Protein AF-0000000073270956 (afdb_homodimer)

InterPro domains:
  IPR022764 Peptidase S54, rhomboid domain [PF01694] (37-185)
  IPR035952 Rhomboid-like superfamily [G3DSA:1.20.1540.10] (4-188)
  IPR035952 Rhomboid-like superfamily [SSF144091] (5-186)

Solvent-accessible surface area (backbone atoms only — not comparable to full-atom values): 19188 Å² total; per-residue (Å²): 128,54,72,35,50,48,51,53,49,48,48,33,52,46,48,40,48,45,44,72,73,61,65,44,72,72,57,69,61,26,41,29,35,28,60,70,64,53,80,64,15,46,58,42,6,36,39,33,54,92,37,69,65,50,39,47,55,39,47,39,49,35,53,59,31,29,40,50,30,26,73,74,52,34,45,65,37,34,49,50,45,36,52,52,5,20,34,38,8,42,51,44,46,34,70,74,46,61,63,31,102,45,75,46,64,31,38,50,16,11,40,34,4,32,47,39,38,34,35,62,70,28,74,48,100,44,71,71,35,41,52,49,25,51,38,50,35,53,55,45,49,51,54,49,51,50,32,50,49,32,58,74,67,67,56,83,50,68,55,81,89,34,74,57,58,42,62,13,31,52,34,0,22,49,44,18,47,51,50,51,56,54,55,72,67,45,76,66,75,70,79,115,128,55,71,35,50,48,52,52,50,48,49,34,54,47,48,41,49,45,45,72,74,62,64,44,72,72,57,70,59,28,40,27,35,28,58,70,64,53,80,64,14,47,57,42,7,35,40,33,55,92,38,69,66,51,41,45,55,41,47,37,50,36,53,59,31,30,41,50,28,26,74,75,51,32,45,66,40,33,49,51,45,36,51,52,4,19,32,37,8,43,52,44,46,33,71,75,46,64,63,31,101,46,77,45,63,34,39,50,16,11,40,34,5,31,46,38,38,34,35,63,71,29,73,47,100,42,71,71,34,40,53,50,26,51,38,51,36,53,55,46,49,52,55,51,51,51,33,52,48,33,58,74,67,66,55,83,48,68,54,81,90,35,74,59,58,43,62,13,29,52,33,0,23,50,44,18,48,50,51,50,57,55,55,72,67,46,77,67,76,70,79,116

Secondary structure (DSSP, 8-state):
--HHHHHHHHHHHHHHHHHHHT--HHHHTSSEETTS--TTHHHHGGG--SSHHHHHHHHHHHHHHHHHHHHHHHHHHHHHHHHHHHHHHHHHHHHHSTTSS-EE--SHHHHHHHHHHHHHTT--SSHHHHHHHHHHHHHHHHHHHHHHHHHHHTPPPEETTEE--HHHHHHHHHHHHHHHHHHHHS--GGG-/--HHHHHHHHHHHHHHHHHHHT--HHHHTSSEETTS--TTHHHHGGG--SSHHHHHHHHHHHHHHHHHHHHHHHHHHHHHHHHHHHHHHHHHHHHHSTTSS-EE--SHHHHHHHHHHHHHTT--SSHHHHHHHHHHHHHHHHHHHHHHHHHHHTPPPEETTEE--HHHHHHHHHHHHHHHHHHHHS--GGG-

Foldseek 3Di:
DDPQLVVLLCQLVVLACCCVPVVDVVSVLQWAFQQDGDPNNLQSQLSDDDDPVQSVVLNVLSVVLLVLQCVQPNNVRSVCLQRQQSSQLSVQVNVVPHNDRDTGHHSLSSSLLSLLLSLVSLPDPDPVSVVVSVVSVVVSVVVLVVLVVCVVVVHWDDDPNRTDSSRSNNRSNVSSNVVNVVVVPPPPVPPD/DDPQLVVLLCQLVVLACCCVPVVDVVSVLQWAFQQDGDPNNLQSQLSDDDDPVQSVVLNVLSVVLLVLQCVQPNNVRSVCLQRQQSSQLSVQVNVVPHNDRDTGHHSLSSSLLSLLLSLVSLPDPDPVSVVVSVVSVVVSVVVLVVLVVCVVVVDWDDDPNRTDSSRSNNRSNVSSNVVVVVVVPDPPVPPD

Organism: Auxenochlorella protothecoides (NCBI:txid3075)

Nearest PDB structures (foldseek):
  6pj8-assembly1_A  TM=7.673E-01  e=5.891E-06  Escherichia coli
  6pju-assembly1_A  TM=7.865E-01  e=1.417E-05  Escherichia coli
  6pjq-assembly1_A  TM=7.871E-01  e=1.722E-05  Escherichia coli
  5f5k-assembly1_A  TM=7.565E-01  e=1.058E-05  Escherichia coli
  3zmi-assembly1_A  TM=7.537E-01  e=2.544E-05  Escherichia coli

Sequence (384 aa):
MGNGVFSLLLLNFGVFAAARLLNAPILAALPLHHWAPQWWQFITATFCHASWDHLSGNAFSLLIFGRIVEDEEGGVGVWATYLLCGLGGCLASYFSAPHTHTVSLGASAAVFGLFAVAVLTKFKPTLRHLLEAVVLGTFVMKQLLNEVHMVSSGRALTLAGVQVGHLAHLAGALVGVVLVLILSRLPSGEEKMGNGVFSLLLLNFGVFAAARLLNAPILAALPLHHWAPQWWQFITATFCHASWDHLSGNAFSLLIFGRIVEDEEGGVGVWATYLLCGLGGCLASYFSAPHTHTVSLGASAAVFGLFAVAVLTKFKPTLRHLLEAVVLGTFVMKQLLNEVHMVSSGRALTLAGVQVGHLAHLAGALVGVVLVLILSRLPSGEEK

pLDDT: mean 93.73, std 10.44, range [27.09, 98.94]

Structure (mmCIF, N/CA/C/O backbone):
data_AF-0000000073270956-model_v1
#
loop_
_entity.id
_entity.type
_entity.pdbx_description
1 polymer 'Rhomboid protease AarA'
#
loop_
_atom_site.group_PDB
_atom_site.id
_atom_site.type_symbol
_atom_site.label_atom_id
_atom_site.label_alt_id
_atom_site.label_comp_id
_atom_site.label_asym_id
_atom_site.label_entity_id
_atom_site.label_seq_id
_atom_site.pdbx_PDB_ins_code
_atom_site.Cartn_x
_atom_site.Cartn_y
_atom_site.Cartn_z
_atom_site.occupancy
_atom_site.B_iso_or_equiv
_atom_site.auth_seq_id
_atom_site.auth_comp_id
_atom_site.auth_asym_id
_atom_site.auth_atom_id
_atom_site.pdbx_PDB_model_num
ATOM 1 N N . MET A 1 1 ? -14.508 3.523 2.416 1 88.38 1 MET A N 1
ATOM 2 C CA . MET A 1 1 ? -13.781 4.168 3.508 1 88.38 1 MET A CA 1
ATOM 3 C C . MET A 1 1 ? -14.742 4.863 4.465 1 88.38 1 MET A C 1
ATOM 5 O O . MET A 1 1 ? -15.773 5.387 4.043 1 88.38 1 MET A O 1
ATOM 9 N N . GLY A 1 2 ? -14.461 4.812 5.738 1 93.56 2 GLY A N 1
ATOM 10 C CA . GLY A 1 2 ? -15.281 5.465 6.742 1 93.56 2 GLY A CA 1
ATOM 11 C C . GLY A 1 2 ? -15.18 6.98 6.703 1 93.56 2 GLY A C 1
ATOM 12 O O . GLY A 1 2 ? -14.414 7.535 5.918 1 93.56 2 GLY A O 1
ATOM 13 N N . ASN A 1 3 ? -16 7.633 7.477 1 97.31 3 ASN A N 1
ATOM 14 C CA . ASN A 1 3 ? -16.078 9.086 7.484 1 97.31 3 ASN A CA 1
ATOM 15 C C . ASN A 1 3 ? -14.781 9.727 7.969 1 97.31 3 ASN A C 1
ATOM 17 O O . ASN A 1 3 ? -14.438 10.828 7.551 1 97.31 3 ASN A O 1
ATOM 21 N N . GLY A 1 4 ? -14.047 9.031 8.836 1 98.56 4 GLY A N 1
ATOM 22 C CA . GLY A 1 4 ? -12.805 9.586 9.359 1 98.56 4 GLY A CA 1
ATOM 23 C C . GLY A 1 4 ? -11.727 9.727 8.297 1 98.56 4 GLY A C 1
ATOM 24 O O . GLY A 1 4 ? -11.219 10.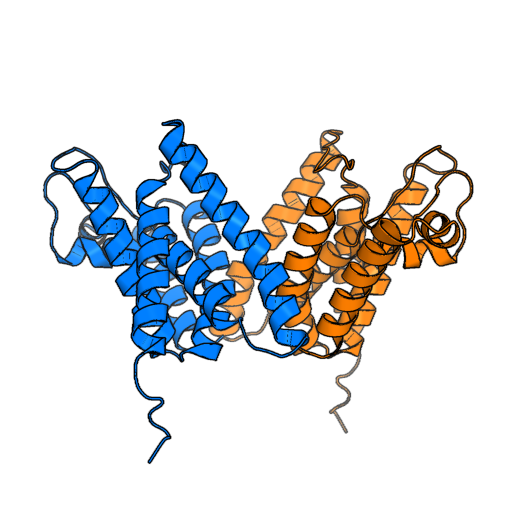828 8.062 1 98.56 4 GLY A O 1
ATOM 25 N N . VAL A 1 5 ? -11.484 8.633 7.656 1 98.69 5 VAL A N 1
ATOM 26 C CA . VAL A 1 5 ? -10.469 8.641 6.605 1 98.69 5 VAL A CA 1
ATOM 27 C C . VAL A 1 5 ? -10.914 9.562 5.473 1 98.69 5 VAL A C 1
ATOM 29 O O . VAL A 1 5 ? -10.102 10.312 4.926 1 98.69 5 VAL A O 1
ATOM 32 N N . PHE A 1 6 ? -12.203 9.547 5.164 1 98.44 6 PHE A N 1
ATOM 33 C CA . PHE A 1 6 ? -12.734 10.391 4.102 1 98.44 6 PHE A CA 1
ATOM 34 C C . PHE A 1 6 ? -12.484 11.867 4.402 1 98.44 6 PHE A C 1
ATOM 36 O O . PHE A 1 6 ? -12.008 12.609 3.541 1 98.44 6 PHE A O 1
ATOM 43 N N . SER A 1 7 ? -12.797 12.281 5.562 1 98.69 7 SER A N 1
ATOM 44 C CA . SER A 1 7 ? -12.656 13.688 5.922 1 98.69 7 SER A CA 1
ATOM 45 C C . SER A 1 7 ? -11.188 14.094 5.984 1 98.69 7 SER A C 1
ATOM 47 O O . SER A 1 7 ? -10.828 15.211 5.625 1 98.69 7 SER A O 1
ATOM 49 N N . LEU A 1 8 ? -10.32 13.211 6.469 1 98.88 8 LEU A N 1
ATOM 50 C CA . LEU A 1 8 ? -8.891 13.508 6.5 1 98.88 8 LEU A CA 1
ATOM 51 C C . LEU A 1 8 ? -8.344 13.695 5.09 1 98.88 8 LEU A C 1
ATOM 53 O O . LEU A 1 8 ? -7.586 14.625 4.832 1 98.88 8 LEU A O 1
ATOM 57 N N . LEU A 1 9 ? -8.75 12.766 4.211 1 98.81 9 LEU A N 1
ATOM 58 C CA . LEU A 1 9 ? -8.312 12.875 2.824 1 98.81 9 LEU A CA 1
ATOM 59 C C . LEU A 1 9 ? -8.828 14.164 2.193 1 98.81 9 LEU A C 1
ATOM 61 O O . LEU A 1 9 ? -8.078 14.875 1.512 1 98.81 9 LEU A O 1
ATOM 65 N N . LEU A 1 10 ? -10.055 14.445 2.438 1 98.38 10 LEU A N 1
ATOM 66 C CA . LEU A 1 10 ? -10.648 15.656 1.883 1 98.38 10 LEU A CA 1
ATOM 67 C C . LEU A 1 10 ? -9.906 16.891 2.352 1 98.38 10 LEU A C 1
ATOM 69 O O . LEU A 1 10 ? -9.664 17.812 1.565 1 98.38 10 LEU A O 1
ATOM 73 N N . LEU A 1 11 ? -9.578 16.922 3.586 1 98.44 11 LEU A N 1
ATOM 74 C CA . LEU A 1 11 ? -8.867 18.078 4.148 1 98.44 11 LEU A CA 1
ATOM 75 C C . LEU A 1 11 ? -7.484 18.219 3.529 1 98.44 11 LEU A C 1
ATOM 77 O O . LEU A 1 11 ? -7.062 19.312 3.182 1 98.44 11 LEU A O 1
ATOM 81 N N . ASN A 1 12 ? -6.715 17.156 3.408 1 98.69 12 ASN A N 1
ATOM 82 C CA . ASN A 1 12 ? -5.387 17.188 2.797 1 98.69 12 ASN A CA 1
ATOM 83 C C . ASN A 1 12 ? -5.453 17.656 1.347 1 98.69 12 ASN A C 1
ATOM 85 O O . ASN A 1 12 ? -4.688 18.531 0.939 1 98.69 12 ASN A O 1
ATOM 89 N N . PHE A 1 13 ? -6.383 17.078 0.593 1 98.56 13 PHE A N 1
ATOM 90 C CA . PHE A 1 13 ? -6.543 17.469 -0.805 1 98.56 13 PHE A CA 1
ATOM 91 C C . PHE A 1 13 ? -7.055 18.891 -0.92 1 98.56 13 PHE A C 1
ATOM 93 O O . PHE A 1 13 ? -6.641 19.641 -1.812 1 98.56 13 PHE A O 1
ATOM 100 N N . GLY A 1 14 ? -7.988 19.281 -0.067 1 97.75 14 GLY A N 1
ATOM 101 C CA . GLY A 1 14 ? -8.523 20.625 -0.073 1 97.75 14 GLY A CA 1
ATOM 102 C C . GLY A 1 14 ? -7.473 21.688 0.195 1 97.75 14 GLY A C 1
ATOM 103 O O . GLY A 1 14 ? -7.402 22.703 -0.511 1 97.75 14 GLY A O 1
ATOM 104 N N . VAL A 1 15 ? -6.684 21.484 1.23 1 98.12 15 VAL A N 1
ATOM 105 C CA . VAL A 1 15 ? -5.629 22.422 1.572 1 98.12 15 VAL A CA 1
ATOM 106 C C . VAL A 1 15 ? -4.641 22.547 0.415 1 98.12 15 VAL A C 1
ATOM 108 O O . VAL A 1 15 ? -4.219 23.641 0.054 1 98.12 15 VAL A O 1
ATOM 111 N N . PHE A 1 16 ? -4.301 21.438 -0.196 1 97.94 16 PHE A N 1
ATOM 112 C CA . PHE A 1 16 ? -3.369 21.438 -1.319 1 97.94 16 PHE A CA 1
ATOM 113 C C . PHE A 1 16 ? -3.945 22.219 -2.498 1 97.94 16 PHE A C 1
ATOM 115 O O . PHE A 1 16 ? -3.258 23.047 -3.094 1 97.94 16 PHE A O 1
ATOM 122 N N . ALA A 1 17 ? -5.207 21.922 -2.826 1 97.19 17 ALA A N 1
ATOM 123 C CA . ALA A 1 17 ? -5.871 22.594 -3.938 1 97.19 17 ALA A CA 1
ATOM 124 C C . ALA A 1 17 ? -5.98 24.094 -3.678 1 97.19 17 ALA A C 1
ATOM 126 O O . ALA A 1 17 ? -5.723 24.906 -4.57 1 97.19 17 ALA A O 1
ATOM 127 N N . ALA A 1 18 ? -6.371 24.453 -2.506 1 96.88 18 ALA A N 1
ATOM 128 C CA . ALA A 1 18 ? -6.504 25.875 -2.15 1 96.88 18 ALA A CA 1
ATOM 129 C C . ALA A 1 18 ? -5.16 26.594 -2.26 1 96.88 18 ALA A C 1
ATOM 131 O O . ALA A 1 18 ? -5.09 27.719 -2.762 1 96.88 18 ALA A O 1
ATOM 132 N N . ALA A 1 19 ? -4.094 25.906 -1.818 1 94.5 19 ALA A N 1
ATOM 133 C CA . ALA A 1 19 ? -2.758 26.5 -1.878 1 94.5 19 ALA A CA 1
ATOM 134 C C . ALA A 1 19 ? -2.318 26.703 -3.324 1 94.5 19 ALA A C 1
ATOM 136 O O . ALA A 1 19 ? -1.666 27.703 -3.639 1 94.5 19 ALA A O 1
ATOM 137 N N . ARG A 1 20 ? -2.709 25.828 -4.18 1 93.12 20 ARG A N 1
ATOM 138 C CA . ARG A 1 20 ? -2.285 25.891 -5.574 1 93.12 20 ARG A CA 1
ATOM 139 C C . ARG A 1 20 ? -3.152 26.875 -6.359 1 93.12 20 ARG A C 1
ATOM 141 O O . ARG A 1 20 ? -2.662 27.562 -7.254 1 93.12 20 ARG A O 1
ATOM 148 N N . LEU A 1 21 ? -4.406 26.969 -6.039 1 93.25 21 LEU A N 1
ATOM 149 C CA . LEU A 1 21 ? -5.355 27.734 -6.836 1 93.25 21 LEU A CA 1
ATOM 150 C C . LEU A 1 21 ? -5.473 29.156 -6.32 1 93.25 21 LEU A C 1
ATOM 152 O O . LEU A 1 21 ? -5.684 30.094 -7.102 1 93.25 21 LEU A O 1
ATOM 156 N N . LEU A 1 22 ? -5.453 29.312 -5.023 1 91.81 22 LEU A N 1
ATOM 157 C CA . LEU A 1 22 ? -5.742 30.625 -4.449 1 91.81 22 LEU A CA 1
ATOM 158 C C . LEU A 1 22 ? -4.453 31.328 -4.031 1 91.81 22 LEU A C 1
ATOM 160 O O . LEU A 1 22 ? -4.414 32.562 -3.965 1 91.81 22 LEU A O 1
ATOM 164 N N . ASN A 1 23 ? -3.385 30.609 -3.832 1 87.38 23 ASN A N 1
ATOM 165 C CA . ASN A 1 23 ? -2.121 31.156 -3.355 1 87.38 23 ASN A CA 1
ATOM 166 C C . ASN A 1 23 ? -2.344 32.25 -2.311 1 87.38 23 ASN A C 1
ATOM 168 O O . ASN A 1 23 ? -1.777 33.344 -2.414 1 87.38 23 ASN A O 1
ATOM 172 N N . ALA A 1 24 ? -3.18 32.094 -1.321 1 88.44 24 ALA A N 1
ATOM 173 C CA . ALA A 1 24 ? -3.551 33.031 -0.277 1 88.44 24 ALA A CA 1
ATOM 174 C C . ALA A 1 24 ? -2.52 33.062 0.846 1 88.44 24 ALA A C 1
ATOM 176 O O . ALA A 1 24 ? -1.988 32 1.221 1 88.44 24 ALA A O 1
ATOM 177 N N . PRO A 1 25 ? -2.207 34.312 1.335 1 89.31 25 PRO A N 1
ATOM 178 C CA . PRO A 1 25 ? -1.23 34.438 2.422 1 89.31 25 PRO A CA 1
ATOM 179 C C . PRO A 1 25 ? -1.572 33.531 3.617 1 89.31 25 PRO A C 1
ATOM 181 O O . PRO A 1 25 ? -0.672 33.031 4.293 1 89.31 25 PRO A O 1
ATOM 184 N N . ILE A 1 26 ? -2.814 33.312 3.797 1 89.69 26 ILE A N 1
ATOM 185 C CA . ILE A 1 26 ? -3.242 32.5 4.934 1 89.69 26 ILE A CA 1
ATOM 186 C C . ILE A 1 26 ? -2.717 31.094 4.781 1 89.69 26 ILE A C 1
ATOM 188 O O . ILE A 1 26 ? -2.387 30.438 5.77 1 89.69 26 ILE A O 1
ATOM 192 N N . LEU A 1 27 ? -2.578 30.672 3.559 1 92.81 27 LEU A N 1
ATOM 193 C CA . LEU A 1 27 ? -2.111 29.312 3.32 1 92.81 27 LEU A CA 1
ATOM 194 C C . LEU A 1 27 ? -0.611 29.188 3.57 1 92.81 27 LEU A C 1
ATOM 196 O O . LEU A 1 27 ? -0.114 28.125 3.912 1 92.81 27 LEU A O 1
ATOM 200 N N . ALA A 1 28 ? 0.076 30.312 3.467 1 93.69 28 ALA A N 1
ATOM 201 C CA . ALA A 1 28 ? 1.514 30.344 3.723 1 93.69 28 ALA A CA 1
ATOM 202 C C . ALA A 1 28 ? 1.809 30.25 5.215 1 93.69 28 ALA A C 1
ATOM 204 O O . ALA A 1 28 ? 2.939 29.953 5.613 1 93.69 28 ALA A O 1
ATOM 205 N N . ALA A 1 29 ? 0.812 30.453 6.027 1 95.88 29 ALA A N 1
ATOM 206 C CA . ALA A 1 29 ? 0.991 30.453 7.477 1 95.88 29 ALA A CA 1
ATOM 207 C C . ALA A 1 29 ? 0.748 29.062 8.055 1 95.88 29 ALA A C 1
ATOM 209 O O . ALA A 1 29 ? 0.944 28.828 9.25 1 95.88 29 ALA A O 1
ATOM 210 N N . LEU A 1 30 ? 0.481 28.094 7.223 1 98 30 LEU A N 1
ATOM 211 C CA . LEU A 1 30 ? 0.033 26.781 7.711 1 98 30 LEU A CA 1
ATOM 212 C C . LEU A 1 30 ? 1.222 25.875 7.996 1 98 30 LEU A C 1
ATOM 214 O O . LEU A 1 30 ? 1.232 25.156 9 1 98 30 LEU A O 1
ATOM 218 N N . PRO A 1 31 ? 2.268 25.906 7.18 1 97.88 31 PRO A N 1
ATOM 219 C CA . PRO A 1 31 ? 3.42 25.047 7.488 1 97.88 31 PRO A CA 1
ATOM 220 C C . PRO A 1 31 ? 4.133 25.469 8.773 1 97.88 31 PRO A C 1
ATOM 222 O O . PRO A 1 31 ? 3.932 26.578 9.258 1 97.88 31 PRO A O 1
ATOM 225 N N . LEU A 1 32 ? 4.934 24.562 9.312 1 98.44 32 LEU A N 1
ATOM 226 C CA . LEU A 1 32 ? 5.684 24.828 10.539 1 98.44 32 LEU A CA 1
ATOM 227 C C . LEU A 1 32 ? 6.973 25.578 10.234 1 98.44 32 LEU A C 1
ATOM 229 O O . LEU A 1 32 ? 7.906 25.016 9.664 1 98.44 32 LEU A O 1
ATOM 233 N N . HIS A 1 33 ? 6.926 26.844 10.586 1 98.12 33 HIS A N 1
ATOM 234 C CA . HIS A 1 33 ? 8.117 27.672 10.453 1 98.12 33 HIS A CA 1
ATOM 235 C C . HIS A 1 33 ? 9.008 27.562 11.688 1 98.12 33 HIS A C 1
ATOM 237 O O . HIS A 1 33 ? 8.633 28.031 12.766 1 98.12 33 HIS A O 1
ATOM 243 N N . HIS A 1 34 ? 10.141 27.047 11.484 1 98 34 HIS A N 1
ATOM 244 C CA . HIS A 1 34 ? 11.016 26.781 12.617 1 98 34 HIS A CA 1
ATOM 245 C C . HIS A 1 34 ? 11.531 28.078 13.227 1 98 34 HIS A C 1
ATOM 247 O O . HIS A 1 34 ? 11.852 28.125 14.422 1 98 34 HIS A O 1
ATOM 253 N N . TRP A 1 35 ? 11.727 29.156 12.445 1 97.62 35 TRP A N 1
ATOM 254 C CA . TRP A 1 35 ? 12.312 30.422 12.914 1 97.62 35 TRP A CA 1
ATOM 255 C C . TRP A 1 35 ? 11.359 31.141 13.859 1 97.62 35 TRP A C 1
ATOM 257 O O . TRP A 1 35 ? 11.797 31.859 14.758 1 97.62 35 TRP A O 1
ATOM 267 N N . ALA A 1 36 ? 10.039 31.016 13.672 1 97.44 36 ALA A N 1
ATOM 268 C CA . ALA A 1 36 ? 9.023 31.641 14.5 1 97.44 36 ALA A CA 1
ATOM 269 C C . ALA A 1 36 ? 7.742 30.812 14.523 1 97.44 36 ALA A C 1
ATOM 271 O O . ALA A 1 36 ? 6.715 31.219 13.984 1 97.44 36 ALA A O 1
ATOM 272 N N . PRO A 1 37 ? 7.828 29.672 15.219 1 97.62 37 PRO A N 1
ATOM 273 C CA . PRO A 1 37 ? 6.691 28.75 15.18 1 97.62 37 PRO A CA 1
ATOM 274 C C . PRO A 1 37 ? 5.449 29.312 15.867 1 97.62 37 PRO A C 1
ATOM 276 O O . PRO A 1 37 ? 5.562 29.969 16.906 1 97.62 37 PRO A O 1
ATOM 279 N N . GLN A 1 38 ? 4.301 29.203 15.211 1 98.06 38 GLN A N 1
ATOM 280 C CA . GLN A 1 38 ? 3 29.438 15.828 1 98.06 38 GLN A CA 1
ATOM 281 C C . GLN A 1 38 ? 2.361 28.125 16.281 1 98.06 38 GLN A C 1
ATOM 283 O O . GLN A 1 38 ? 2.555 27.078 15.648 1 98.06 38 GLN A O 1
ATOM 288 N N . TRP A 1 39 ? 1.556 28.219 17.328 1 97.81 39 TRP A N 1
ATOM 289 C CA . TRP A 1 39 ? 1.055 27 17.953 1 97.81 39 TRP A CA 1
ATOM 290 C C . TRP A 1 39 ? 0.185 26.203 16.969 1 97.81 39 TRP A C 1
ATOM 292 O O . TRP A 1 39 ? 0.202 24.969 16.969 1 97.81 39 TRP A O 1
ATOM 302 N N . TRP A 1 40 ? -0.585 26.844 16.141 1 98.12 40 TRP A N 1
ATOM 303 C CA . TRP A 1 40 ? -1.499 26.156 15.242 1 98.12 40 TRP A CA 1
ATOM 304 C C . TRP A 1 40 ? -0.734 25.453 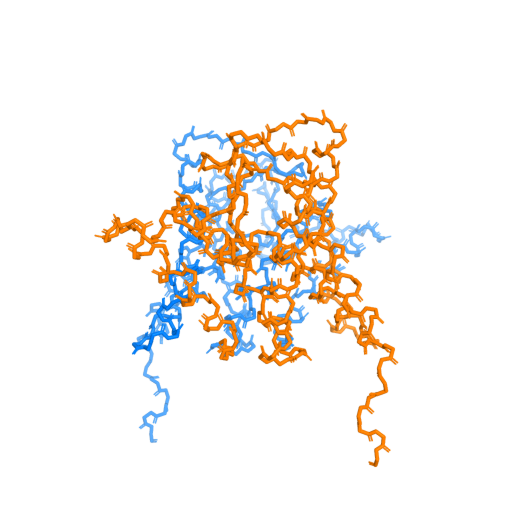14.125 1 98.12 40 TRP A C 1
ATOM 306 O O . TRP A 1 40 ? -1.248 24.5 13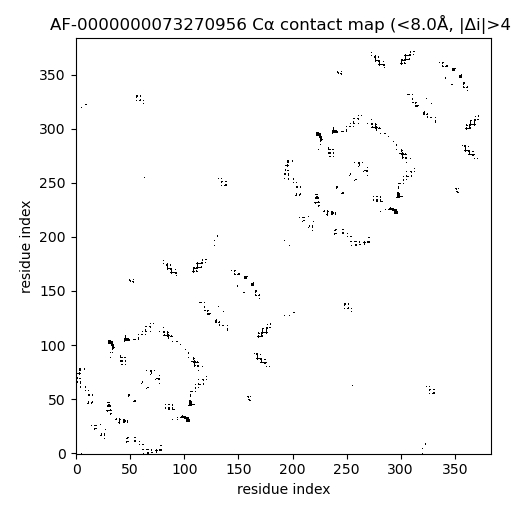.516 1 98.12 40 TRP A O 1
ATOM 316 N N . GLN A 1 41 ? 0.526 25.859 13.883 1 98.69 41 GLN A N 1
ATOM 317 C CA . GLN A 1 41 ? 1.323 25.281 12.805 1 98.69 41 GLN A CA 1
ATOM 318 C C . GLN A 1 41 ? 1.697 23.828 13.109 1 98.69 41 GLN A C 1
ATOM 320 O O . GLN A 1 41 ? 1.963 23.047 12.203 1 98.69 41 GLN A O 1
ATOM 325 N N . PHE A 1 42 ? 1.708 23.484 14.43 1 98.69 42 PHE A N 1
ATOM 326 C CA . PHE A 1 42 ? 2.033 22.125 14.828 1 98.69 42 PHE A CA 1
ATOM 327 C C . PHE A 1 42 ? 0.916 21.172 14.438 1 98.69 42 PHE A C 1
ATOM 329 O O . PHE A 1 42 ? 1.118 19.953 14.398 1 98.69 42 PHE A O 1
ATOM 336 N N . ILE A 1 43 ? -0.203 21.672 14.094 1 98.44 43 ILE A N 1
ATOM 337 C CA . ILE A 1 43 ? -1.336 20.875 13.641 1 98.44 43 ILE A CA 1
ATOM 338 C C . ILE A 1 43 ? -1.555 21.094 12.148 1 98.44 43 ILE A C 1
ATOM 340 O O . ILE A 1 43 ? -1.647 20.141 11.383 1 98.44 43 ILE A O 1
ATOM 344 N N . THR A 1 44 ? -1.521 22.391 11.742 1 98.62 44 THR A N 1
ATOM 345 C CA . THR A 1 44 ? -1.878 22.719 10.367 1 98.62 44 THR A CA 1
ATOM 346 C C . THR A 1 44 ? -0.813 22.203 9.398 1 98.62 44 THR A C 1
ATOM 348 O O . THR A 1 44 ? -1.119 21.875 8.25 1 98.62 44 THR A O 1
ATOM 351 N N . ALA A 1 45 ? 0.472 22.094 9.859 1 98.56 45 ALA A N 1
ATOM 352 C CA . ALA A 1 45 ? 1.564 21.641 9 1 98.56 45 ALA A CA 1
ATOM 353 C C . ALA A 1 45 ? 1.312 20.219 8.5 1 98.56 45 ALA A C 1
ATOM 355 O O . ALA A 1 45 ? 1.741 19.859 7.402 1 98.56 45 ALA A O 1
ATOM 356 N N . THR A 1 46 ? 0.539 19.406 9.258 1 98.62 46 THR A N 1
ATOM 357 C CA . THR A 1 46 ? 0.321 18 8.938 1 98.62 46 THR A CA 1
ATOM 358 C C . THR A 1 46 ? -0.616 17.859 7.742 1 98.62 46 THR A C 1
ATOM 360 O O . THR A 1 46 ? -0.736 16.766 7.172 1 98.62 46 THR A O 1
ATOM 363 N N . PHE A 1 47 ? -1.23 19 7.309 1 98.75 47 PHE A N 1
ATOM 364 C CA . PHE A 1 47 ? -2.178 18.953 6.199 1 98.75 47 PHE A CA 1
ATOM 365 C C . PHE A 1 47 ? -1.606 19.656 4.973 1 98.75 47 PHE A C 1
ATOM 367 O O . PHE A 1 47 ? -2.277 19.75 3.941 1 98.75 47 PHE A O 1
ATOM 374 N N . CYS A 1 48 ? -0.399 20.141 5.082 1 97.75 48 CYS A N 1
ATOM 375 C CA . CYS A 1 48 ? 0.257 20.859 3.998 1 97.75 48 CYS A CA 1
ATOM 376 C C . CYS A 1 48 ? 1.202 19.953 3.225 1 97.75 48 CYS A C 1
ATOM 378 O O . CYS A 1 48 ? 1.891 19.125 3.816 1 97.75 48 CYS A O 1
ATOM 380 N N . HIS A 1 49 ? 1.229 20.109 1.886 1 97.19 49 HIS A N 1
ATOM 381 C CA . HIS A 1 49 ? 2.105 19.312 1.033 1 97.19 49 HIS A CA 1
ATOM 382 C C . HIS A 1 49 ? 2.775 20.188 -0.028 1 97.19 49 HIS A C 1
ATOM 384 O O . HIS A 1 49 ? 2.16 21.109 -0.554 1 97.19 49 HIS A O 1
ATOM 390 N N . ALA A 1 50 ? 3.975 19.812 -0.323 1 93.88 50 ALA A N 1
ATOM 391 C CA . ALA A 1 50 ? 4.816 20.641 -1.184 1 93.88 50 ALA A CA 1
ATOM 392 C C . ALA A 1 50 ? 4.543 20.359 -2.658 1 93.88 50 ALA A C 1
ATOM 394 O O . ALA A 1 50 ? 4.812 21.188 -3.52 1 93.88 50 ALA A O 1
ATOM 395 N N . SER A 1 51 ? 4.113 19.219 -3 1 95.75 51 SER A N 1
ATOM 396 C CA . SER A 1 51 ? 3.898 18.781 -4.379 1 95.75 51 SER A CA 1
ATOM 397 C C . SER A 1 51 ? 2.83 17.703 -4.461 1 95.75 51 SER A C 1
ATOM 399 O O . SER A 1 51 ? 2.426 17.141 -3.439 1 95.75 51 SER A O 1
ATOM 401 N N . TRP A 1 52 ? 2.352 17.406 -5.656 1 96.12 52 TRP A N 1
ATOM 402 C CA . TRP A 1 52 ? 1.375 16.344 -5.883 1 96.12 52 TRP A CA 1
ATOM 403 C C . TRP A 1 52 ? 1.934 14.992 -5.469 1 96.12 52 TRP A C 1
ATOM 405 O O . TRP A 1 52 ? 1.23 14.188 -4.855 1 96.12 52 TRP A O 1
ATOM 415 N N . ASP A 1 53 ? 3.197 14.781 -5.789 1 95.5 53 ASP A N 1
ATOM 416 C CA . ASP A 1 53 ? 3.826 13.516 -5.434 1 95.5 53 ASP A CA 1
ATOM 417 C C . ASP A 1 53 ? 3.895 13.344 -3.92 1 95.5 53 ASP A C 1
ATOM 419 O O . ASP A 1 53 ? 3.66 12.242 -3.402 1 95.5 53 ASP A O 1
ATOM 423 N N . HIS A 1 54 ? 4.219 14.406 -3.268 1 96.25 54 HIS A N 1
ATOM 424 C CA . HIS A 1 54 ? 4.25 14.398 -1.81 1 96.25 54 HIS A CA 1
ATOM 425 C C . HIS A 1 54 ? 2.877 14.086 -1.229 1 96.25 54 HIS A C 1
ATOM 427 O O . HIS A 1 54 ? 2.752 13.219 -0.354 1 96.25 54 HIS A O 1
ATOM 433 N N . LEU A 1 55 ? 1.86 14.68 -1.786 1 97.69 55 LEU A N 1
ATOM 434 C CA . LEU A 1 55 ? 0.493 14.477 -1.32 1 97.69 55 LEU A CA 1
ATOM 435 C C . LEU A 1 55 ? 0.008 13.07 -1.651 1 97.69 55 LEU A C 1
ATOM 437 O O . LEU A 1 55 ? -0.548 12.383 -0.792 1 97.69 55 LEU A O 1
ATOM 441 N N . SER A 1 56 ? 0.202 12.641 -2.875 1 97.25 56 SER A N 1
ATOM 442 C CA . SER A 1 56 ? -0.363 11.367 -3.311 1 97.25 56 SER A CA 1
ATOM 443 C C . SER A 1 56 ? 0.246 10.203 -2.541 1 97.25 56 SER A C 1
ATOM 445 O O . SER A 1 56 ? -0.441 9.227 -2.24 1 97.25 56 SER A O 1
ATOM 447 N N . GLY A 1 57 ? 1.567 10.273 -2.211 1 96.69 57 GLY A N 1
ATOM 448 C CA . GLY A 1 57 ? 2.195 9.25 -1.394 1 96.69 57 GLY A CA 1
ATOM 449 C C . GLY A 1 57 ? 1.604 9.148 -0.001 1 96.69 57 GLY A C 1
ATOM 450 O O . GLY A 1 57 ? 1.284 8.055 0.467 1 96.69 57 GLY A O 1
ATOM 451 N N . ASN A 1 58 ? 1.433 10.258 0.625 1 97.88 58 ASN A N 1
ATOM 452 C CA . ASN A 1 58 ? 0.821 10.297 1.948 1 97.88 58 ASN A CA 1
ATOM 453 C C . ASN A 1 58 ? -0.632 9.828 1.908 1 97.88 58 ASN A C 1
ATOM 455 O O . ASN A 1 58 ? -1.077 9.094 2.789 1 97.88 58 ASN A O 1
ATOM 459 N N . ALA A 1 59 ? -1.293 10.312 0.876 1 98.62 59 ALA A N 1
ATOM 460 C CA . ALA A 1 59 ? -2.713 9.992 0.745 1 98.62 59 ALA A CA 1
ATOM 461 C C . ALA A 1 59 ? -2.922 8.492 0.568 1 98.62 59 ALA A C 1
ATOM 463 O O . ALA A 1 59 ? -3.881 7.926 1.1 1 98.62 59 ALA A O 1
ATOM 464 N N . PHE A 1 60 ? -2.098 7.863 -0.17 1 98.19 60 PHE A N 1
ATOM 465 C CA . PHE A 1 60 ? -2.188 6.422 -0.368 1 98.19 60 PHE A CA 1
ATOM 466 C C . PHE A 1 60 ? -2.031 5.684 0.956 1 98.19 60 PHE A C 1
ATOM 468 O O . PHE A 1 60 ? -2.85 4.824 1.295 1 98.19 60 PHE A O 1
ATOM 475 N N . SER A 1 61 ? -0.975 6.027 1.658 1 98.38 61 SER A N 1
ATOM 476 C CA . SER A 1 61 ? -0.721 5.395 2.947 1 98.38 61 SER A CA 1
ATOM 477 C C . SER A 1 61 ? -1.844 5.684 3.938 1 98.38 61 SER A C 1
ATOM 479 O O . SER A 1 61 ? -2.256 4.801 4.695 1 98.38 61 SER A O 1
ATOM 481 N N . LEU A 1 62 ? -2.309 6.934 3.906 1 98.75 62 LEU A N 1
ATOM 482 C CA . LEU A 1 62 ? -3.42 7.324 4.77 1 98.75 62 LEU A CA 1
ATOM 483 C C . LEU A 1 62 ? -4.668 6.512 4.445 1 98.75 62 LEU A C 1
ATOM 485 O O . LEU A 1 62 ? -5.375 6.062 5.355 1 98.75 62 LEU A O 1
ATOM 489 N N . LEU A 1 63 ? -4.934 6.305 3.199 1 98.44 63 LEU A N 1
ATOM 490 C CA . LEU A 1 63 ? -6.109 5.547 2.789 1 98.44 63 LEU A CA 1
ATOM 491 C C . LEU A 1 63 ? -6.027 4.105 3.287 1 98.44 63 LEU A C 1
ATOM 493 O O . LEU A 1 63 ? -6.969 3.609 3.914 1 98.44 63 LEU A O 1
ATOM 497 N N . ILE A 1 64 ? -4.875 3.479 3.07 1 97.81 64 ILE A N 1
ATOM 498 C CA . ILE A 1 64 ? -4.715 2.055 3.35 1 97.81 64 ILE A CA 1
ATOM 499 C C . ILE A 1 64 ? -4.66 1.83 4.859 1 97.81 64 ILE A C 1
ATOM 501 O O . ILE A 1 64 ? -5.477 1.085 5.41 1 97.81 64 ILE A O 1
ATOM 505 N N . PHE A 1 65 ? -3.824 2.49 5.52 1 98.31 65 PHE A N 1
ATOM 506 C CA . PHE A 1 65 ? -3.604 2.229 6.938 1 98.31 65 PHE A CA 1
ATOM 507 C C . PHE A 1 65 ? -4.629 2.967 7.789 1 98.31 65 PHE A C 1
ATOM 509 O O . PHE A 1 65 ? -4.996 2.502 8.867 1 98.31 65 PHE A O 1
ATOM 516 N N . GLY A 1 66 ? -5.062 4.16 7.305 1 98.44 66 GLY A N 1
ATOM 517 C CA . GLY A 1 66 ? -6.145 4.844 7.992 1 98.44 66 GLY A CA 1
ATOM 518 C C . GLY A 1 66 ? -7.422 4.023 8.055 1 98.44 66 GLY A C 1
ATOM 519 O O . GLY A 1 66 ? -8.117 4.031 9.07 1 98.44 66 GLY A O 1
ATOM 520 N N . ARG A 1 67 ? -7.707 3.322 6.957 1 97.25 67 ARG A N 1
ATOM 521 C CA . ARG A 1 67 ? -8.891 2.467 6.93 1 97.25 67 ARG A CA 1
ATOM 522 C C . ARG A 1 67 ? -8.781 1.356 7.969 1 97.25 67 ARG A C 1
ATOM 524 O O . ARG A 1 67 ? -9.773 1.024 8.633 1 97.25 67 ARG A O 1
ATOM 531 N N . ILE A 1 68 ? -7.633 0.784 8.102 1 96.44 68 ILE A N 1
ATOM 532 C CA . ILE A 1 68 ? -7.418 -0.284 9.07 1 96.44 68 ILE A CA 1
ATOM 533 C C . ILE A 1 68 ? -7.637 0.25 10.484 1 96.44 68 ILE A C 1
ATOM 535 O O . ILE A 1 68 ? -8.344 -0.368 11.281 1 96.44 68 ILE A O 1
ATOM 539 N N . VAL A 1 69 ? -7.086 1.407 10.742 1 97.5 69 VAL A N 1
ATOM 540 C CA . VAL A 1 69 ? -7.223 2.014 12.062 1 97.5 69 VAL A CA 1
ATOM 541 C C . VAL A 1 69 ? -8.68 2.395 12.312 1 97.5 69 VAL A C 1
ATOM 543 O O . VAL A 1 69 ? -9.211 2.184 13.406 1 97.5 69 VAL A O 1
ATOM 546 N N . GLU A 1 70 ? -9.305 2.957 11.305 1 97.75 70 GLU A N 1
ATOM 547 C CA . GLU A 1 70 ? -10.703 3.365 11.461 1 97.75 70 GLU A CA 1
ATOM 548 C C . GLU A 1 70 ? -11.602 2.16 11.703 1 97.75 70 GLU A C 1
ATOM 550 O O . GLU A 1 70 ? -12.555 2.236 12.484 1 97.75 70 GLU A O 1
ATOM 555 N N . ASP A 1 71 ? -11.312 1.062 11.047 1 94.81 71 ASP A N 1
ATOM 556 C CA . ASP A 1 71 ? -12.086 -0.159 11.25 1 94.81 71 ASP A CA 1
ATOM 557 C C . ASP A 1 71 ? -11.953 -0.664 12.68 1 94.81 71 ASP A C 1
ATOM 559 O O . ASP A 1 71 ? -12.898 -1.221 13.242 1 94.81 71 ASP A O 1
ATOM 563 N N . GLU A 1 72 ? -10.766 -0.45 13.266 1 92.44 72 GLU A N 1
ATOM 564 C CA . GLU A 1 72 ? -10.477 -0.986 14.586 1 92.44 72 GLU A CA 1
ATOM 565 C C . GLU A 1 72 ? -10.852 0.013 15.68 1 92.44 72 GLU A C 1
ATOM 567 O O . GLU A 1 72 ? -11.32 -0.375 16.75 1 92.44 72 GLU A O 1
ATOM 572 N N . GLU A 1 73 ? -10.68 1.335 15.391 1 94 73 GLU A N 1
ATOM 573 C CA . GLU A 1 73 ? -10.758 2.326 16.469 1 94 73 GLU A CA 1
ATOM 574 C C . GLU A 1 73 ? -11.844 3.361 16.172 1 94 73 GLU A C 1
ATOM 576 O O . GLU A 1 73 ? -12.07 4.27 16.984 1 94 73 GLU A O 1
ATOM 581 N N . GLY A 1 74 ? -12.539 3.279 15.078 1 96.31 74 GLY A N 1
ATOM 582 C CA . GLY A 1 74 ? -13.586 4.215 14.719 1 96.31 74 GLY A CA 1
ATOM 583 C C . GLY A 1 74 ? -13.055 5.52 14.148 1 96.31 74 GLY A C 1
ATOM 584 O O . GLY A 1 74 ? -11.844 5.691 14.016 1 96.31 74 GLY A O 1
ATOM 585 N N . GLY A 1 75 ? -13.961 6.359 13.727 1 97.69 75 GLY A N 1
ATOM 586 C CA . GLY A 1 75 ? -13.625 7.645 13.141 1 97.69 75 GLY A CA 1
ATOM 587 C C . GLY A 1 75 ? -12.82 8.531 14.07 1 97.69 75 GLY A C 1
ATOM 588 O O . GLY A 1 75 ? -11.867 9.188 13.641 1 97.69 75 GLY A O 1
ATOM 589 N N . VAL A 1 76 ? -13.172 8.562 15.305 1 96.94 76 VAL A N 1
ATOM 590 C CA . VAL A 1 76 ? -12.469 9.375 16.281 1 96.94 76 VAL A CA 1
ATOM 591 C C . VAL A 1 76 ? -11.055 8.836 16.484 1 96.94 76 VAL A C 1
ATOM 593 O O . VAL A 1 76 ? -10.109 9.609 16.656 1 96.94 76 VAL A O 1
ATOM 596 N N . GLY A 1 77 ? -10.961 7.508 16.453 1 97 77 GLY A N 1
ATOM 597 C CA . GLY A 1 77 ? -9.664 6.883 16.625 1 97 77 GLY A CA 1
ATOM 598 C C . GLY A 1 77 ? -8.664 7.258 15.547 1 97 77 GLY A C 1
ATOM 599 O O . GLY A 1 77 ? -7.512 7.578 15.844 1 97 77 GLY A O 1
ATOM 600 N N . VAL A 1 78 ? -9.117 7.23 14.32 1 98.44 78 VAL A N 1
ATOM 601 C CA . VAL A 1 78 ? -8.195 7.535 13.227 1 98.44 78 VAL A CA 1
ATOM 602 C C . VAL A 1 78 ? -7.832 9.016 13.258 1 98.44 78 VAL A C 1
ATOM 604 O O . VAL A 1 78 ? -6.688 9.383 12.977 1 98.44 78 VAL A O 1
ATOM 607 N N . TRP A 1 79 ? -8.727 9.898 13.617 1 98.75 79 TRP A N 1
ATOM 608 C CA . TRP A 1 79 ? -8.43 11.32 13.742 1 98.75 79 TRP A CA 1
ATOM 609 C C . TRP A 1 79 ? -7.434 11.57 14.875 1 98.75 79 TRP A C 1
ATOM 611 O O . TRP A 1 79 ? -6.473 12.32 14.703 1 98.75 79 TRP A O 1
ATOM 621 N N . ALA A 1 80 ? -7.723 10.969 15.992 1 98.31 80 ALA A N 1
ATOM 622 C CA . ALA A 1 80 ? -6.824 11.133 17.141 1 98.31 80 ALA A CA 1
ATOM 623 C C . ALA A 1 80 ? -5.414 10.656 16.797 1 98.31 80 ALA A C 1
ATOM 625 O O . ALA A 1 80 ? -4.434 11.344 17.094 1 98.31 80 ALA A O 1
ATOM 626 N N . THR A 1 81 ? -5.332 9.484 16.219 1 98.69 81 THR A N 1
ATOM 627 C CA . THR A 1 81 ? -4.031 8.953 15.82 1 98.69 81 THR A CA 1
ATOM 628 C C . THR A 1 81 ? -3.326 9.914 14.867 1 98.69 81 THR A C 1
ATOM 630 O O . THR A 1 81 ? -2.154 10.242 15.062 1 98.69 81 THR A O 1
ATOM 633 N N . TYR A 1 82 ? -4.059 10.383 13.836 1 98.88 82 TYR A N 1
ATOM 634 C CA . TYR A 1 82 ? -3.5 11.273 12.836 1 98.88 82 TYR A CA 1
ATOM 635 C C . TYR A 1 82 ? -2.959 12.547 13.477 1 98.88 82 TYR A C 1
ATOM 637 O O . TYR A 1 82 ? -1.808 12.922 13.25 1 98.88 82 TYR A O 1
ATOM 645 N N . LEU A 1 83 ? -3.75 13.133 14.336 1 98.88 83 LEU A N 1
ATOM 646 C CA . LEU A 1 83 ? -3.4 14.438 14.898 1 98.88 83 LEU A CA 1
ATOM 647 C C . LEU A 1 83 ? -2.287 14.297 15.93 1 98.88 83 LEU A C 1
ATOM 649 O O . LEU A 1 83 ? -1.336 15.078 15.938 1 98.88 83 LEU A O 1
ATOM 653 N N . LEU A 1 84 ? -2.363 13.328 16.781 1 98.81 84 LEU A N 1
ATOM 654 C CA . LEU A 1 84 ? -1.38 13.172 17.859 1 98.81 84 LEU A CA 1
ATOM 655 C C . LEU A 1 84 ? -0.031 12.742 17.281 1 98.81 84 LEU A C 1
ATOM 657 O O . LEU A 1 84 ? 1.015 13.234 17.719 1 98.81 84 LEU A O 1
ATOM 661 N N . CYS A 1 85 ? -0.031 11.82 16.391 1 98.94 85 CYS A N 1
ATOM 662 C CA . CYS A 1 85 ? 1.215 11.383 15.766 1 98.94 85 CYS A CA 1
ATOM 663 C C . CYS A 1 85 ? 1.819 12.492 14.914 1 98.94 85 CYS A C 1
ATOM 665 O O . CYS A 1 85 ? 3.037 12.672 14.898 1 98.94 85 CYS A O 1
ATOM 667 N N . GLY A 1 86 ? 0.939 13.203 14.148 1 98.88 86 GLY A N 1
ATOM 668 C CA . GLY A 1 86 ? 1.424 14.375 13.438 1 98.88 86 GLY A CA 1
ATOM 669 C C . GLY A 1 86 ? 2.08 15.391 14.344 1 98.88 86 GLY A C 1
ATOM 670 O O . GLY A 1 86 ? 3.162 15.898 14.039 1 98.88 86 GLY A O 1
ATOM 671 N N . LEU A 1 87 ? 1.409 15.672 15.422 1 98.81 87 LEU A N 1
ATOM 672 C CA . LEU A 1 87 ? 1.943 16.594 16.406 1 98.81 87 LEU A CA 1
ATOM 673 C C . LEU A 1 87 ? 3.299 16.125 16.922 1 98.81 87 LEU A C 1
ATOM 675 O O . LEU A 1 87 ? 4.238 16.922 17.047 1 98.81 87 LEU A O 1
ATOM 679 N N . GLY A 1 88 ? 3.381 14.859 17.266 1 98.81 88 GLY A N 1
ATOM 680 C CA . GLY A 1 88 ? 4.652 14.305 17.688 1 98.81 88 GLY A CA 1
ATOM 681 C C . GLY A 1 88 ? 5.762 14.492 16.672 1 98.81 88 GLY A C 1
ATOM 682 O O . GLY A 1 88 ? 6.887 14.844 17.047 1 98.81 88 GLY A O 1
ATOM 683 N N . GLY A 1 89 ? 5.48 14.211 15.461 1 98.75 89 GLY A N 1
ATOM 684 C CA . GLY A 1 89 ? 6.449 14.43 14.398 1 98.75 89 GLY A CA 1
ATOM 685 C C . GLY A 1 89 ? 6.871 15.875 14.258 1 98.75 89 GLY A C 1
ATOM 686 O O . GLY A 1 89 ? 8.055 16.172 14.094 1 98.75 89 GLY A O 1
ATOM 687 N N . CYS A 1 90 ? 5.891 16.797 14.32 1 98.75 90 CYS A N 1
ATOM 688 C CA . CYS A 1 90 ? 6.188 18.219 14.211 1 98.75 90 CYS A CA 1
ATOM 689 C C . CYS A 1 90 ? 7.062 18.688 15.367 1 98.75 90 CYS A C 1
ATOM 691 O O . CYS A 1 90 ? 7.98 19.484 15.18 1 98.75 90 CYS A O 1
ATOM 693 N N . LEU A 1 91 ? 6.758 18.203 16.531 1 98.75 91 LEU A N 1
ATOM 694 C CA . LEU A 1 91 ? 7.57 18.562 17.703 1 98.75 91 LEU A CA 1
ATOM 695 C C . LEU A 1 91 ? 9.008 18.062 17.531 1 98.75 91 LEU A C 1
ATOM 697 O O . LEU A 1 91 ? 9.953 18.828 17.75 1 98.75 91 LEU A O 1
ATOM 701 N N . ALA A 1 92 ? 9.141 16.859 17.109 1 98.5 92 ALA A N 1
ATOM 702 C CA . ALA A 1 92 ? 10.477 16.312 16.891 1 98.5 92 ALA A CA 1
ATOM 703 C C . ALA A 1 92 ? 11.219 17.094 15.812 1 98.5 92 ALA A C 1
ATOM 705 O O . ALA A 1 92 ? 12.406 17.375 15.945 1 98.5 92 ALA A O 1
ATOM 706 N N . SER A 1 93 ? 10.523 17.391 14.766 1 97.62 93 SER A N 1
ATOM 707 C CA . SER A 1 93 ? 11.117 18.172 13.688 1 97.62 93 SER A CA 1
ATOM 708 C C . SER A 1 93 ? 11.602 19.531 14.195 1 97.62 93 SER A C 1
ATOM 710 O O . SER A 1 93 ? 12.742 19.922 13.938 1 97.62 93 SER A O 1
ATOM 712 N N . TYR A 1 94 ? 10.766 20.203 14.898 1 98.06 94 TYR A N 1
ATOM 713 C CA . TYR A 1 94 ? 11.109 21.531 15.398 1 98.06 94 TYR A CA 1
ATOM 714 C C . TYR A 1 94 ? 12.32 21.469 16.328 1 98.06 94 TYR A C 1
ATOM 716 O O . TYR A 1 94 ? 13.273 22.25 16.172 1 98.06 94 TYR A O 1
ATOM 724 N N . PHE A 1 95 ? 12.281 20.578 17.234 1 97.69 95 PHE A N 1
ATOM 725 C CA . PHE A 1 95 ? 13.32 20.547 18.25 1 97.69 95 PHE A CA 1
ATOM 726 C C . PHE A 1 95 ? 14.633 20.047 17.672 1 97.69 95 PHE A C 1
ATOM 728 O O . PHE A 1 95 ? 15.703 20.281 18.25 1 97.69 95 PHE A O 1
ATOM 735 N N . SER A 1 96 ? 14.602 19.406 16.547 1 95.19 96 SER A N 1
ATOM 736 C CA . SER A 1 96 ? 15.836 18.969 15.891 1 95.19 96 SER A CA 1
ATOM 737 C C . SER A 1 96 ? 16.531 20.141 15.203 1 95.19 96 SER A C 1
ATOM 739 O O . SER A 1 96 ? 17.719 20.062 14.898 1 95.19 96 SER A O 1
ATOM 741 N N . ALA A 1 97 ? 15.805 21.234 14.906 1 95.19 97 ALA A N 1
ATOM 742 C CA . ALA A 1 97 ? 16.375 22.406 14.25 1 95.19 97 ALA A CA 1
ATOM 743 C C . ALA A 1 97 ? 15.625 23.688 14.641 1 95.19 97 ALA A C 1
ATOM 745 O O . ALA A 1 97 ? 15.102 24.391 13.781 1 95.19 97 ALA A O 1
ATOM 746 N N . PRO A 1 98 ? 15.602 23.969 15.914 1 96.44 98 PRO A N 1
ATOM 747 C CA . PRO A 1 98 ? 14.852 25.141 16.375 1 96.44 98 PRO A CA 1
ATOM 748 C C . PRO A 1 98 ? 15.469 26.453 15.922 1 96.44 98 PRO A C 1
ATOM 750 O O . PRO A 1 98 ? 16.703 26.578 15.852 1 96.44 98 PRO A O 1
ATOM 753 N N . HIS A 1 99 ? 14.625 27.391 15.547 1 96.62 99 HIS A N 1
ATOM 754 C CA . HIS A 1 99 ? 15.008 28.75 15.211 1 96.62 99 HIS A CA 1
ATOM 755 C C . HIS A 1 99 ? 15.867 28.781 13.953 1 96.62 99 HIS A C 1
ATOM 757 O O . HIS A 1 99 ? 16.781 29.609 13.836 1 96.62 99 HIS A O 1
ATOM 763 N N . THR A 1 100 ? 15.68 27.812 13.125 1 96 100 THR A N 1
ATOM 764 C CA . THR A 1 100 ? 16.344 27.797 11.828 1 96 100 THR A CA 1
ATOM 765 C C . THR A 1 100 ? 15.383 28.219 10.719 1 96 100 THR A C 1
ATOM 767 O O . THR A 1 100 ? 14.172 28.219 10.914 1 96 100 THR A O 1
ATOM 770 N N . HIS A 1 101 ? 15.961 28.625 9.508 1 95.38 101 HIS A N 1
ATOM 771 C CA . HIS A 1 101 ? 15.133 28.953 8.352 1 95.38 101 HIS A CA 1
ATOM 772 C C . HIS A 1 101 ? 14.688 27.703 7.609 1 95.38 101 HIS A C 1
ATOM 774 O O . HIS A 1 101 ? 15.047 27.5 6.449 1 95.38 101 HIS A O 1
ATOM 780 N N . THR A 1 102 ? 13.938 26.953 8.32 1 94 102 THR A N 1
ATOM 781 C CA . THR A 1 102 ? 13.406 25.688 7.84 1 94 102 THR A CA 1
ATOM 782 C C . THR A 1 102 ? 11.891 25.641 7.988 1 94 102 THR A C 1
ATOM 784 O O . THR A 1 102 ? 11.336 26.219 8.93 1 94 102 THR A O 1
ATOM 787 N N . VAL A 1 103 ? 11.289 25 6.98 1 95.75 103 VAL A N 1
ATOM 788 C CA . VAL A 1 103 ? 9.844 24.781 7.023 1 95.75 103 VAL A CA 1
ATOM 789 C C . VAL A 1 103 ? 9.539 23.281 7.008 1 95.75 103 VAL A C 1
ATOM 791 O O . VAL A 1 103 ? 10.164 22.531 6.262 1 95.75 103 VAL A O 1
ATOM 794 N N . SER A 1 104 ? 8.672 22.875 7.93 1 97.12 104 SER A N 1
ATOM 795 C CA . SER A 1 104 ? 8.219 21.484 7.945 1 97.12 104 SER A CA 1
ATOM 796 C C . SER A 1 104 ? 6.754 21.375 7.551 1 97.12 104 SER A C 1
ATOM 798 O O . SER A 1 104 ? 5.938 22.219 7.93 1 97.12 104 SER A O 1
ATOM 800 N N . LEU A 1 105 ? 6.441 20.469 6.762 1 97.31 105 LEU A N 1
ATOM 801 C CA . LEU A 1 105 ? 5.078 20.156 6.336 1 97.31 105 LEU A CA 1
ATOM 802 C C . LEU A 1 105 ? 4.961 18.703 5.891 1 97.31 105 LEU A C 1
ATOM 804 O O . LEU A 1 105 ? 5.969 18.047 5.617 1 97.31 105 LEU A O 1
ATOM 808 N N . GLY A 1 106 ? 3.65 18.219 5.91 1 97.25 106 GLY A N 1
ATOM 809 C CA . GLY A 1 106 ? 3.379 16.875 5.43 1 97.25 106 GLY A CA 1
ATOM 810 C C . GLY A 1 106 ? 2.654 16.016 6.445 1 97.25 106 GLY A C 1
ATOM 811 O O . GLY A 1 106 ? 2.916 16.109 7.648 1 97.25 106 GLY A O 1
ATOM 812 N N . ALA A 1 107 ? 1.944 15.094 5.922 1 98.44 107 ALA A N 1
ATOM 813 C CA . ALA A 1 107 ? 1.174 14.164 6.75 1 98.44 107 ALA A CA 1
ATOM 814 C C . ALA A 1 107 ? 2.025 12.977 7.18 1 98.44 107 ALA A C 1
ATOM 816 O O . ALA A 1 107 ? 1.577 12.133 7.961 1 98.44 107 ALA A O 1
ATOM 817 N N . SER A 1 108 ? 3.23 12.867 6.719 1 98.19 108 SER A N 1
ATOM 818 C CA . SER A 1 108 ? 4 11.633 6.75 1 98.19 108 SER A CA 1
ATOM 819 C C . SER A 1 108 ? 4.246 11.172 8.18 1 98.19 108 SER A C 1
ATOM 821 O O . SER A 1 108 ? 4.242 9.969 8.461 1 98.19 108 SER A O 1
ATOM 823 N N . ALA A 1 109 ? 4.484 12.086 9.125 1 98.62 109 ALA A N 1
ATOM 824 C CA . ALA A 1 109 ? 4.652 11.664 10.516 1 98.62 109 ALA A CA 1
ATOM 825 C C . ALA A 1 109 ? 3.375 11.023 11.047 1 98.62 109 ALA A C 1
ATOM 827 O O . ALA A 1 109 ? 3.43 10.023 11.766 1 98.62 109 ALA A O 1
ATOM 828 N N . ALA A 1 110 ? 2.219 11.625 10.758 1 98.94 110 ALA A N 1
ATOM 829 C CA . ALA A 1 110 ? 0.932 11.023 11.102 1 98.94 110 ALA A CA 1
ATOM 830 C C . ALA A 1 110 ? 0.783 9.641 10.477 1 98.94 110 ALA A C 1
ATOM 832 O O . ALA A 1 110 ? 0.307 8.703 11.125 1 98.94 110 ALA A O 1
ATOM 833 N N . VAL A 1 111 ? 1.176 9.508 9.258 1 98.81 111 VAL A N 1
ATOM 834 C CA . VAL A 1 111 ? 1.089 8.266 8.508 1 98.81 111 VAL A CA 1
ATOM 835 C C . VAL A 1 111 ? 1.945 7.191 9.18 1 98.81 111 VAL A C 1
ATOM 837 O O . VAL A 1 111 ? 1.52 6.043 9.32 1 98.81 111 VAL A O 1
ATOM 840 N N . PHE A 1 112 ? 3.15 7.559 9.57 1 98.81 112 PHE A N 1
ATOM 841 C CA . PHE A 1 112 ? 4.008 6.605 10.258 1 98.81 112 PHE A CA 1
ATOM 842 C C . PHE A 1 112 ? 3.377 6.168 11.578 1 98.81 112 PHE A C 1
ATOM 844 O O . PHE A 1 112 ? 3.539 5.02 12 1 98.81 112 PHE A O 1
ATOM 851 N N . GLY A 1 113 ? 2.709 7.082 12.227 1 98.88 113 GLY A N 1
ATOM 852 C CA . GLY A 1 113 ? 1.919 6.691 13.383 1 98.88 113 GLY A CA 1
ATOM 853 C C . GLY A 1 113 ? 0.824 5.695 13.047 1 98.88 113 GLY A C 1
ATOM 854 O O . GLY A 1 113 ? 0.629 4.715 13.766 1 98.88 113 GLY A O 1
ATOM 855 N N . LEU A 1 114 ? 0.12 5.965 11.977 1 98.81 114 LEU A N 1
ATOM 856 C CA . LEU A 1 114 ? -0.924 5.059 11.516 1 98.81 114 LEU A CA 1
ATOM 857 C C . LEU A 1 114 ? -0.345 3.682 11.203 1 98.81 114 LEU A C 1
ATOM 859 O O . LEU A 1 114 ? -0.993 2.66 11.445 1 98.81 114 LEU A O 1
ATOM 863 N N . PHE A 1 115 ? 0.889 3.633 10.602 1 98.62 115 PHE A N 1
ATOM 864 C CA . PHE A 1 115 ? 1.568 2.363 10.375 1 98.62 115 PHE A CA 1
ATOM 865 C C . PHE A 1 115 ? 1.654 1.551 11.656 1 98.62 115 PHE A C 1
ATOM 867 O O . PHE A 1 115 ? 1.244 0.389 11.695 1 98.62 115 PHE A O 1
ATOM 874 N N . ALA A 1 116 ? 2.139 2.205 12.711 1 98.31 116 ALA A N 1
ATOM 875 C CA . ALA A 1 116 ? 2.359 1.537 13.992 1 98.31 116 ALA A CA 1
ATOM 876 C C . ALA A 1 116 ? 1.042 1.053 14.594 1 98.31 116 ALA A C 1
ATOM 878 O O . ALA A 1 116 ? 0.924 -0.108 14.992 1 98.31 116 ALA A O 1
ATOM 879 N N . VAL A 1 117 ? 0.092 1.886 14.578 1 98.25 117 VAL A N 1
ATOM 880 C CA . VAL A 1 117 ? -1.186 1.559 15.203 1 98.25 117 VAL A CA 1
ATOM 881 C C . VAL A 1 117 ? -1.871 0.44 14.414 1 98.25 117 VAL A C 1
ATOM 883 O O . VAL A 1 117 ? -2.428 -0.488 15.008 1 98.25 117 VAL A O 1
ATOM 886 N N . ALA A 1 118 ? -1.836 0.511 13.109 1 97.56 118 ALA A N 1
ATOM 887 C CA . ALA A 1 118 ? -2.482 -0.485 12.258 1 97.56 118 ALA A CA 1
ATOM 888 C C . ALA A 1 118 ? -1.934 -1.882 12.531 1 97.56 118 ALA A C 1
ATOM 890 O O . ALA A 1 118 ? -2.697 -2.84 12.672 1 97.56 118 ALA A O 1
ATOM 891 N N . VAL A 1 119 ? -0.646 -2 12.641 1 97.12 119 VAL A N 1
ATOM 892 C CA . VAL A 1 119 ? -0.021 -3.305 12.836 1 97.12 119 VAL A CA 1
ATOM 893 C C . VAL A 1 119 ? -0.311 -3.811 14.25 1 97.12 119 VAL A C 1
ATOM 895 O O . VAL A 1 119 ? -0.672 -4.973 14.438 1 97.12 119 VAL A O 1
ATOM 898 N N . LEU A 1 120 ? -0.212 -2.941 15.227 1 95.38 120 LEU A N 1
ATOM 899 C CA . LEU A 1 120 ? -0.353 -3.348 16.625 1 95.38 120 LEU A CA 1
ATOM 900 C C . LEU A 1 120 ? -1.779 -3.801 16.906 1 95.38 120 LEU A C 1
ATOM 902 O O . LEU A 1 120 ? -1.996 -4.691 17.734 1 95.38 120 LEU A O 1
ATOM 906 N N . THR A 1 121 ? -2.699 -3.293 16.219 1 92.25 121 THR A N 1
ATOM 907 C CA . THR A 1 121 ? -4.09 -3.652 16.484 1 92.25 121 THR A CA 1
ATOM 908 C C . THR A 1 121 ? -4.441 -4.969 15.797 1 92.25 121 THR A C 1
ATOM 910 O O . THR A 1 121 ? -5.5 -5.547 16.062 1 92.25 121 THR A O 1
ATOM 913 N N . LYS A 1 122 ? -3.582 -5.461 14.898 1 91.94 122 LYS A N 1
ATOM 914 C CA . LYS A 1 122 ? -3.859 -6.703 14.18 1 91.94 122 LYS A CA 1
ATOM 915 C C . LYS A 1 122 ? -3.342 -7.914 14.953 1 91.94 122 LYS A C 1
ATOM 917 O O . LYS A 1 122 ? -3.529 -9.055 14.523 1 91.94 122 LYS A O 1
ATOM 922 N N . PHE A 1 123 ? -2.725 -7.711 16.094 1 91.31 123 PHE A N 1
ATOM 923 C CA . PHE A 1 123 ? -2.221 -8.836 16.875 1 91.31 123 PHE A CA 1
ATOM 924 C C . PHE A 1 123 ? -3.346 -9.484 17.672 1 91.31 123 PHE A C 1
ATOM 926 O O . PHE A 1 123 ? -3.588 -9.117 18.828 1 91.31 123 PHE A O 1
ATOM 933 N N . LYS A 1 124 ? -4.047 -10.414 17.109 1 91.12 124 LYS A N 1
ATOM 934 C CA . LYS A 1 124 ? -5.117 -11.234 17.656 1 91.12 124 LYS A CA 1
ATOM 935 C C . LYS A 1 124 ? -4.848 -12.719 17.422 1 91.12 124 LYS A C 1
ATOM 937 O O . LYS A 1 124 ? -4.133 -13.086 16.484 1 91.12 124 LYS A O 1
ATOM 942 N N 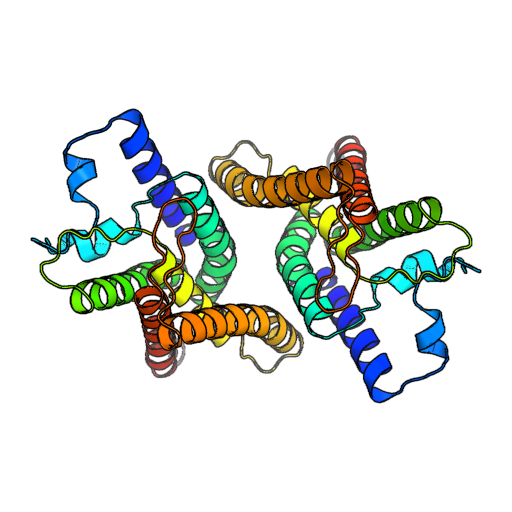. PRO A 1 125 ? -5.355 -13.594 18.266 1 91.81 125 PRO A N 1
ATOM 943 C CA . PRO A 1 125 ? -4.996 -15.008 18.266 1 91.81 125 PRO A CA 1
ATOM 944 C C . PRO A 1 125 ? -5.746 -15.812 17.203 1 91.81 125 PRO A C 1
ATOM 946 O O . PRO A 1 125 ? -6.328 -16.859 17.516 1 91.81 125 PRO A O 1
ATOM 949 N N . THR A 1 126 ? -6.07 -15.383 16.094 1 94.94 126 THR A N 1
ATOM 950 C CA . THR A 1 126 ? -6.613 -16.125 14.961 1 94.94 126 THR A CA 1
ATOM 951 C C . THR A 1 126 ? -5.637 -16.125 13.789 1 94.94 126 THR A C 1
ATOM 953 O O . THR A 1 126 ? -4.902 -15.156 13.594 1 94.94 126 THR A O 1
ATOM 956 N N . LEU A 1 127 ? -5.691 -17.172 13.047 1 94.81 127 LEU A N 1
ATOM 957 C CA . LEU A 1 127 ? -4.766 -17.328 11.93 1 94.81 127 LEU A CA 1
ATOM 958 C C . LEU A 1 127 ? -4.922 -16.172 10.938 1 94.81 127 LEU A C 1
ATOM 960 O O . LEU A 1 127 ? -3.934 -15.695 10.383 1 94.81 127 LEU A O 1
ATOM 964 N N . ARG A 1 128 ? -6.164 -15.75 10.664 1 95.06 128 ARG A N 1
ATOM 965 C CA . ARG A 1 128 ? -6.449 -14.656 9.734 1 95.06 128 ARG A CA 1
ATOM 966 C C . ARG A 1 128 ? -5.762 -13.367 10.172 1 95.06 128 ARG A C 1
ATOM 968 O O . ARG A 1 128 ? -5.105 -12.703 9.367 1 95.06 128 ARG A O 1
ATOM 975 N N . HIS A 1 129 ? -5.871 -13.07 11.461 1 94.62 129 HIS A N 1
ATOM 976 C CA . HIS A 1 129 ? -5.277 -11.852 11.992 1 94.62 129 HIS A CA 1
ATOM 977 C C . HIS A 1 129 ? -3.76 -11.961 12.062 1 94.62 129 HIS A C 1
ATOM 979 O O . HIS A 1 129 ? -3.049 -10.977 11.852 1 94.62 129 HIS A O 1
ATOM 985 N N . LEU A 1 130 ? -3.295 -13.141 12.328 1 95.06 130 LEU A N 1
ATOM 986 C CA . LEU A 1 130 ? -1.853 -13.344 12.414 1 95.06 130 LEU A CA 1
ATOM 987 C C . LEU A 1 130 ? -1.204 -13.211 11.039 1 95.06 130 LEU A C 1
ATOM 989 O O . LEU A 1 130 ? -0.14 -12.602 10.906 1 95.06 130 LEU A O 1
ATOM 993 N N . LEU A 1 131 ? -1.848 -13.742 10.039 1 96.38 131 LEU A N 1
ATOM 994 C CA . LEU A 1 131 ? -1.342 -13.625 8.672 1 96.38 131 LEU A CA 1
ATOM 995 C C . LEU A 1 131 ? -1.311 -12.164 8.234 1 96.38 131 LEU A C 1
ATOM 997 O O . LEU A 1 131 ? -0.333 -11.719 7.629 1 96.38 131 LEU A O 1
ATOM 1001 N N . GLU A 1 132 ? -2.357 -11.445 8.523 1 9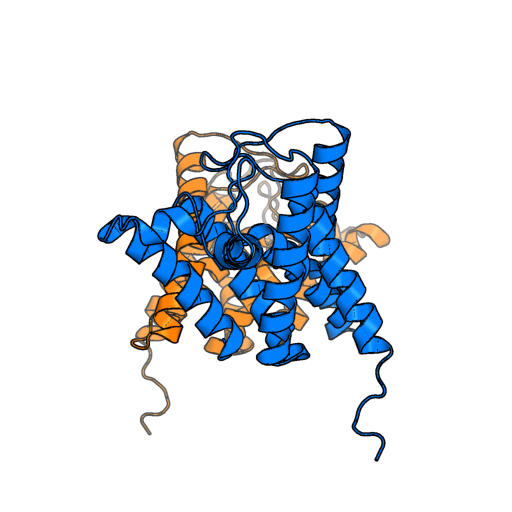6.69 132 GLU A N 1
ATOM 1002 C CA . GLU A 1 132 ? -2.426 -10.023 8.211 1 96.69 132 GLU A CA 1
ATOM 1003 C C . GLU A 1 132 ? -1.343 -9.242 8.945 1 96.69 132 GLU A C 1
ATOM 1005 O O . GLU A 1 132 ? -0.702 -8.359 8.367 1 96.69 132 GLU A O 1
ATOM 1010 N N . ALA A 1 133 ? -1.131 -9.594 10.227 1 96.69 133 ALA A N 1
ATOM 1011 C CA . ALA A 1 133 ? -0.114 -8.93 11.039 1 96.69 133 ALA A CA 1
ATOM 1012 C C . ALA A 1 133 ? 1.282 -9.172 10.469 1 96.69 133 ALA A C 1
ATOM 1014 O O . ALA A 1 133 ? 2.121 -8.266 10.469 1 96.69 133 ALA A O 1
ATOM 1015 N N . VAL A 1 134 ? 1.492 -10.344 10.008 1 97.5 134 VAL A N 1
ATOM 1016 C CA . VAL A 1 134 ? 2.795 -10.68 9.445 1 97.5 134 VAL A CA 1
ATOM 1017 C C . VAL A 1 134 ? 3.023 -9.867 8.172 1 97.5 134 VAL A C 1
ATOM 1019 O O . VAL A 1 134 ? 4.09 -9.273 7.984 1 97.5 134 VAL A O 1
ATOM 1022 N N . VAL A 1 135 ? 2.039 -9.812 7.281 1 97.94 135 VAL A N 1
ATOM 1023 C CA . VAL A 1 135 ? 2.156 -9.117 6.004 1 97.94 135 VAL A CA 1
ATOM 1024 C C . VAL A 1 135 ? 2.336 -7.617 6.242 1 97.94 135 VAL A C 1
ATOM 1026 O O . VAL A 1 135 ? 3.307 -7.02 5.773 1 97.94 135 VAL A O 1
ATOM 1029 N N . LEU A 1 136 ? 1.456 -6.984 7.004 1 97.75 136 LEU A N 1
ATOM 1030 C CA . LEU A 1 136 ? 1.514 -5.555 7.297 1 97.75 136 LEU A CA 1
ATOM 1031 C C . LEU A 1 136 ? 2.748 -5.219 8.125 1 97.75 136 LEU A C 1
ATOM 1033 O O . LEU A 1 136 ? 3.393 -4.195 7.898 1 97.75 136 LEU A O 1
ATOM 1037 N N . GLY A 1 137 ? 2.973 -6.105 9.102 1 98 137 GLY A N 1
ATOM 1038 C CA . GLY A 1 137 ? 4.098 -5.883 9.992 1 98 137 GLY A CA 1
ATOM 1039 C C . GLY A 1 137 ? 5.438 -5.887 9.281 1 98 137 GLY A C 1
ATOM 1040 O O . GLY A 1 137 ? 6.32 -5.094 9.602 1 98 137 GLY A O 1
ATOM 1041 N N . THR A 1 138 ? 5.637 -6.805 8.367 1 97.94 138 THR A N 1
ATOM 1042 C CA . THR A 1 138 ? 6.871 -6.848 7.59 1 97.94 138 THR A CA 1
ATOM 1043 C C . THR A 1 138 ? 7.059 -5.555 6.805 1 97.94 138 THR A C 1
ATOM 1045 O O . THR A 1 138 ? 8.156 -4.988 6.785 1 97.94 138 THR A O 1
ATOM 1048 N N . PHE A 1 139 ? 6.047 -5.031 6.16 1 97.75 139 PHE A N 1
ATOM 1049 C CA . PHE A 1 139 ? 6.105 -3.775 5.422 1 97.75 139 PHE A CA 1
ATOM 1050 C C . PHE A 1 139 ? 6.48 -2.623 6.348 1 97.75 139 PHE A C 1
ATOM 1052 O O . PHE A 1 139 ? 7.391 -1.849 6.043 1 97.75 139 PHE A O 1
ATOM 1059 N N . VAL A 1 140 ? 5.762 -2.52 7.461 1 98.31 140 VAL A N 1
ATOM 1060 C CA . VAL A 1 140 ? 5.934 -1.408 8.391 1 98.31 140 VAL A CA 1
ATOM 1061 C C . VAL A 1 140 ? 7.324 -1.464 9.008 1 98.31 140 VAL A C 1
ATOM 1063 O O . VAL A 1 140 ? 7.98 -0.432 9.172 1 98.31 140 VAL A O 1
ATOM 1066 N N . MET A 1 141 ? 7.754 -2.637 9.359 1 97.81 141 MET A N 1
ATOM 1067 C CA . MET A 1 141 ? 9.086 -2.787 9.945 1 97.81 141 MET A CA 1
ATOM 1068 C C . MET A 1 141 ? 10.164 -2.35 8.953 1 97.81 141 MET A C 1
ATOM 1070 O O . MET A 1 141 ? 11.148 -1.729 9.344 1 97.81 141 MET A O 1
ATOM 1074 N N . LYS A 1 142 ? 9.977 -2.705 7.715 1 97.44 142 LYS A N 1
ATOM 1075 C CA . LYS A 1 142 ? 10.922 -2.26 6.691 1 97.44 142 LYS A CA 1
ATOM 1076 C C . LYS A 1 142 ? 10.961 -0.736 6.609 1 97.44 142 LYS A C 1
ATOM 1078 O O . LYS A 1 142 ? 12.039 -0.144 6.504 1 97.44 142 LYS A O 1
ATOM 1083 N N . GLN A 1 143 ? 9.797 -0.083 6.637 1 97.19 143 GLN A N 1
ATOM 1084 C CA . GLN A 1 143 ? 9.734 1.374 6.617 1 97.19 143 GLN A CA 1
ATOM 1085 C C . GLN A 1 143 ? 10.469 1.971 7.812 1 97.19 143 GLN A C 1
ATOM 1087 O O . GLN A 1 143 ? 11.273 2.895 7.66 1 97.19 143 GLN A O 1
ATOM 1092 N N . LEU A 1 144 ? 10.227 1.415 8.961 1 97.75 144 LEU A N 1
ATOM 1093 C CA . LEU A 1 144 ? 10.805 1.943 10.188 1 97.75 144 LEU A CA 1
ATOM 1094 C C . LEU A 1 144 ? 12.312 1.729 10.219 1 97.75 144 LEU A C 1
ATOM 1096 O O . LEU A 1 144 ? 13.062 2.615 10.633 1 97.75 144 LEU A O 1
ATOM 1100 N N . LEU A 1 145 ? 12.711 0.546 9.805 1 97.19 145 LEU A N 1
ATOM 1101 C CA . LEU A 1 145 ? 14.141 0.251 9.773 1 97.19 145 LEU A CA 1
ATOM 1102 C C . LEU A 1 145 ? 14.867 1.176 8.797 1 97.19 145 LEU A C 1
ATOM 1104 O O . LEU A 1 145 ? 15.992 1.594 9.055 1 97.19 145 LEU A O 1
ATOM 1108 N N . ASN A 1 146 ? 14.227 1.434 7.676 1 96 146 ASN A N 1
ATOM 1109 C CA . ASN A 1 146 ? 14.797 2.396 6.738 1 96 146 ASN A CA 1
ATOM 1110 C C . ASN A 1 146 ? 14.953 3.773 7.379 1 96 146 ASN A C 1
ATOM 1112 O O . ASN A 1 146 ? 15.969 4.438 7.184 1 96 146 ASN A O 1
ATOM 1116 N N . GLU A 1 147 ? 13.984 4.219 8.102 1 96.5 147 GLU A N 1
ATOM 1117 C CA . GLU A 1 147 ? 14.062 5.5 8.797 1 96.5 147 GLU A CA 1
ATOM 1118 C C . GLU A 1 147 ? 15.211 5.508 9.805 1 96.5 147 GLU A C 1
ATOM 1120 O O . GLU A 1 147 ? 15.945 6.488 9.906 1 96.5 147 GLU A O 1
ATOM 1125 N N . VAL A 1 148 ? 15.336 4.449 10.547 1 96.75 148 VAL A N 1
ATOM 1126 C CA . VAL A 1 148 ? 16.406 4.336 11.539 1 96.75 148 VAL A CA 1
ATOM 11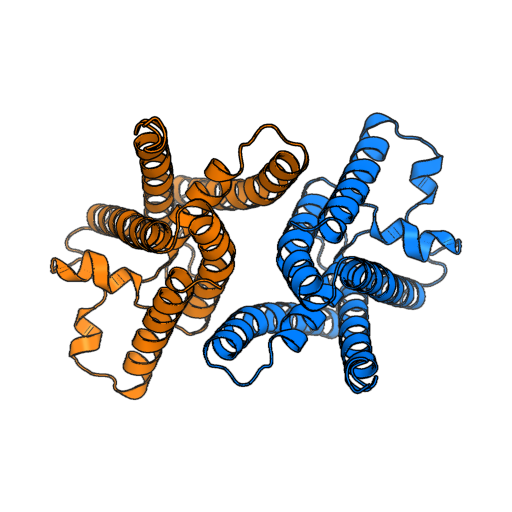27 C C . VAL A 1 148 ? 17.766 4.398 10.852 1 96.75 148 VAL A C 1
ATOM 1129 O O . VAL A 1 148 ? 18.672 5.09 11.32 1 96.75 148 VAL A O 1
ATOM 1132 N N . HIS A 1 149 ? 17.828 3.707 9.797 1 96 149 HIS A N 1
ATOM 1133 C CA . HIS A 1 149 ? 19.078 3.701 9.039 1 96 149 HIS A CA 1
ATOM 1134 C C . HIS A 1 149 ? 19.422 5.098 8.539 1 96 149 HIS A C 1
ATOM 1136 O O . HIS A 1 149 ? 20.594 5.508 8.586 1 96 149 HIS A O 1
ATOM 1142 N N . MET A 1 150 ? 18.453 5.785 8.094 1 94.5 150 MET A N 1
ATOM 1143 C CA . MET A 1 150 ? 18.688 7.125 7.562 1 94.5 150 MET A CA 1
ATOM 1144 C C . MET A 1 150 ? 19.094 8.086 8.672 1 94.5 150 MET A C 1
ATOM 1146 O O . MET A 1 150 ? 20 8.898 8.492 1 94.5 150 MET A O 1
ATOM 1150 N N . VAL A 1 151 ? 18.5 8.016 9.789 1 93.38 151 VAL A N 1
ATOM 1151 C CA . VAL A 1 151 ? 18.844 8.859 10.922 1 93.38 151 VAL A CA 1
ATOM 1152 C C . VAL A 1 151 ? 20.25 8.539 11.406 1 93.38 151 VAL A C 1
ATOM 1154 O O . VAL A 1 151 ? 21.047 9.453 11.664 1 93.38 151 VAL A O 1
ATOM 1157 N N . SER A 1 152 ? 20.594 7.262 11.445 1 94.38 152 SER A N 1
ATOM 1158 C CA . SER A 1 152 ? 21.891 6.828 11.969 1 94.38 152 SER A CA 1
ATOM 1159 C C . SER A 1 152 ? 23.016 7.18 11.008 1 94.38 152 SER A C 1
ATOM 1161 O O . SER A 1 152 ? 24.141 7.457 11.438 1 94.38 152 SER A O 1
ATOM 1163 N N . SER A 1 153 ? 22.703 7.188 9.719 1 92.19 153 SER A N 1
ATOM 1164 C CA . SER A 1 153 ? 23.734 7.453 8.711 1 92.19 153 SER A CA 1
ATOM 1165 C C . SER A 1 153 ? 23.875 8.945 8.445 1 92.19 153 SER A C 1
ATOM 1167 O O . SER A 1 153 ? 24.844 9.383 7.832 1 92.19 153 SER A O 1
ATOM 1169 N N . GLY A 1 154 ? 22.969 9.695 8.914 1 85.31 154 GLY A N 1
ATOM 1170 C CA . GLY A 1 154 ? 22.984 11.125 8.68 1 85.31 154 GLY A CA 1
ATOM 1171 C C . GLY A 1 154 ? 22.672 11.5 7.242 1 85.31 154 GLY A C 1
ATOM 1172 O O . GLY A 1 154 ? 23.016 12.586 6.785 1 85.31 154 GLY A O 1
ATOM 1173 N N . ARG A 1 155 ? 22.141 10.586 6.602 1 80.31 155 ARG A N 1
ATOM 1174 C CA . ARG A 1 155 ? 21.812 10.82 5.199 1 80.31 155 ARG A CA 1
ATOM 1175 C C . ARG A 1 155 ? 20.484 11.547 5.07 1 80.31 155 ARG A C 1
ATOM 1177 O O . ARG A 1 155 ? 19.531 11.242 5.789 1 80.31 155 ARG A O 1
ATOM 1184 N N . ALA A 1 156 ? 20.578 12.641 4.258 1 75.69 156 ALA A N 1
ATOM 1185 C CA . ALA A 1 156 ? 19.359 13.375 3.947 1 75.69 156 ALA A CA 1
ATOM 1186 C C . ALA A 1 156 ? 18.797 12.961 2.586 1 75.69 156 ALA A C 1
ATOM 1188 O O . ALA A 1 156 ? 19.531 12.93 1.595 1 75.69 156 ALA A O 1
ATOM 1189 N N . LEU A 1 157 ? 17.578 12.469 2.658 1 80.94 157 LEU A N 1
ATOM 1190 C CA . LEU A 1 157 ? 16.938 12.109 1.4 1 80.94 157 LEU A CA 1
ATOM 1191 C C . LEU A 1 157 ? 15.906 13.164 1.007 1 80.94 157 LEU A C 1
ATOM 1193 O O . LEU A 1 157 ? 15.188 13.688 1.861 1 80.94 157 LEU A O 1
ATOM 1197 N N . THR A 1 158 ? 16 13.531 -0.23 1 78.44 158 THR A N 1
ATOM 1198 C CA . THR A 1 158 ? 14.984 14.422 -0.779 1 78.44 158 THR A CA 1
ATOM 1199 C C . THR A 1 158 ? 14.023 13.664 -1.689 1 78.44 158 THR A C 1
ATOM 1201 O O . THR A 1 158 ? 14.461 12.914 -2.566 1 78.44 158 THR A O 1
ATOM 1204 N N . LEU A 1 159 ? 12.828 13.688 -1.321 1 74.31 159 LEU A N 1
ATOM 1205 C CA . LEU A 1 159 ? 11.789 13.07 -2.137 1 74.31 159 LEU A CA 1
ATOM 1206 C C . LEU A 1 159 ? 10.812 14.117 -2.654 1 74.31 159 LEU A C 1
ATOM 1208 O O . LEU A 1 159 ? 10.234 14.883 -1.871 1 74.31 159 LEU A O 1
ATOM 1212 N N . ALA A 1 160 ? 10.727 14.133 -4.008 1 71.56 160 ALA A N 1
ATOM 1213 C CA . ALA A 1 160 ? 9.789 15.062 -4.641 1 71.56 160 ALA A CA 1
ATOM 1214 C C . ALA A 1 160 ? 10.07 16.5 -4.219 1 71.56 160 ALA A C 1
ATOM 1216 O O . ALA A 1 160 ? 9.148 17.266 -3.92 1 71.56 160 ALA A O 1
ATOM 1217 N N . GLY A 1 161 ? 11.336 16.906 -3.99 1 71.12 161 GLY A N 1
ATOM 1218 C CA . GLY A 1 161 ? 11.742 18.266 -3.68 1 71.12 161 GLY A CA 1
ATOM 1219 C C . GLY A 1 161 ? 11.672 18.594 -2.199 1 71.12 161 GLY A C 1
ATOM 1220 O O . GLY A 1 161 ? 11.859 19.734 -1.8 1 71.12 161 GLY A O 1
ATOM 1221 N N . VAL A 1 162 ? 11.273 17.578 -1.459 1 78.56 162 VAL A N 1
ATOM 1222 C CA . VAL A 1 162 ? 11.133 17.797 -0.024 1 78.56 162 VAL A CA 1
ATOM 1223 C C . VAL A 1 162 ? 12.117 16.922 0.739 1 78.56 162 VAL A C 1
ATOM 1225 O O . VAL A 1 162 ? 12.266 15.734 0.437 1 78.56 162 VAL A O 1
ATOM 1228 N N . GLN A 1 163 ? 12.844 17.625 1.592 1 87.25 163 GLN A N 1
ATOM 1229 C CA . GLN A 1 163 ? 13.719 16.844 2.457 1 87.25 163 GLN A CA 1
ATOM 1230 C C . GLN A 1 163 ? 12.898 15.984 3.43 1 87.25 163 GLN A C 1
ATOM 1232 O O . GLN A 1 163 ? 11.984 16.484 4.082 1 87.25 163 GLN A O 1
ATOM 1237 N N . VAL A 1 164 ? 13.289 14.781 3.438 1 90.88 164 VAL A N 1
ATOM 1238 C CA . VAL A 1 164 ? 12.531 13.836 4.25 1 90.88 164 VAL A CA 1
ATOM 1239 C C . VAL A 1 164 ? 12.93 13.977 5.719 1 90.88 164 VAL A C 1
ATOM 1241 O O . VAL A 1 164 ? 14.117 14 6.043 1 90.88 164 VAL A O 1
ATOM 1244 N N . GLY A 1 165 ? 11.93 14.211 6.574 1 94.62 165 GLY A N 1
ATOM 1245 C CA . GLY A 1 165 ? 12.172 14.297 8.008 1 94.62 165 GLY A CA 1
ATOM 1246 C C . GLY A 1 165 ? 12.148 12.945 8.703 1 94.62 165 GLY A C 1
ATOM 1247 O O . GLY A 1 165 ? 11.172 12.609 9.367 1 94.62 165 GLY A O 1
ATOM 1248 N N . HIS A 1 166 ? 13.266 12.234 8.672 1 96.44 166 HIS A N 1
ATOM 1249 C CA . HIS A 1 166 ? 13.352 10.867 9.18 1 96.44 166 HIS A CA 1
ATOM 1250 C C . HIS A 1 166 ? 13.078 10.812 10.68 1 96.44 166 HIS A C 1
ATOM 1252 O O . HIS A 1 166 ? 12.406 9.898 11.156 1 96.44 166 HIS A O 1
ATOM 1258 N N . LEU A 1 167 ? 13.57 11.797 11.398 1 96.44 167 LEU A N 1
ATOM 1259 C CA . LEU A 1 167 ? 13.328 11.852 12.836 1 96.44 167 LEU A CA 1
ATOM 1260 C C . LEU A 1 167 ? 11.844 12.07 13.125 1 96.44 167 LEU A C 1
ATOM 1262 O O . LEU A 1 167 ? 11.297 11.5 14.07 1 96.44 167 LEU A O 1
ATOM 1266 N N . ALA A 1 168 ? 11.227 12.938 12.375 1 97.75 168 ALA A N 1
ATOM 1267 C CA . ALA A 1 168 ? 9.797 13.195 12.516 1 97.75 168 ALA A CA 1
ATOM 1268 C C . ALA A 1 168 ? 8.984 11.922 12.281 1 97.75 168 ALA A C 1
ATOM 1270 O O . ALA A 1 168 ? 8 11.672 12.977 1 97.75 168 ALA A O 1
ATOM 1271 N N . HIS A 1 169 ? 9.367 11.125 11.281 1 98.44 169 HIS A N 1
ATOM 1272 C CA . HIS A 1 169 ? 8.695 9.867 10.992 1 98.44 169 HIS A CA 1
ATOM 1273 C C . HIS A 1 169 ? 8.758 8.914 12.188 1 98.44 169 HIS A C 1
ATOM 1275 O O . HIS A 1 169 ? 7.734 8.359 12.594 1 98.44 169 HIS A O 1
ATOM 1281 N N . LEU A 1 170 ? 9.953 8.828 12.75 1 98.5 170 LEU A N 1
ATOM 1282 C CA . LEU A 1 170 ? 10.148 7.934 13.883 1 98.5 170 LEU A CA 1
ATOM 1283 C C . LEU A 1 170 ? 9.375 8.422 15.102 1 98.5 170 LEU A C 1
ATOM 1285 O O . LEU A 1 170 ? 8.805 7.621 15.844 1 98.5 170 LEU A O 1
ATOM 1289 N N . ALA A 1 171 ? 9.391 9.695 15.266 1 98.75 171 ALA A N 1
ATOM 1290 C CA . ALA A 1 171 ? 8.625 10.273 16.375 1 98.75 171 ALA A CA 1
ATOM 1291 C C . ALA A 1 171 ? 7.133 10.008 16.203 1 98.75 171 ALA A C 1
ATOM 1293 O O . ALA A 1 171 ? 6.445 9.664 17.156 1 98.75 171 ALA A O 1
ATOM 1294 N N . GLY A 1 172 ? 6.629 10.195 15 1 98.75 172 GLY A N 1
ATOM 1295 C CA . GLY A 1 172 ? 5.238 9.859 14.727 1 98.75 172 GLY A CA 1
ATOM 1296 C C . GLY A 1 172 ? 4.906 8.414 15.039 1 98.75 172 GLY A C 1
ATOM 1297 O O . GLY A 1 172 ? 3.895 8.133 15.688 1 98.75 172 GLY A O 1
ATOM 1298 N N . ALA A 1 173 ? 5.758 7.547 14.633 1 98.88 173 ALA A N 1
ATOM 1299 C CA . ALA A 1 173 ? 5.566 6.125 14.898 1 98.88 173 ALA A CA 1
ATOM 1300 C C . ALA A 1 173 ? 5.566 5.844 16.406 1 98.88 173 ALA A C 1
ATOM 1302 O O . ALA A 1 173 ? 4.746 5.066 16.891 1 98.88 173 ALA A O 1
ATOM 1303 N N . LEU A 1 174 ? 6.484 6.43 17.109 1 98.69 174 LEU A N 1
ATOM 1304 C CA . LEU A 1 174 ? 6.586 6.242 18.562 1 98.69 174 LEU A CA 1
ATOM 1305 C C . LEU A 1 174 ? 5.305 6.684 19.25 1 98.69 174 LEU A C 1
ATOM 1307 O O . LEU A 1 174 ? 4.809 5.996 20.156 1 98.69 174 LEU A O 1
ATOM 1311 N N . VAL A 1 175 ? 4.777 7.828 18.875 1 98.81 175 VAL A N 1
ATOM 1312 C CA . VAL A 1 175 ? 3.52 8.305 19.438 1 98.81 175 VAL A CA 1
ATOM 1313 C C . VAL A 1 175 ? 2.41 7.289 19.172 1 98.81 175 VAL A C 1
ATOM 1315 O O . VAL A 1 175 ? 1.569 7.035 20.031 1 98.81 175 VAL A O 1
ATOM 1318 N N . GLY A 1 176 ? 2.389 6.723 17.938 1 98.62 176 GLY A N 1
ATOM 1319 C CA . GLY A 1 176 ? 1.427 5.676 17.609 1 98.62 176 GLY A CA 1
ATOM 1320 C C . GLY A 1 176 ? 1.514 4.48 18.547 1 98.62 176 GLY A C 1
ATOM 1321 O O . GLY A 1 176 ? 0.491 3.98 19.016 1 98.62 176 GLY A O 1
ATOM 1322 N N . VAL A 1 177 ? 2.707 4.055 18.859 1 98 177 VAL A N 1
ATOM 1323 C CA . VAL A 1 177 ? 2.926 2.932 19.766 1 98 177 VAL A CA 1
ATOM 1324 C C . VAL A 1 177 ? 2.4 3.277 21.156 1 98 177 VAL A C 1
ATOM 1326 O O . VAL A 1 177 ? 1.686 2.484 21.766 1 98 177 VAL A O 1
ATOM 1329 N N . VAL A 1 178 ? 2.734 4.449 21.609 1 97.62 178 VAL A N 1
ATOM 1330 C CA . VAL A 1 178 ? 2.334 4.902 22.938 1 97.62 178 VAL A CA 1
ATOM 1331 C C . VAL A 1 178 ? 0.81 4.969 23.031 1 97.62 178 VAL A C 1
ATOM 1333 O O . VAL A 1 178 ? 0.224 4.586 24.047 1 97.62 178 VAL A O 1
ATOM 1336 N N . LEU A 1 179 ? 0.18 5.426 21.953 1 96.06 179 LEU A N 1
ATOM 1337 C CA . LEU A 1 179 ? -1.276 5.512 21.922 1 96.06 179 LEU A CA 1
ATOM 1338 C C . LEU A 1 179 ? -1.906 4.137 22.109 1 96.06 179 LEU A C 1
ATOM 1340 O O . LEU A 1 179 ? -2.859 3.98 22.875 1 96.06 179 LEU A O 1
ATOM 1344 N N . VAL A 1 180 ? -1.413 3.164 21.422 1 95 180 VAL A N 1
ATOM 1345 C CA . VAL A 1 180 ? -1.955 1.812 21.516 1 95 180 VAL A CA 1
ATOM 1346 C C . VAL A 1 180 ? -1.736 1.271 22.938 1 95 180 VAL A C 1
ATOM 1348 O O . VAL A 1 180 ? -2.629 0.645 23.516 1 95 180 VAL A O 1
ATOM 1351 N N . LEU A 1 181 ? -0.578 1.526 23.531 1 92.38 181 LEU A N 1
ATOM 1352 C CA . LEU A 1 181 ? -0.254 1.048 24.875 1 92.38 181 LEU A CA 1
ATOM 1353 C C . LEU A 1 181 ? -1.175 1.678 25.922 1 92.38 181 LEU A C 1
ATOM 1355 O O . LEU A 1 181 ? -1.614 1.006 26.859 1 92.38 181 LEU A O 1
ATOM 1359 N N . ILE A 1 182 ? -1.482 2.918 25.719 1 90.06 182 ILE A N 1
ATOM 1360 C CA . ILE A 1 182 ? -2.354 3.629 26.656 1 90.06 182 ILE A CA 1
ATOM 1361 C C . ILE A 1 182 ? -3.781 3.098 26.531 1 90.06 182 ILE A C 1
ATOM 1363 O O . ILE A 1 182 ? -4.441 2.836 27.531 1 90.06 182 ILE A O 1
ATOM 1367 N N . LEU A 1 183 ? -4.281 2.852 25.328 1 85.12 183 LEU A N 1
ATOM 1368 C CA . LEU A 1 183 ? -5.656 2.426 25.094 1 85.12 183 LEU A CA 1
ATOM 1369 C C . LEU A 1 183 ? -5.855 0.974 25.516 1 85.12 183 LEU A C 1
ATOM 1371 O O . LEU A 1 183 ? -6.965 0.578 25.875 1 85.12 183 LEU A O 1
ATOM 1375 N N . SER A 1 184 ? -4.797 0.16 25.344 1 81.62 184 SER A N 1
ATOM 1376 C CA . SER A 1 184 ? -4.879 -1.24 25.75 1 81.62 184 SER A CA 1
ATOM 1377 C C . SER A 1 184 ? -4.992 -1.377 27.266 1 81.62 184 SER A C 1
ATOM 1379 O O . SER A 1 184 ? -5.41 -2.422 27.766 1 81.62 184 SER A O 1
ATOM 1381 N N . ARG A 1 185 ? -4.613 -0.335 27.953 1 77.12 185 ARG A N 1
ATOM 1382 C CA . ARG A 1 185 ? -4.668 -0.352 29.406 1 77.12 185 ARG A CA 1
ATOM 1383 C C . ARG A 1 185 ? -6.008 0.171 29.906 1 77.12 185 ARG A C 1
ATOM 1385 O O . ARG A 1 185 ? -6.359 -0.019 31.078 1 77.12 185 ARG A O 1
ATOM 1392 N N . LEU A 1 186 ? -6.73 0.863 29.016 1 65.81 186 LEU A N 1
ATOM 1393 C CA . LEU A 1 186 ? -8.039 1.377 29.406 1 65.81 186 LEU A CA 1
ATOM 1394 C C . LEU A 1 186 ? -9.086 0.265 29.406 1 65.81 186 LEU A C 1
ATOM 1396 O O . LEU A 1 186 ? -9.062 -0.607 28.531 1 65.81 186 LEU A O 1
ATOM 1400 N N . PRO A 1 187 ? -9.805 0.042 30.625 1 59.28 187 PRO A N 1
ATOM 1401 C CA . PRO A 1 187 ? -10.812 -1.015 30.719 1 59.28 187 PRO A CA 1
ATOM 1402 C C . PRO A 1 187 ? -11.812 -0.984 29.562 1 59.28 187 PRO A C 1
ATOM 1404 O O . PRO A 1 187 ? -12.125 0.089 29.047 1 59.28 187 PRO A O 1
ATOM 1407 N N . SER A 1 188 ? -11.93 -2.08 28.828 1 56.25 188 SER A N 1
ATOM 1408 C CA . SER A 1 188 ? -12.945 -2.186 27.797 1 56.25 188 SER A CA 1
ATOM 1409 C C . SER A 1 188 ? -14.32 -1.787 28.312 1 56.25 188 SER A C 1
ATOM 1411 O O . SER A 1 188 ? -14.68 -2.131 29.453 1 56.25 188 SER A O 1
ATOM 1413 N N . GLY A 1 189 ? -14.664 -0.609 28.062 1 47.16 189 GLY A N 1
ATOM 1414 C CA . GLY A 1 189 ? -15.969 -0.204 28.547 1 47.16 189 GLY A CA 1
ATOM 1415 C C . GLY A 1 189 ? -16.969 -1.349 28.609 1 47.16 189 GLY A C 1
ATOM 1416 O O . GLY A 1 189 ? -18.078 -1.185 29.125 1 47.16 189 GLY A O 1
ATOM 1417 N N . GLU A 1 190 ? -17 -2.316 27.906 1 43.88 190 GLU A N 1
ATOM 1418 C CA . GLU A 1 190 ? -18.125 -3.23 28.062 1 43.88 190 GLU A CA 1
ATOM 1419 C C . GLU A 1 190 ? -18.016 -4.027 29.359 1 43.88 190 GLU A C 1
ATOM 1421 O O . GLU A 1 190 ? -18.875 -4.863 29.641 1 43.88 190 GLU A O 1
ATOM 1426 N N . GLU A 1 191 ? -17.125 -3.977 30.203 1 40.38 191 GLU A N 1
ATOM 1427 C CA . GLU A 1 191 ? -17.438 -4.77 31.391 1 40.38 191 GLU A CA 1
ATOM 1428 C C . GLU A 1 191 ? -18.578 -4.137 32.188 1 40.38 191 GLU A C 1
ATOM 1430 O O . GLU A 1 191 ? -18.891 -4.586 33.312 1 40.38 191 GLU A O 1
ATOM 1435 N N . LYS A 1 192 ? -19.469 -3.342 31.875 1 27.09 192 LYS A N 1
ATOM 1436 C CA . LYS A 1 192 ? -20.656 -3.271 32.75 1 27.09 192 LYS A CA 1
ATOM 1437 C C . LYS A 1 192 ? -21.703 -4.293 32.312 1 27.09 192 LYS A C 1
ATOM 1439 O O . LYS A 1 192 ? -21.922 -4.508 31.109 1 27.09 192 LYS A O 1
ATOM 1444 N N . MET B 1 1 ? -10.172 -9.469 6.332 1 88.44 1 MET B N 1
ATOM 1445 C CA . MET B 1 1 ? -10.031 -9.922 4.953 1 88.44 1 MET B CA 1
ATOM 1446 C C . MET B 1 1 ? -11 -11.062 4.652 1 88.44 1 MET B C 1
ATOM 1448 O O . MET B 1 1 ? -11.273 -11.891 5.523 1 88.44 1 MET B O 1
ATOM 1452 N N . GLY B 1 2 ? -11.555 -11.07 3.473 1 93.62 2 GLY B N 1
ATOM 1453 C CA . GLY B 1 2 ? -12.469 -12.125 3.059 1 93.62 2 GLY B CA 1
ATOM 1454 C C . GLY B 1 2 ? -11.781 -13.461 2.826 1 93.62 2 GLY B C 1
ATOM 1455 O O . GLY B 1 2 ? -10.555 -13.547 2.902 1 93.62 2 GLY B O 1
ATOM 1456 N N . ASN B 1 3 ? -12.562 -14.484 2.613 1 97.31 3 ASN B N 1
ATOM 1457 C CA . ASN B 1 3 ? -12.055 -15.844 2.461 1 97.31 3 ASN B CA 1
ATOM 1458 C C . ASN B 1 3 ? -11.18 -15.977 1.218 1 97.31 3 ASN B C 1
ATOM 1460 O O . ASN B 1 3 ? -10.25 -16.797 1.19 1 97.31 3 ASN B O 1
ATOM 1464 N N . GLY B 1 4 ? -11.453 -15.188 0.183 1 98.56 4 GLY B N 1
ATOM 1465 C CA . GLY B 1 4 ? -10.672 -15.266 -1.041 1 98.56 4 GLY B CA 1
ATOM 1466 C C . GLY B 1 4 ? -9.234 -14.828 -0.859 1 98.56 4 GLY B C 1
ATOM 1467 O O . GLY B 1 4 ? -8.305 -15.594 -1.129 1 98.56 4 GLY B O 1
ATOM 1468 N N . VAL B 1 5 ? -9.109 -13.648 -0.347 1 98.69 5 VAL B N 1
ATOM 1469 C CA . VAL B 1 5 ? -7.773 -13.109 -0.115 1 98.69 5 VAL B CA 1
ATOM 1470 C C . VAL B 1 5 ? -7.043 -13.969 0.919 1 98.69 5 VAL B C 1
ATOM 1472 O O . VAL B 1 5 ? -5.855 -14.25 0.768 1 98.69 5 VAL B O 1
ATOM 1475 N N . PHE B 1 6 ? -7.77 -14.422 1.933 1 98.44 6 PHE B N 1
ATOM 1476 C CA . PHE B 1 6 ? -7.18 -15.25 2.977 1 98.44 6 PHE B CA 1
ATOM 1477 C C . PHE B 1 6 ? -6.598 -16.531 2.387 1 98.44 6 PHE B C 1
ATOM 1479 O O . PHE B 1 6 ? -5.465 -16.906 2.689 1 98.44 6 PHE B O 1
ATOM 1486 N N . SER B 1 7 ? -7.348 -17.188 1.598 1 98.69 7 SER B N 1
ATOM 1487 C CA . SER B 1 7 ? -6.902 -18.453 1.035 1 98.69 7 SER B CA 1
ATOM 1488 C C . SER B 1 7 ? -5.75 -18.25 0.056 1 98.69 7 SER B C 1
ATOM 1490 O O . SER B 1 7 ? -4.84 -19.078 -0.023 1 98.69 7 SER B O 1
ATOM 1492 N N . LEU B 1 8 ? -5.77 -17.172 -0.722 1 98.88 8 LEU B N 1
ATOM 1493 C CA . LEU B 1 8 ? -4.668 -16.891 -1.632 1 98.88 8 LEU B CA 1
ATOM 1494 C C . LEU B 1 8 ? -3.375 -16.641 -0.86 1 98.88 8 LEU B C 1
ATOM 1496 O O . LEU B 1 8 ? -2.318 -17.156 -1.235 1 98.88 8 LEU B O 1
ATOM 1500 N N . LEU B 1 9 ? -3.508 -15.836 0.2 1 98.81 9 LEU B N 1
ATOM 1501 C CA . LEU B 1 9 ? -2.336 -15.57 1.027 1 98.81 9 LEU B CA 1
ATOM 1502 C C . LEU B 1 9 ? -1.812 -16.859 1.656 1 98.81 9 LEU B C 1
ATOM 1504 O O . LEU B 1 9 ? -0.605 -17.109 1.656 1 98.81 9 LEU B O 1
ATOM 1508 N N . LEU B 1 10 ? -2.705 -17.625 2.15 1 98.38 10 LEU B N 1
ATOM 1509 C CA . LEU B 1 10 ? -2.32 -18.891 2.779 1 98.38 10 LEU B CA 1
ATOM 1510 C C . LEU B 1 10 ? -1.583 -19.781 1.791 1 98.38 10 LEU B C 1
ATOM 1512 O O . LEU B 1 10 ? -0.586 -20.422 2.146 1 98.38 10 LEU B O 1
ATOM 1516 N N . LEU B 1 11 ? -2.076 -19.859 0.614 1 98.38 11 LEU B N 1
ATOM 1517 C CA . LEU B 1 11 ? -1.463 -20.688 -0.409 1 98.38 11 LEU B CA 1
ATOM 1518 C C . LEU B 1 11 ? -0.068 -20.188 -0.76 1 98.38 11 LEU B C 1
ATOM 1520 O O . LEU B 1 11 ? 0.871 -20.984 -0.881 1 98.38 11 LEU B O 1
ATOM 1524 N N . ASN B 1 12 ? 0.127 -18.906 -0.975 1 98.69 12 ASN B N 1
ATOM 1525 C CA . ASN B 1 12 ? 1.435 -18.344 -1.282 1 98.69 12 ASN B CA 1
ATOM 1526 C C . ASN B 1 12 ? 2.434 -18.594 -0.158 1 98.69 12 ASN B C 1
ATOM 1528 O O . ASN B 1 12 ? 3.559 -19.031 -0.408 1 98.69 12 ASN B O 1
ATOM 1532 N N . PHE B 1 13 ? 2 -18.328 1.076 1 98.5 13 PHE B N 1
ATOM 1533 C CA . PHE B 1 13 ? 2.867 -18.547 2.229 1 98.5 13 PHE B CA 1
ATOM 1534 C C . PHE B 1 13 ? 3.141 -20.031 2.428 1 98.5 13 PHE B C 1
ATOM 1536 O O . PHE B 1 13 ? 4.254 -20.422 2.789 1 98.5 13 PHE B O 1
ATOM 1543 N N . GLY B 1 14 ? 2.125 -20.859 2.252 1 97.75 14 GLY B N 1
ATOM 1544 C CA . GLY B 1 14 ? 2.287 -22.297 2.389 1 97.75 14 GLY B CA 1
ATOM 1545 C C . GLY B 1 14 ? 3.283 -22.875 1.405 1 97.75 14 GLY B C 1
ATOM 1546 O O . GLY B 1 14 ? 4.148 -23.672 1.787 1 97.75 14 GLY B O 1
ATOM 1547 N N . VAL B 1 15 ? 3.143 -22.531 0.143 1 98.12 15 VAL B N 1
ATOM 1548 C CA . VAL B 1 15 ? 4.055 -23.016 -0.886 1 98.12 15 VAL B CA 1
ATOM 1549 C C . VAL B 1 15 ? 5.48 -22.562 -0.569 1 98.12 15 VAL B C 1
ATOM 1551 O O . VAL B 1 15 ? 6.426 -23.359 -0.686 1 98.12 15 VAL B O 1
ATOM 1554 N N . PHE B 1 16 ? 5.656 -21.359 -0.137 1 97.94 16 PHE B N 1
ATOM 1555 C CA . PHE B 1 16 ? 6.973 -20.828 0.203 1 97.94 16 PHE B CA 1
ATOM 1556 C C . PHE B 1 16 ? 7.578 -21.609 1.373 1 97.94 16 PHE B C 1
ATOM 1558 O O . PHE B 1 16 ? 8.742 -22 1.324 1 97.94 16 PHE B O 1
ATOM 1565 N N . ALA B 1 17 ? 6.773 -21.797 2.424 1 97.06 17 ALA B N 1
ATOM 1566 C CA . ALA B 1 17 ? 7.238 -22.516 3.604 1 97.06 17 ALA B CA 1
ATOM 1567 C C . ALA B 1 17 ? 7.598 -23.953 3.252 1 97.06 17 ALA B C 1
ATOM 1569 O O . ALA B 1 17 ? 8.633 -24.469 3.689 1 97.06 17 ALA B O 1
ATOM 1570 N N . ALA B 1 18 ? 6.77 -24.594 2.508 1 96.81 18 ALA B N 1
ATOM 1571 C CA . ALA B 1 18 ? 7.027 -25.984 2.105 1 96.81 18 ALA B CA 1
ATOM 1572 C C . ALA B 1 18 ? 8.312 -26.078 1.295 1 96.81 18 ALA B C 1
ATOM 1574 O O . ALA B 1 18 ? 9.109 -27.016 1.492 1 96.81 18 ALA B O 1
ATOM 1575 N N . ALA B 1 19 ? 8.531 -25.109 0.407 1 94.38 19 ALA B N 1
ATOM 1576 C CA . ALA B 1 19 ? 9.734 -25.109 -0.421 1 94.38 19 ALA B CA 1
ATOM 1577 C C . ALA B 1 19 ? 10.984 -24.938 0.432 1 94.38 19 ALA B C 1
ATOM 1579 O O . ALA B 1 19 ? 12.023 -25.531 0.151 1 94.38 19 ALA B O 1
ATOM 1580 N N . ARG B 1 20 ? 10.867 -24.172 1.463 1 92.88 20 ARG B N 1
ATOM 1581 C CA . ARG B 1 20 ? 12.023 -23.875 2.307 1 92.88 20 ARG B CA 1
ATOM 1582 C C . ARG B 1 20 ? 12.266 -25 3.311 1 92.88 20 ARG B C 1
ATOM 1584 O O . ARG B 1 20 ? 13.414 -25.312 3.633 1 92.88 20 ARG B O 1
ATOM 1591 N N . LEU B 1 21 ? 11.234 -25.625 3.791 1 93 21 LEU B N 1
ATOM 1592 C CA . LEU B 1 21 ? 11.344 -26.594 4.883 1 93 21 LEU B CA 1
ATOM 1593 C C . LEU B 1 21 ? 11.516 -28 4.348 1 93 21 LEU B C 1
ATOM 1595 O O . LEU B 1 21 ? 12.195 -28.828 4.961 1 93 21 LEU B O 1
ATOM 1599 N N . LEU B 1 22 ? 10.82 -28.312 3.293 1 91.62 22 LEU B N 1
ATOM 1600 C CA . LEU B 1 22 ? 10.789 -29.688 2.83 1 91.62 22 LEU B CA 1
ATOM 1601 C C . LEU B 1 22 ? 11.727 -29.891 1.646 1 91.62 22 LEU B C 1
ATOM 1603 O O . LEU B 1 22 ? 12.203 -31 1.406 1 91.62 22 LEU B O 1
ATOM 1607 N N . ASN B 1 23 ? 12.094 -28.859 0.94 1 86.88 23 ASN B N 1
ATOM 1608 C CA . ASN B 1 23 ? 12.922 -28.922 -0.259 1 86.88 23 ASN B CA 1
ATOM 1609 C C . ASN B 1 23 ? 12.578 -30.141 -1.108 1 86.88 23 ASN B C 1
ATOM 1611 O O . ASN B 1 23 ? 13.469 -30.906 -1.506 1 86.88 23 ASN B O 1
ATOM 1615 N N . ALA B 1 24 ? 11.344 -30.453 -1.399 1 88.25 24 ALA B N 1
ATOM 1616 C CA . ALA B 1 24 ? 10.844 -31.609 -2.141 1 88.25 24 ALA B CA 1
ATOM 1617 C C . ALA B 1 24 ? 10.898 -31.359 -3.646 1 88.25 24 ALA B C 1
ATOM 1619 O O . ALA B 1 24 ? 10.625 -30.25 -4.109 1 88.25 24 ALA B O 1
ATOM 1620 N N . PRO B 1 25 ? 11.328 -32.438 -4.395 1 88.94 25 PRO B N 1
ATOM 1621 C CA . PRO B 1 25 ? 11.398 -32.312 -5.852 1 88.94 25 PRO B CA 1
ATOM 1622 C C . PRO B 1 25 ? 10.102 -31.797 -6.461 1 88.94 25 PRO B C 1
ATOM 1624 O O . PRO B 1 25 ? 10.125 -31.062 -7.461 1 88.94 25 PRO B O 1
ATOM 1627 N N . ILE B 1 26 ? 9.039 -32.094 -5.824 1 89.44 26 ILE B N 1
ATOM 1628 C CA . ILE B 1 26 ? 7.738 -31.688 -6.344 1 89.44 26 ILE B CA 1
ATOM 1629 C C . ILE B 1 26 ? 7.637 -30.172 -6.332 1 89.44 26 ILE B C 1
ATOM 1631 O O . ILE B 1 26 ? 7.023 -29.578 -7.219 1 89.44 26 ILE B O 1
ATOM 1635 N N . LEU B 1 27 ? 8.297 -29.562 -5.391 1 92.62 27 LEU B N 1
ATOM 1636 C CA . LEU B 1 27 ? 8.227 -28.109 -5.285 1 92.62 27 LEU B CA 1
ATOM 1637 C C . LEU B 1 27 ? 9.094 -27.453 -6.355 1 92.62 27 LEU B C 1
ATOM 1639 O O . LEU B 1 27 ? 8.812 -26.328 -6.77 1 92.62 27 LEU B O 1
ATOM 1643 N N . ALA B 1 28 ? 10.07 -28.188 -6.844 1 93.5 28 ALA B N 1
ATOM 1644 C CA . ALA B 1 28 ? 10.945 -27.688 -7.906 1 93.5 28 ALA B CA 1
ATOM 1645 C C . ALA B 1 28 ? 10.227 -27.688 -9.25 1 93.5 28 ALA B C 1
ATOM 1647 O O . ALA B 1 28 ? 10.672 -27.031 -10.195 1 93.5 28 ALA B O 1
ATOM 1648 N N . ALA B 1 29 ? 9.133 -28.375 -9.336 1 95.75 29 ALA B N 1
ATOM 1649 C CA . ALA B 1 29 ? 8.398 -28.5 -10.594 1 95.75 29 ALA B CA 1
ATOM 1650 C C . ALA B 1 29 ? 7.328 -27.406 -10.711 1 95.75 29 ALA B C 1
ATOM 1652 O O . ALA B 1 29 ? 6.66 -27.297 -11.742 1 95.75 29 ALA B O 1
ATOM 1653 N N . LEU B 1 30 ? 7.25 -26.531 -9.766 1 97.94 30 LEU B N 1
ATOM 1654 C CA . LEU B 1 30 ? 6.137 -25.594 -9.703 1 97.94 30 LEU B CA 1
ATOM 1655 C C . LEU B 1 30 ? 6.438 -24.328 -10.508 1 97.94 30 LEU B C 1
ATOM 1657 O O . LEU B 1 30 ? 5.566 -23.812 -11.219 1 97.94 30 LEU B O 1
ATOM 1661 N N . PRO B 1 31 ? 7.672 -23.828 -10.484 1 97.88 31 PRO B N 1
ATOM 1662 C CA . PRO B 1 31 ? 7.961 -22.641 -11.297 1 97.88 31 PRO B CA 1
ATOM 1663 C C . PRO B 1 31 ? 7.871 -22.906 -12.797 1 97.88 31 PRO B C 1
ATOM 1665 O O . PRO B 1 31 ? 7.883 -24.078 -13.219 1 97.88 31 PRO B O 1
ATOM 1668 N N . LEU B 1 32 ? 7.754 -21.844 -13.578 1 98.44 32 LEU B N 1
ATOM 1669 C CA . LEU B 1 32 ? 7.66 -21.953 -15.031 1 98.44 32 LEU B CA 1
ATOM 1670 C C . LEU B 1 32 ? 9.047 -22.094 -15.656 1 98.44 32 LEU B C 1
ATOM 1672 O O . LEU B 1 32 ? 9.812 -21.141 -15.68 1 98.44 32 LEU B O 1
ATOM 1676 N N . HIS B 1 33 ? 9.312 -23.312 -16.078 1 98.12 33 HIS B N 1
ATOM 1677 C CA . HIS B 1 33 ? 10.555 -23.562 -16.797 1 98.12 33 HIS B CA 1
ATOM 1678 C C . HIS B 1 33 ? 10.398 -23.281 -18.281 1 98.12 33 HIS B C 1
ATOM 1680 O O . HIS B 1 33 ? 9.688 -24.016 -18.984 1 98.12 33 HIS B O 1
ATOM 1686 N N . HIS B 1 34 ? 11.102 -22.344 -18.719 1 97.94 34 HIS B N 1
ATOM 1687 C CA . HIS B 1 34 ? 10.938 -21.922 -20.109 1 97.94 34 HIS B CA 1
ATOM 1688 C C . HIS B 1 34 ? 11.461 -22.969 -21.078 1 97.94 34 HIS B C 1
ATOM 1690 O O . HIS B 1 34 ? 10.992 -23.062 -22.219 1 97.94 34 HIS B O 1
ATOM 1696 N N . TRP B 1 35 ? 12.492 -23.766 -20.719 1 97.62 35 TRP B N 1
ATOM 1697 C CA . TRP B 1 35 ? 13.117 -24.75 -21.609 1 97.62 35 TRP B CA 1
ATOM 1698 C C . TRP B 1 35 ? 12.18 -25.906 -21.891 1 97.62 35 TRP B C 1
ATOM 1700 O O . TRP B 1 35 ? 12.242 -26.516 -22.969 1 97.62 35 TRP B O 1
ATOM 1710 N N . ALA B 1 36 ? 11.312 -26.281 -20.938 1 97.44 36 ALA B N 1
ATOM 1711 C CA . ALA B 1 36 ? 10.352 -27.375 -21.094 1 97.44 36 ALA B CA 1
ATOM 1712 C C . ALA B 1 36 ? 9.109 -27.141 -20.234 1 97.44 36 ALA B C 1
ATOM 1714 O O . ALA B 1 36 ? 8.883 -27.844 -19.25 1 97.44 36 ALA B O 1
ATOM 1715 N N . PRO B 1 37 ? 8.32 -26.172 -20.688 1 97.69 37 PRO B N 1
ATOM 1716 C CA . PRO B 1 37 ? 7.18 -25.781 -19.859 1 97.69 37 PRO B CA 1
ATOM 1717 C C . PRO B 1 37 ? 6.125 -26.875 -19.734 1 97.69 37 PRO B C 1
ATOM 1719 O O . PRO B 1 37 ? 5.852 -27.578 -20.719 1 97.69 37 PRO B O 1
ATOM 1722 N N . GLN B 1 38 ? 5.656 -27.125 -18.531 1 98.06 38 GLN B N 1
ATOM 1723 C CA . GLN B 1 38 ? 4.469 -27.953 -18.281 1 98.06 38 GLN B CA 1
ATOM 1724 C C . GLN B 1 38 ? 3.234 -27.078 -18.078 1 98.06 38 GLN B C 1
ATOM 1726 O O . GLN B 1 38 ? 3.33 -25.953 -17.562 1 98.06 38 GLN B O 1
ATOM 1731 N N . TRP B 1 39 ? 2.088 -27.625 -18.438 1 97.88 39 TRP B N 1
ATOM 1732 C CA . TRP B 1 39 ? 0.884 -26.797 -18.469 1 97.88 39 TRP B CA 1
ATOM 1733 C C . TRP B 1 39 ? 0.541 -26.297 -17.078 1 97.88 39 TRP B C 1
ATOM 1735 O O . TRP B 1 39 ? 0.066 -25.172 -16.922 1 97.88 39 TRP B O 1
ATOM 1745 N N . TRP B 1 40 ? 0.743 -27.047 -16.031 1 98.12 40 TRP B N 1
ATOM 1746 C CA . TRP B 1 40 ? 0.363 -26.656 -14.688 1 98.12 40 TRP B CA 1
ATOM 1747 C C . TRP B 1 40 ? 1.276 -25.562 -14.164 1 98.12 40 TRP B C 1
ATOM 1749 O O . TRP B 1 40 ? 0.907 -24.812 -13.25 1 98.12 40 TRP B O 1
ATOM 1759 N N . GLN B 1 41 ? 2.473 -25.391 -14.766 1 98.69 41 GLN B N 1
ATOM 1760 C CA . GLN B 1 41 ? 3.439 -24.406 -14.305 1 98.69 41 GLN B CA 1
ATOM 1761 C C . GLN B 1 41 ? 2.943 -22.984 -14.578 1 98.69 41 GLN B C 1
ATOM 1763 O O . GLN B 1 41 ? 3.355 -22.031 -13.906 1 98.69 41 GLN B O 1
ATOM 1768 N N . PHE B 1 42 ? 2.039 -22.859 -15.594 1 98.69 42 PHE B N 1
ATOM 1769 C CA . PHE B 1 42 ? 1.491 -21.547 -15.914 1 98.69 42 PHE B CA 1
ATOM 1770 C C . PHE B 1 42 ? 0.556 -21.062 -14.812 1 98.69 42 PHE B C 1
ATOM 1772 O O . PHE B 1 42 ? 0.24 -19.875 -14.742 1 98.69 42 PHE B O 1
ATOM 1779 N N . ILE B 1 43 ? 0.17 -21.922 -13.953 1 98.44 43 ILE B N 1
ATOM 1780 C CA . ILE B 1 43 ? -0.677 -21.594 -12.812 1 98.44 43 ILE B CA 1
ATOM 1781 C C . ILE B 1 43 ? 0.137 -21.656 -11.523 1 98.44 43 ILE B C 1
ATOM 1783 O O . ILE B 1 43 ? 0.14 -20.719 -10.727 1 98.44 43 ILE B O 1
ATOM 1787 N N . THR B 1 44 ? 0.917 -22.766 -11.398 1 98.56 44 THR B N 1
ATOM 1788 C CA . THR B 1 44 ? 1.605 -23.016 -10.133 1 98.56 44 THR B CA 1
ATOM 1789 C C . THR B 1 44 ? 2.727 -22 -9.93 1 98.56 44 THR B C 1
ATOM 1791 O O . THR B 1 44 ? 3.057 -21.656 -8.789 1 98.56 44 THR B O 1
ATOM 1794 N N . ALA B 1 45 ? 3.307 -21.453 -11.031 1 98.56 45 ALA B N 1
ATOM 1795 C CA . ALA B 1 45 ? 4.398 -20.484 -10.938 1 98.56 45 ALA B CA 1
ATOM 1796 C C . ALA B 1 45 ? 3.959 -19.234 -10.195 1 98.56 45 ALA B C 1
ATOM 1798 O O . ALA B 1 45 ? 4.766 -18.578 -9.531 1 98.56 45 ALA B O 1
ATOM 1799 N N . THR B 1 46 ? 2.646 -18.891 -10.227 1 98.62 46 THR B N 1
ATOM 1800 C CA . THR B 1 46 ? 2.125 -17.656 -9.656 1 98.62 46 THR B CA 1
ATOM 1801 C C . THR B 1 46 ? 2.121 -17.734 -8.133 1 98.62 46 THR B C 1
ATOM 1803 O O . THR B 1 46 ? 1.951 -16.703 -7.457 1 98.62 46 THR B O 1
ATOM 1806 N N . PHE B 1 47 ? 2.4 -18.953 -7.578 1 98.75 47 PHE B N 1
ATOM 1807 C CA . PHE B 1 47 ? 2.373 -19.141 -6.133 1 98.75 47 PHE B CA 1
ATOM 1808 C C . PHE B 1 47 ? 3.777 -19.375 -5.59 1 98.75 47 PHE B C 1
ATOM 1810 O O . PHE B 1 47 ? 3.957 -19.594 -4.391 1 98.75 47 PHE B O 1
ATOM 1817 N N . CYS B 1 48 ? 4.758 -19.344 -6.457 1 97.69 48 CYS B N 1
ATOM 1818 C CA . CYS B 1 48 ? 6.145 -19.594 -6.082 1 97.69 48 CYS B CA 1
ATOM 1819 C C . CYS B 1 48 ? 6.91 -18.297 -5.906 1 97.69 48 CYS B C 1
ATOM 1821 O O . CYS B 1 48 ? 6.719 -17.344 -6.676 1 97.69 48 CYS B O 1
ATOM 1823 N N . HIS B 1 49 ? 7.777 -18.25 -4.883 1 97.12 49 HIS B N 1
ATOM 1824 C CA . HIS B 1 49 ? 8.586 -17.062 -4.621 1 97.12 49 HIS B CA 1
ATOM 1825 C C . HIS B 1 49 ? 10.023 -17.438 -4.293 1 97.12 49 HIS B C 1
ATOM 1827 O O . HIS B 1 49 ? 10.273 -18.453 -3.641 1 97.12 49 HIS B O 1
ATOM 1833 N N . ALA B 1 50 ? 10.898 -16.578 -4.715 1 93.81 50 ALA B N 1
ATOM 1834 C CA . ALA B 1 50 ? 12.32 -16.891 -4.645 1 93.81 50 ALA B CA 1
ATOM 1835 C C . ALA B 1 50 ? 12.891 -16.531 -3.27 1 93.81 50 ALA B C 1
ATOM 1837 O O . ALA B 1 50 ? 13.922 -17.062 -2.861 1 93.81 50 ALA B O 1
ATOM 1838 N N . SER B 1 51 ? 12.344 -15.617 -2.59 1 95.69 51 SER B N 1
ATOM 1839 C CA . SER B 1 51 ? 12.836 -15.125 -1.309 1 95.69 51 SER B CA 1
ATOM 1840 C C . SER B 1 51 ? 11.711 -14.555 -0.461 1 95.69 51 SER B C 1
ATOM 1842 O O . SER B 1 51 ? 10.602 -14.336 -0.957 1 95.69 51 SER B O 1
ATOM 1844 N N . TRP B 1 52 ? 11.961 -14.32 0.812 1 96 52 TRP B N 1
ATOM 1845 C CA . TRP B 1 52 ? 10.992 -13.711 1.72 1 96 52 TRP B CA 1
ATOM 1846 C C . TRP B 1 52 ? 10.602 -12.32 1.246 1 96 52 TRP B C 1
ATOM 1848 O O . TRP B 1 52 ? 9.422 -11.953 1.29 1 96 52 TRP B O 1
ATOM 1858 N N . ASP B 1 53 ? 11.594 -11.57 0.78 1 95.44 53 ASP B N 1
ATOM 1859 C CA . ASP B 1 53 ? 11.32 -10.219 0.301 1 95.44 53 ASP B CA 1
ATOM 1860 C C . ASP B 1 53 ? 10.406 -10.242 -0.921 1 95.44 53 ASP B C 1
ATOM 1862 O O . ASP B 1 53 ? 9.5 -9.414 -1.043 1 95.44 53 ASP B O 1
ATOM 1866 N N . HIS B 1 54 ? 10.664 -11.172 -1.775 1 96.19 54 HIS B N 1
ATOM 1867 C CA . HIS B 1 54 ? 9.82 -11.352 -2.953 1 96.19 54 HIS B CA 1
ATOM 1868 C C . HIS B 1 54 ? 8.391 -11.688 -2.561 1 96.19 54 HIS B C 1
ATOM 1870 O O . HIS B 1 54 ? 7.445 -11.078 -3.061 1 96.19 54 HIS B O 1
ATOM 1876 N N . LEU B 1 55 ? 8.234 -12.562 -1.596 1 97.62 55 LEU B N 1
ATOM 1877 C CA . LEU B 1 55 ? 6.922 -12.984 -1.128 1 97.62 55 LEU B CA 1
ATOM 1878 C C . LEU B 1 55 ? 6.219 -11.852 -0.386 1 97.62 55 LEU B C 1
ATOM 1880 O O . LEU B 1 55 ? 5.047 -11.562 -0.647 1 97.62 55 LEU B O 1
ATOM 1884 N N . SER B 1 56 ? 6.91 -11.219 0.528 1 97.19 56 SER B N 1
ATOM 1885 C CA . SER B 1 56 ? 6.27 -10.227 1.385 1 97.19 56 SER B CA 1
ATOM 1886 C C . SER B 1 56 ? 5.785 -9.031 0.576 1 97.19 56 SER B C 1
ATOM 1888 O O . SER B 1 56 ? 4.738 -8.453 0.877 1 97.19 56 SER B O 1
ATOM 1890 N N . GLY B 1 57 ? 6.547 -8.617 -0.475 1 96.62 57 GLY B N 1
ATOM 1891 C CA . GLY B 1 57 ? 6.102 -7.551 -1.352 1 96.62 57 GLY B CA 1
ATOM 1892 C C . GLY B 1 57 ? 4.824 -7.879 -2.096 1 96.62 57 GLY B C 1
ATOM 1893 O O . GLY B 1 57 ? 3.893 -7.074 -2.129 1 96.62 57 GLY B O 1
ATOM 1894 N N . ASN B 1 58 ? 4.777 -9.031 -2.646 1 97.88 58 ASN B N 1
ATOM 1895 C CA . ASN B 1 58 ? 3.578 -9.492 -3.342 1 97.88 58 ASN B CA 1
ATOM 1896 C C . ASN B 1 58 ? 2.398 -9.641 -2.387 1 97.88 58 ASN B C 1
ATOM 1898 O O . ASN B 1 58 ? 1.272 -9.266 -2.721 1 97.88 58 ASN B O 1
ATOM 1902 N N . ALA B 1 59 ? 2.734 -10.195 -1.243 1 98.62 59 ALA B N 1
ATOM 1903 C CA . ALA B 1 59 ? 1.688 -10.453 -0.257 1 98.62 59 ALA B CA 1
ATOM 1904 C C . ALA B 1 59 ? 1.051 -9.148 0.216 1 98.62 59 ALA B C 1
ATOM 1906 O O . ALA B 1 59 ? -0.16 -9.086 0.445 1 98.62 59 ALA B O 1
ATOM 1907 N N . PHE B 1 60 ? 1.819 -8.141 0.399 1 98.25 60 PHE B N 1
ATOM 1908 C CA . PHE B 1 60 ? 1.302 -6.844 0.807 1 98.25 60 PHE B CA 1
ATOM 1909 C C . PHE B 1 60 ? 0.333 -6.297 -0.234 1 98.25 60 PHE B C 1
ATOM 1911 O O . PHE B 1 60 ? -0.781 -5.887 0.1 1 98.25 60 PHE B O 1
ATOM 1918 N N . SER B 1 61 ? 0.792 -6.293 -1.467 1 98.38 61 SER B N 1
ATOM 1919 C CA . SER B 1 61 ? -0.046 -5.797 -2.553 1 98.38 61 SER B CA 1
ATOM 1920 C C . SER B 1 61 ? -1.304 -6.645 -2.713 1 98.38 61 SER B C 1
ATOM 1922 O O . SER B 1 61 ? -2.391 -6.113 -2.949 1 98.38 61 SER B O 1
ATOM 1924 N N . LEU B 1 62 ? -1.115 -7.953 -2.574 1 98.75 62 LEU B N 1
ATOM 1925 C CA . LEU B 1 62 ? -2.25 -8.867 -2.652 1 98.75 62 LEU B CA 1
ATOM 1926 C C . LEU B 1 62 ? -3.26 -8.578 -1.547 1 98.75 62 LEU B C 1
ATOM 1928 O O . LEU B 1 62 ? -4.469 -8.57 -1.788 1 98.75 62 LEU B O 1
ATOM 1932 N N . LEU B 1 63 ? -2.785 -8.328 -0.375 1 98.44 63 LEU B N 1
ATOM 1933 C CA . LEU B 1 63 ? -3.666 -8.047 0.753 1 98.44 63 LEU B CA 1
ATOM 1934 C C . LEU B 1 63 ? -4.477 -6.777 0.507 1 98.44 63 LEU B C 1
ATOM 1936 O O . LEU B 1 63 ? -5.699 -6.781 0.636 1 98.44 63 LEU B O 1
ATOM 1940 N N . ILE B 1 64 ? -3.785 -5.715 0.087 1 97.81 64 ILE B N 1
ATOM 1941 C CA . ILE B 1 64 ? -4.402 -4.398 -0.033 1 97.81 64 ILE B CA 1
ATOM 1942 C C . ILE B 1 64 ? -5.348 -4.379 -1.232 1 97.81 64 ILE B C 1
ATOM 1944 O O . ILE B 1 64 ? -6.539 -4.098 -1.087 1 97.81 64 ILE B O 1
ATOM 1948 N N . PHE B 1 65 ? -4.895 -4.738 -2.35 1 98.25 65 PHE B N 1
ATOM 1949 C CA . PHE B 1 65 ? -5.684 -4.609 -3.568 1 98.25 65 PHE B CA 1
ATOM 1950 C C . PHE B 1 65 ? -6.613 -5.805 -3.736 1 98.25 65 PHE B C 1
ATOM 1952 O O . PHE B 1 65 ? -7.699 -5.676 -4.312 1 98.25 65 PHE B O 1
ATOM 1959 N N . GLY B 1 66 ? -6.156 -6.988 -3.262 1 98.44 66 GLY B N 1
ATOM 1960 C CA . GLY B 1 66 ? -7.055 -8.133 -3.258 1 98.44 66 GLY B CA 1
ATOM 1961 C C . GLY B 1 66 ? -8.312 -7.906 -2.439 1 98.44 66 GLY B C 1
ATOM 1962 O O . GLY B 1 66 ? -9.398 -8.328 -2.834 1 98.44 66 GLY B O 1
ATOM 1963 N N . ARG B 1 67 ? -8.141 -7.23 -1.305 1 97.25 67 ARG B N 1
ATOM 1964 C CA . ARG B 1 67 ? -9.289 -6.914 -0.464 1 97.25 67 ARG B CA 1
ATOM 1965 C C . ARG B 1 67 ? -10.273 -6.012 -1.201 1 97.25 67 ARG B C 1
ATOM 1967 O O . ARG B 1 67 ? -11.484 -6.191 -1.096 1 97.25 67 ARG B O 1
ATOM 1974 N N . ILE B 1 68 ? -9.766 -5.047 -1.911 1 96.38 68 ILE B N 1
ATOM 1975 C CA . ILE B 1 68 ? -10.609 -4.125 -2.664 1 96.38 68 ILE B CA 1
ATOM 1976 C C . ILE B 1 68 ? -11.391 -4.895 -3.727 1 96.38 68 ILE B C 1
ATOM 1978 O O . ILE B 1 68 ? -12.609 -4.727 -3.859 1 96.38 68 ILE B O 1
ATOM 1982 N N . VAL B 1 69 ? -10.703 -5.77 -4.418 1 97.5 69 VAL B N 1
ATOM 1983 C CA . VAL B 1 69 ? -11.336 -6.559 -5.469 1 97.5 69 VAL B CA 1
ATOM 1984 C C . VAL B 1 69 ? -12.359 -7.516 -4.852 1 97.5 69 VAL B C 1
ATOM 1986 O O . VAL B 1 69 ? -13.461 -7.684 -5.379 1 97.5 69 VAL B O 1
ATOM 1989 N N . GLU B 1 70 ? -11.984 -8.133 -3.758 1 97.75 70 GLU B N 1
ATOM 1990 C CA . GLU B 1 70 ? -12.898 -9.078 -3.113 1 97.75 70 GLU B CA 1
ATOM 1991 C C . GLU B 1 70 ? -14.148 -8.375 -2.602 1 97.75 70 GLU B C 1
ATOM 1993 O O . GLU B 1 70 ? -15.25 -8.922 -2.67 1 97.75 70 GLU B O 1
ATOM 1998 N N . ASP B 1 71 ? -13.992 -7.168 -2.105 1 94.69 71 ASP B N 1
ATOM 1999 C CA . ASP B 1 71 ? -15.133 -6.391 -1.639 1 94.69 71 ASP B CA 1
ATOM 2000 C C . ASP B 1 71 ? -16.094 -6.078 -2.787 1 94.69 71 ASP B C 1
ATOM 2002 O O . ASP B 1 71 ? -17.312 -6.02 -2.592 1 94.69 71 ASP B O 1
ATOM 2006 N N . GLU B 1 72 ? -15.516 -5.887 -3.977 1 92.38 72 GLU B N 1
ATOM 2007 C CA . GLU B 1 72 ? -16.312 -5.473 -5.129 1 92.38 72 GLU B CA 1
ATOM 2008 C C . GLU B 1 72 ? -16.828 -6.676 -5.91 1 92.38 72 GLU B C 1
ATOM 2010 O O . GLU B 1 72 ? -17.953 -6.66 -6.422 1 92.38 72 GLU B O 1
ATOM 2015 N N . GLU B 1 73 ? -16.016 -7.766 -5.965 1 93.94 73 GLU B N 1
ATOM 2016 C CA . GLU B 1 73 ? -16.312 -8.844 -6.902 1 93.94 73 GLU B CA 1
ATOM 2017 C C . GLU B 1 73 ? -16.5 -10.172 -6.176 1 93.94 73 GLU B C 1
ATOM 2019 O O . GLU B 1 73 ? -16.766 -11.195 -6.805 1 93.94 73 GLU B O 1
ATOM 2024 N N . GLY B 1 74 ? -16.359 -10.227 -4.891 1 96.31 74 GLY B N 1
ATOM 2025 C CA . GLY B 1 74 ? -16.516 -11.445 -4.105 1 96.31 74 GLY B CA 1
ATOM 2026 C C . GLY B 1 74 ? -15.281 -12.336 -4.148 1 96.31 74 GLY B C 1
ATOM 2027 O O . GLY B 1 74 ? -14.289 -12 -4.789 1 96.31 74 GLY B O 1
ATOM 2028 N N . GLY B 1 75 ? -15.336 -13.398 -3.387 1 97.69 75 GLY B N 1
ATOM 2029 C CA . GLY B 1 75 ? -14.234 -14.352 -3.297 1 97.69 75 GLY B CA 1
ATOM 2030 C C . GLY B 1 75 ? -13.883 -14.977 -4.633 1 97.69 75 GLY B C 1
ATOM 2031 O O . GLY B 1 75 ? -12.703 -15.133 -4.949 1 97.69 75 GLY B O 1
ATOM 2032 N N . VAL B 1 76 ? -14.852 -15.312 -5.402 1 96.88 76 VAL B N 1
ATOM 2033 C CA . VAL B 1 76 ? -14.625 -15.914 -6.715 1 96.88 76 VAL B CA 1
ATOM 2034 C C . VAL B 1 76 ? -13.961 -14.891 -7.641 1 96.88 76 VAL B C 1
ATOM 2036 O O . VAL B 1 76 ? -13.086 -15.242 -8.438 1 96.88 76 VAL B O 1
ATOM 2039 N N . GLY B 1 77 ? -14.398 -13.641 -7.496 1 97 77 GLY B N 1
ATOM 2040 C CA . GLY B 1 77 ? -13.836 -12.578 -8.32 1 97 77 GLY B CA 1
ATOM 2041 C C . GLY B 1 77 ? -12.352 -12.383 -8.102 1 97 77 GLY B C 1
ATOM 2042 O O . GLY B 1 77 ? -11.586 -12.25 -9.062 1 97 77 GLY B O 1
ATOM 2043 N N . VAL B 1 78 ? -11.945 -12.359 -6.848 1 98.38 78 VAL B N 1
ATOM 2044 C CA . VAL B 1 78 ? -10.531 -12.125 -6.562 1 98.38 78 VAL B CA 1
ATOM 2045 C C . VAL B 1 78 ? -9.703 -13.328 -7.012 1 98.38 78 VAL B C 1
ATOM 2047 O O . VAL B 1 78 ? -8.594 -13.172 -7.52 1 98.38 78 VAL B O 1
ATOM 2050 N N . TRP B 1 79 ? -10.195 -14.531 -6.891 1 98.75 79 TRP B N 1
ATOM 2051 C CA . TRP B 1 79 ? -9.5 -15.719 -7.359 1 98.75 79 TRP B CA 1
ATOM 2052 C C . TRP B 1 79 ? -9.367 -15.711 -8.875 1 98.75 79 TRP B C 1
ATOM 2054 O O . TRP B 1 79 ? -8.297 -15.992 -9.414 1 98.75 79 TRP B O 1
ATOM 2064 N N . ALA B 1 80 ? -10.477 -15.438 -9.516 1 98.31 80 ALA B N 1
ATOM 2065 C CA . ALA B 1 80 ? -10.453 -15.391 -10.977 1 98.31 80 ALA B CA 1
ATOM 2066 C C . ALA B 1 80 ? -9.453 -14.352 -11.477 1 98.31 80 ALA B C 1
ATOM 2068 O O . ALA B 1 80 ? -8.672 -14.625 -12.391 1 98.31 80 ALA B O 1
ATOM 2069 N N . THR B 1 81 ? -9.516 -13.172 -10.914 1 98.69 81 THR B N 1
ATOM 2070 C CA . THR B 1 81 ? -8.578 -12.117 -11.289 1 98.69 81 THR B CA 1
ATOM 2071 C C . THR B 1 81 ? -7.137 -12.578 -11.078 1 98.69 81 THR B C 1
ATOM 2073 O O . THR B 1 81 ? -6.301 -12.438 -11.977 1 98.69 81 THR B O 1
ATOM 2076 N N . TYR B 1 82 ? -6.855 -13.156 -9.898 1 98.88 82 TYR B N 1
ATOM 2077 C CA . TYR B 1 82 ? -5.512 -13.609 -9.555 1 98.88 82 TYR B CA 1
ATOM 2078 C C . TYR B 1 82 ? -5.012 -14.641 -10.562 1 98.88 82 TYR B C 1
ATOM 2080 O O . TYR B 1 82 ? -3.918 -14.5 -11.109 1 98.88 82 TYR B O 1
ATOM 2088 N N . LEU B 1 83 ? -5.848 -15.602 -10.852 1 98.88 83 LEU B N 1
ATOM 2089 C CA . LEU B 1 83 ? -5.422 -16.719 -11.688 1 98.88 83 LEU B CA 1
ATOM 2090 C C . LEU B 1 83 ? -5.309 -16.297 -13.148 1 98.88 83 LEU B C 1
ATOM 2092 O O . LEU B 1 83 ? -4.332 -16.641 -13.82 1 98.88 83 LEU B O 1
ATOM 2096 N N . LEU B 1 84 ? -6.246 -15.57 -13.648 1 98.81 84 LEU B N 1
ATOM 2097 C CA . LEU B 1 84 ? -6.246 -15.188 -15.062 1 98.81 84 LEU B CA 1
ATOM 2098 C C . LEU B 1 84 ? -5.141 -14.18 -15.352 1 98.81 84 LEU B C 1
ATOM 2100 O O . LEU B 1 84 ? -4.469 -14.273 -16.375 1 98.81 84 LEU B O 1
ATOM 2104 N N . CYS B 1 85 ? -4.973 -13.219 -14.508 1 98.94 85 CYS B N 1
ATOM 2105 C CA . CYS B 1 85 ? -3.906 -12.242 -14.695 1 98.94 85 CYS B CA 1
ATOM 2106 C C . CYS B 1 85 ? -2.537 -12.891 -14.523 1 98.94 85 CYS B C 1
ATOM 2108 O O . CYS B 1 85 ? -1.6 -12.57 -15.258 1 98.94 85 CYS B O 1
ATOM 2110 N N . GLY B 1 86 ? -2.42 -13.781 -13.492 1 98.88 86 GLY B N 1
ATOM 2111 C CA . GLY B 1 86 ? -1.194 -14.555 -13.375 1 98.88 86 GLY B CA 1
ATOM 2112 C C . GLY B 1 86 ? -0.866 -15.352 -14.625 1 98.88 86 GLY B C 1
ATOM 2113 O O . GLY B 1 86 ? 0.275 -15.336 -15.094 1 98.88 86 GLY B O 1
ATOM 2114 N N . LEU B 1 87 ? -1.868 -16.016 -15.125 1 98.81 87 LEU B N 1
ATOM 2115 C CA . LEU B 1 87 ? -1.71 -16.781 -16.344 1 98.81 87 LEU B CA 1
ATOM 2116 C C . LEU B 1 87 ? -1.253 -15.891 -17.5 1 98.81 87 LEU B C 1
ATOM 2118 O O . LEU B 1 87 ? -0.344 -16.25 -18.25 1 98.81 87 LEU B O 1
ATOM 2122 N N . GLY B 1 88 ? -1.893 -14.758 -17.641 1 98.81 88 GLY B N 1
ATOM 2123 C CA . GLY B 1 88 ? -1.477 -13.805 -18.656 1 98.81 88 GLY B CA 1
ATOM 2124 C C . GLY B 1 88 ? -0.021 -13.398 -18.547 1 98.81 88 GLY B C 1
ATOM 2125 O O . GLY B 1 88 ? 0.696 -13.32 -19.547 1 98.81 88 GLY B O 1
ATOM 2126 N N . GLY B 1 89 ? 0.396 -13.078 -17.359 1 98.75 89 GLY B N 1
ATOM 2127 C CA . GLY B 1 89 ? 1.791 -12.742 -17.125 1 98.75 89 GLY B CA 1
ATOM 2128 C C . GLY B 1 89 ? 2.744 -13.875 -17.469 1 98.75 89 GLY B C 1
ATOM 2129 O O . GLY B 1 89 ? 3.791 -13.648 -18.062 1 98.75 89 GLY B O 1
ATOM 2130 N N . CYS B 1 90 ? 2.379 -15.109 -17.047 1 98.69 90 CYS B N 1
ATOM 2131 C CA . CYS B 1 90 ? 3.217 -16.266 -17.328 1 98.69 90 CYS B CA 1
ATOM 2132 C C . CYS B 1 90 ? 3.33 -16.5 -18.828 1 98.69 90 CYS B C 1
ATOM 2134 O O . CYS B 1 90 ? 4.402 -16.844 -19.328 1 98.69 90 CYS B O 1
ATOM 2136 N N . LEU B 1 91 ? 2.232 -16.359 -19.516 1 98.75 91 LEU B N 1
ATOM 2137 C CA . LEU B 1 91 ? 2.252 -16.516 -20.969 1 98.75 91 LEU B CA 1
ATOM 2138 C C . LEU B 1 91 ? 3.17 -15.477 -21.625 1 98.75 91 LEU B C 1
ATOM 2140 O O . LEU B 1 91 ? 3.998 -15.82 -22.469 1 98.75 91 LEU B O 1
ATOM 2144 N N . ALA B 1 92 ? 3.027 -14.258 -21.203 1 98.44 92 ALA B N 1
ATOM 2145 C CA . ALA B 1 92 ? 3.885 -13.203 -21.75 1 98.44 92 ALA B CA 1
ATOM 2146 C C . ALA B 1 92 ? 5.352 -13.477 -21.438 1 98.44 92 ALA B C 1
ATOM 2148 O O . ALA B 1 92 ? 6.223 -13.281 -22.281 1 98.44 92 ALA B O 1
ATOM 2149 N N . SER B 1 93 ? 5.598 -13.867 -20.234 1 97.56 93 SER B N 1
ATOM 2150 C CA . SER B 1 93 ? 6.961 -14.195 -19.844 1 97.56 93 SER B CA 1
ATOM 2151 C C . SER B 1 93 ? 7.539 -15.305 -20.719 1 97.56 93 SER B C 1
ATOM 2153 O O . SER B 1 93 ? 8.648 -15.172 -21.234 1 97.56 93 SER B O 1
ATOM 2155 N N . TYR B 1 94 ? 6.809 -16.359 -20.875 1 98.06 94 TYR B N 1
ATOM 2156 C CA . TYR B 1 94 ? 7.289 -17.484 -21.656 1 98.06 94 TYR B CA 1
ATOM 2157 C C . TYR B 1 94 ? 7.562 -17.078 -23.094 1 98.06 94 TYR B C 1
ATOM 2159 O O . TYR B 1 94 ? 8.633 -17.375 -23.641 1 98.06 94 TYR B O 1
ATOM 2167 N N . PHE B 1 95 ? 6.629 -16.422 -23.672 1 97.69 95 PHE B N 1
ATOM 2168 C CA . PHE B 1 95 ? 6.742 -16.125 -25.094 1 97.69 95 PHE B CA 1
ATOM 2169 C C . PHE B 1 95 ? 7.816 -15.07 -25.344 1 97.69 95 PHE B C 1
ATOM 2171 O O . PHE B 1 95 ? 8.312 -14.938 -26.469 1 97.69 95 PHE B O 1
ATOM 2178 N N . SER B 1 96 ? 8.203 -14.336 -24.344 1 95.19 96 SER B N 1
ATOM 2179 C CA . SER B 1 96 ? 9.289 -13.367 -24.484 1 95.19 96 SER B CA 1
ATOM 2180 C C . SER B 1 96 ? 10.648 -14.062 -24.516 1 95.19 96 SER B C 1
ATOM 2182 O O . SER B 1 96 ? 11.633 -13.484 -24.969 1 95.19 96 SER B O 1
ATOM 2184 N N . ALA B 1 97 ? 10.75 -15.305 -24 1 95.06 97 ALA B N 1
ATOM 2185 C CA . ALA B 1 97 ? 12 -16.047 -23.969 1 95.06 97 ALA B CA 1
ATOM 2186 C C . ALA B 1 97 ? 11.75 -17.562 -24.016 1 95.06 97 ALA B C 1
ATOM 2188 O O . ALA B 1 97 ? 12.164 -18.297 -23.125 1 95.06 97 ALA B O 1
ATOM 2189 N N . PRO B 1 98 ? 11.094 -18.016 -25.047 1 96.31 98 PRO B N 1
ATOM 2190 C CA . PRO B 1 98 ? 10.766 -19.438 -25.141 1 96.31 98 PRO B CA 1
ATOM 2191 C C . PRO B 1 98 ? 11.992 -20.328 -25.328 1 96.31 98 PRO B C 1
ATOM 2193 O O . PRO B 1 98 ? 12.945 -19.938 -26.016 1 96.31 98 PRO B O 1
ATOM 2196 N N . HIS B 1 99 ? 11.992 -21.438 -24.656 1 96.62 99 HIS B N 1
ATOM 2197 C CA . HIS B 1 99 ? 13.008 -22.484 -24.812 1 96.62 99 HIS B CA 1
ATOM 2198 C C . HIS B 1 99 ? 14.367 -22 -24.312 1 96.62 99 HIS B C 1
ATOM 2200 O O . HIS B 1 99 ? 15.406 -22.375 -24.859 1 96.62 99 HIS B O 1
ATOM 2206 N N . THR B 1 100 ? 14.328 -21.062 -23.406 1 95.94 100 THR B N 1
ATOM 2207 C CA . THR B 1 100 ? 15.555 -20.609 -22.766 1 95.94 100 THR B CA 1
ATOM 2208 C C . THR B 1 100 ? 15.703 -21.219 -21.375 1 95.94 100 THR B C 1
ATOM 2210 O O . THR B 1 100 ? 14.734 -21.734 -20.812 1 95.94 100 THR B O 1
ATOM 2213 N N . HIS B 1 101 ? 16.984 -21.203 -20.812 1 95.38 101 HIS B N 1
ATOM 2214 C CA . HIS B 1 101 ? 17.219 -21.672 -19.453 1 95.38 101 HIS B CA 1
ATOM 2215 C C . HIS B 1 101 ? 16.844 -20.609 -18.422 1 95.38 101 HIS B C 1
ATOM 2217 O O . HIS B 1 101 ? 17.703 -20.125 -17.688 1 95.38 101 HIS B O 1
ATOM 2223 N N . THR B 1 102 ? 15.602 -20.312 -18.438 1 93.88 102 THR B N 1
ATOM 2224 C CA . THR B 1 102 ? 15.008 -19.297 -17.578 1 93.88 102 THR B CA 1
ATOM 2225 C C . THR B 1 102 ? 13.836 -19.875 -16.797 1 93.88 102 THR B C 1
ATOM 2227 O O . THR B 1 102 ? 13.125 -20.75 -17.281 1 93.88 102 THR B O 1
ATOM 2230 N N . VAL B 1 103 ? 13.758 -19.406 -15.539 1 95.69 103 VAL B N 1
ATOM 2231 C CA . VAL B 1 103 ? 12.641 -19.781 -14.688 1 95.69 103 VAL B CA 1
ATOM 2232 C C . VAL B 1 103 ? 11.844 -18.547 -14.289 1 95.69 103 VAL B C 1
ATOM 2234 O O . VAL B 1 103 ? 12.422 -17.5 -13.961 1 95.69 103 VAL B O 1
ATOM 2237 N N . SER B 1 104 ? 10.523 -18.641 -14.453 1 97.06 104 SER B N 1
ATOM 2238 C CA . SER B 1 104 ? 9.641 -17.562 -14.016 1 97.06 104 SER B CA 1
ATOM 2239 C C . SER B 1 104 ? 8.797 -17.984 -12.812 1 97.06 104 SER B C 1
ATOM 2241 O O . SER B 1 104 ? 8.336 -19.125 -12.75 1 97.06 104 SER B O 1
ATOM 2243 N N . LEU B 1 105 ? 8.68 -17.172 -11.883 1 97.25 105 LEU B N 1
ATOM 2244 C CA . LEU B 1 105 ? 7.859 -17.375 -10.688 1 97.25 105 LEU B CA 1
ATOM 2245 C C . LEU B 1 105 ? 7.465 -16.047 -10.062 1 97.25 105 LEU B C 1
ATOM 2247 O O . LEU B 1 105 ? 8.078 -15.016 -10.352 1 97.25 105 LEU B O 1
ATOM 2251 N N . GLY B 1 106 ? 6.34 -16.125 -9.25 1 97.25 106 GLY B N 1
ATOM 2252 C CA . GLY B 1 106 ? 5.902 -14.945 -8.523 1 97.25 106 GLY B CA 1
ATOM 2253 C C . GLY B 1 106 ? 4.449 -14.586 -8.773 1 97.25 106 GLY B C 1
ATOM 2254 O O . GLY B 1 106 ? 3.957 -14.734 -9.898 1 97.25 106 GLY B O 1
ATOM 2255 N N . ALA B 1 107 ? 3.896 -13.961 -7.809 1 98.44 107 ALA B N 1
ATOM 2256 C CA . ALA B 1 107 ? 2.5 -13.539 -7.883 1 98.44 107 ALA B CA 1
ATOM 2257 C C . ALA B 1 107 ? 2.375 -12.18 -8.57 1 98.44 107 ALA B C 1
ATOM 2259 O O . ALA B 1 107 ? 1.266 -11.695 -8.805 1 98.44 107 ALA B O 1
ATOM 2260 N N . SER B 1 108 ? 3.451 -11.547 -8.906 1 98.19 108 SER B N 1
ATOM 2261 C CA . SER B 1 108 ? 3.488 -10.117 -9.227 1 98.19 108 SER B CA 1
ATOM 2262 C C . SER B 1 108 ? 2.629 -9.805 -10.438 1 98.19 108 SER B C 1
ATOM 2264 O O . SER B 1 108 ? 1.986 -8.75 -10.5 1 98.19 108 SER B O 1
ATOM 2266 N N . ALA B 1 109 ? 2.598 -10.68 -11.453 1 98.62 109 ALA B N 1
ATOM 2267 C CA . ALA B 1 109 ? 1.725 -10.414 -12.594 1 98.62 109 ALA B CA 1
ATOM 2268 C C . ALA B 1 109 ? 0.258 -10.406 -12.172 1 98.62 109 ALA B C 1
ATOM 2270 O O . ALA B 1 109 ? -0.525 -9.578 -12.641 1 98.62 109 ALA B O 1
ATOM 2271 N N . ALA B 1 110 ? -0.14 -11.359 -11.336 1 98.94 110 ALA B N 1
ATOM 2272 C CA . ALA B 1 110 ? -1.483 -11.375 -10.758 1 98.94 110 ALA B CA 1
ATOM 2273 C C . ALA B 1 110 ? -1.764 -10.094 -9.984 1 98.94 110 ALA B C 1
ATOM 2275 O O . ALA B 1 110 ? -2.854 -9.523 -10.094 1 98.94 110 ALA B O 1
ATOM 2276 N N . VAL B 1 111 ? -0.823 -9.656 -9.242 1 98.81 111 VAL B N 1
ATOM 2277 C CA . VAL B 1 111 ? -0.929 -8.453 -8.422 1 98.81 111 VAL B CA 1
ATOM 2278 C C . VAL B 1 111 ? -1.152 -7.238 -9.32 1 98.81 111 VAL B C 1
ATOM 2280 O O . VAL B 1 111 ? -1.988 -6.383 -9.023 1 98.81 111 VAL B O 1
ATOM 2283 N N . PHE B 1 112 ? -0.389 -7.148 -10.398 1 98.81 112 PHE B N 1
ATOM 2284 C CA . PHE B 1 112 ? -0.578 -6.039 -11.328 1 98.81 112 PHE B CA 1
ATOM 2285 C C . PHE B 1 112 ? -1.974 -6.078 -11.938 1 98.81 112 PHE B C 1
ATOM 2287 O O . PHE B 1 112 ? -2.564 -5.031 -12.211 1 98.81 112 PHE B O 1
ATOM 2294 N N . GLY B 1 113 ? -2.461 -7.262 -12.172 1 98.88 113 GLY B N 1
ATOM 2295 C CA . GLY B 1 113 ? -3.855 -7.383 -12.562 1 98.88 113 GLY B CA 1
ATOM 2296 C C . GLY B 1 113 ? -4.82 -6.863 -11.516 1 98.88 113 GLY B C 1
ATOM 2297 O O . GLY B 1 113 ? -5.773 -6.152 -11.836 1 98.88 113 GLY B O 1
ATOM 2298 N N . LEU B 1 114 ? -4.57 -7.238 -10.281 1 98.81 114 LEU B N 1
ATOM 2299 C CA . LEU B 1 114 ? -5.387 -6.762 -9.172 1 98.81 114 LEU B CA 1
ATOM 2300 C C . LEU B 1 114 ? -5.34 -5.242 -9.078 1 98.81 114 LEU B C 1
ATOM 2302 O O . LEU B 1 114 ? -6.344 -4.605 -8.75 1 98.81 114 LEU B O 1
ATOM 2306 N N . PHE B 1 115 ? -4.148 -4.621 -9.328 1 98.56 115 PHE B N 1
ATOM 2307 C CA . PHE B 1 115 ? -4.035 -3.168 -9.375 1 98.56 115 PHE B CA 1
ATOM 2308 C C . PHE B 1 115 ? -5.059 -2.578 -10.336 1 98.56 115 PHE B C 1
ATOM 2310 O O . PHE B 1 115 ? -5.828 -1.691 -9.969 1 98.56 115 PHE B O 1
ATOM 2317 N N . ALA B 1 116 ? -5.086 -3.119 -11.555 1 98.25 116 ALA B N 1
ATOM 2318 C CA . ALA B 1 116 ? -5.953 -2.605 -12.609 1 98.25 116 ALA B CA 1
ATOM 2319 C C . ALA B 1 116 ? -7.426 -2.771 -12.242 1 98.25 116 ALA B C 1
ATOM 2321 O O . ALA B 1 116 ? -8.203 -1.82 -12.328 1 98.25 116 ALA B O 1
ATOM 2322 N N . VAL B 1 117 ? -7.75 -3.906 -11.773 1 98.19 117 VAL B N 1
ATOM 2323 C CA . VAL B 1 117 ? -9.141 -4.203 -11.469 1 98.19 117 VAL B CA 1
ATOM 2324 C C . VAL B 1 117 ? -9.602 -3.35 -10.289 1 98.19 117 VAL B C 1
ATOM 2326 O O . VAL B 1 117 ? -10.711 -2.807 -10.297 1 98.19 117 VAL B O 1
ATOM 2329 N N . ALA B 1 118 ? -8.781 -3.217 -9.281 1 97.5 118 ALA B N 1
ATOM 2330 C CA . ALA B 1 118 ? -9.125 -2.447 -8.086 1 97.5 118 ALA B CA 1
ATOM 2331 C C . ALA B 1 118 ? -9.453 -1.001 -8.438 1 97.5 118 ALA B C 1
ATOM 2333 O O . ALA B 1 118 ? -10.453 -0.45 -7.965 1 97.5 118 ALA B O 1
ATOM 2334 N N . VAL B 1 119 ? -8.672 -0.394 -9.273 1 97.06 119 VAL B N 1
ATOM 2335 C CA . VAL B 1 119 ? -8.859 1.009 -9.625 1 97.06 119 VAL B CA 1
ATOM 2336 C C . VAL B 1 119 ? -10.102 1.158 -10.5 1 97.06 119 VAL B C 1
ATOM 2338 O O . VAL B 1 119 ? -10.922 2.049 -10.281 1 97.06 119 VAL B O 1
ATOM 2341 N N . LEU B 1 120 ? -10.266 0.27 -11.445 1 95.25 120 LEU B N 1
ATOM 2342 C CA . LEU B 1 120 ? -11.352 0.39 -12.414 1 95.25 120 LEU B CA 1
ATOM 2343 C C . LEU B 1 120 ? -12.703 0.194 -11.742 1 95.25 120 LEU B C 1
ATOM 2345 O O . LEU B 1 120 ? -13.703 0.792 -12.148 1 95.25 120 LEU B O 1
ATOM 2349 N N . THR B 1 121 ? -12.734 -0.528 -10.711 1 92.12 121 THR B N 1
ATOM 2350 C CA . THR B 1 121 ? -14 -0.79 -10.039 1 92.12 121 THR B CA 1
ATOM 2351 C C . THR B 1 121 ? -14.367 0.36 -9.102 1 92.12 121 THR B C 1
ATOM 2353 O O . THR B 1 121 ? -15.492 0.424 -8.602 1 92.12 121 THR B O 1
ATOM 2356 N N . LYS B 1 122 ? -13.43 1.264 -8.836 1 91.69 122 LYS B N 1
ATOM 2357 C CA . LYS B 1 122 ? -13.688 2.377 -7.926 1 91.69 122 LYS B CA 1
ATOM 2358 C C . LYS B 1 122 ? -14.258 3.576 -8.68 1 91.69 122 LYS B C 1
ATOM 2360 O O . LYS B 1 122 ? -14.586 4.598 -8.07 1 91.69 122 LYS B O 1
ATOM 2365 N N . PHE B 1 123 ? -14.438 3.479 -9.977 1 91.06 123 PHE B N 1
ATOM 2366 C CA . PHE B 1 123 ? -14.992 4.594 -10.734 1 91.06 123 PHE B CA 1
ATOM 2367 C C . PHE B 1 123 ? -16.516 4.633 -10.602 1 91.06 123 PHE B C 1
ATOM 2369 O O . PHE B 1 123 ? -17.219 4.027 -11.398 1 91.06 123 PHE B O 1
ATOM 2376 N N . LYS B 1 124 ? -17.016 5.266 -9.609 1 90.88 124 LYS B N 1
ATOM 2377 C CA . LYS B 1 124 ? -18.422 5.516 -9.297 1 90.88 124 LYS B CA 1
ATOM 2378 C C . LYS B 1 124 ? -18.672 7.004 -9.062 1 90.88 124 LYS B C 1
ATOM 2380 O O . LYS B 1 124 ? -17.766 7.742 -8.68 1 90.88 124 LYS B O 1
ATOM 2385 N N . PRO B 1 125 ? -19.875 7.48 -9.32 1 91.75 125 PRO B N 1
ATOM 2386 C CA . PRO B 1 125 ? -20.188 8.914 -9.336 1 91.75 125 PRO B CA 1
ATOM 2387 C C . PRO B 1 125 ? -20.391 9.492 -7.938 1 91.75 125 PRO B C 1
ATOM 2389 O O . PRO B 1 125 ? -21.406 10.164 -7.691 1 91.75 125 PRO B O 1
ATOM 2392 N N . THR B 1 126 ? -19.781 9.133 -6.91 1 94.75 126 THR B N 1
ATOM 2393 C CA . THR B 1 126 ? -19.797 9.758 -5.59 1 94.75 126 THR B CA 1
ATOM 2394 C C . THR B 1 126 ? -18.406 10.297 -5.234 1 94.75 126 THR B C 1
ATOM 2396 O O . THR B 1 126 ? -17.391 9.734 -5.648 1 94.75 126 THR B O 1
ATOM 2399 N N . LEU B 1 127 ? -18.422 11.336 -4.48 1 94.56 127 LEU B N 1
ATOM 2400 C CA . LEU B 1 127 ? -17.172 11.992 -4.121 1 94.56 127 LEU B CA 1
ATOM 2401 C C . LEU B 1 127 ? -16.234 11.023 -3.4 1 94.56 127 LEU B C 1
ATOM 2403 O O . LEU B 1 127 ? -15.023 11.055 -3.611 1 94.56 127 LEU B O 1
ATOM 2407 N N . ARG B 1 128 ? -16.781 10.188 -2.512 1 94.94 128 ARG B N 1
ATOM 2408 C CA . ARG B 1 128 ? -16 9.219 -1.754 1 94.94 128 ARG B CA 1
ATOM 2409 C C . ARG B 1 128 ? -15.273 8.258 -2.688 1 94.94 128 ARG B C 1
ATOM 2411 O O . ARG B 1 128 ? -14.07 8.023 -2.527 1 94.94 128 ARG B O 1
ATOM 2418 N N . HIS B 1 129 ? -15.992 7.766 -3.678 1 94.31 129 HIS B N 1
ATOM 2419 C CA . HIS B 1 129 ? -15.414 6.812 -4.617 1 94.31 129 HIS B CA 1
ATOM 2420 C C . HIS B 1 129 ? -14.438 7.5 -5.566 1 94.31 129 HIS B C 1
ATOM 2422 O O . HIS B 1 129 ? -13.422 6.914 -5.953 1 94.31 129 HIS B O 1
ATOM 2428 N N . LEU B 1 130 ? -14.734 8.719 -5.883 1 94.94 130 LEU B N 1
ATOM 2429 C CA . LEU B 1 130 ? -13.859 9.453 -6.785 1 94.94 130 LEU B CA 1
ATOM 2430 C C . LEU B 1 130 ? -12.531 9.781 -6.102 1 94.94 130 LEU B C 1
ATOM 2432 O O . LEU B 1 130 ? -11.469 9.664 -6.715 1 94.94 130 LEU B O 1
ATOM 2436 N N . LEU B 1 131 ? -12.602 10.156 -4.855 1 96.19 131 LEU B N 1
ATOM 2437 C CA . LEU B 1 131 ? -11.391 10.438 -4.094 1 96.19 131 LEU B CA 1
ATOM 2438 C C . LEU B 1 131 ? -10.523 9.188 -3.963 1 96.19 131 LEU B C 1
ATOM 2440 O O . LEU B 1 131 ? -9.305 9.25 -4.129 1 96.19 131 LEU B O 1
ATOM 2444 N N . GLU B 1 132 ? -11.156 8.078 -3.67 1 96.56 132 GLU B N 1
ATOM 2445 C CA . GLU B 1 132 ? -10.453 6.801 -3.578 1 96.56 132 GLU B CA 1
ATOM 2446 C C . GLU B 1 132 ? -9.82 6.418 -4.914 1 96.56 132 GLU B C 1
ATOM 2448 O O . GLU B 1 132 ? -8.688 5.949 -4.961 1 96.56 132 GLU B O 1
ATOM 2453 N N . ALA B 1 133 ? -10.57 6.645 -6.004 1 96.62 133 ALA B N 1
ATOM 2454 C CA . ALA B 1 133 ? -10.086 6.336 -7.344 1 96.62 133 ALA B CA 1
ATOM 2455 C C . ALA B 1 133 ? -8.859 7.18 -7.691 1 96.62 133 ALA B C 1
ATOM 2457 O O . ALA B 1 133 ? -7.914 6.688 -8.312 1 96.62 133 ALA B O 1
ATOM 2458 N N . VAL B 1 134 ? -8.906 8.391 -7.281 1 97.44 134 VAL B N 1
ATOM 2459 C CA . VAL B 1 134 ? -7.781 9.281 -7.559 1 97.44 134 VAL B CA 1
ATOM 2460 C C . VAL B 1 134 ? -6.547 8.812 -6.797 1 97.44 134 VAL B C 1
ATOM 2462 O O . VAL B 1 134 ? -5.453 8.719 -7.363 1 97.44 134 VAL B O 1
ATOM 2465 N N . VAL B 1 135 ? -6.688 8.5 -5.516 1 97.94 135 VAL B N 1
ATOM 2466 C CA . VAL B 1 135 ? -5.574 8.086 -4.668 1 97.94 135 VAL B CA 1
ATOM 2467 C C . VAL B 1 135 ? -4.996 6.766 -5.172 1 97.94 135 VAL B C 1
ATOM 2469 O O . VAL B 1 135 ? -3.801 6.672 -5.457 1 97.94 135 VAL B O 1
ATOM 2472 N N . LEU B 1 136 ? -5.812 5.742 -5.344 1 97.75 136 LEU B N 1
ATOM 2473 C CA . LEU B 1 136 ? -5.379 4.426 -5.805 1 97.75 136 LEU B CA 1
ATOM 2474 C C . LEU B 1 136 ? -4.875 4.492 -7.242 1 97.75 136 LEU B C 1
ATOM 2476 O O . LEU B 1 136 ? -3.881 3.85 -7.586 1 97.75 136 LEU B O 1
ATOM 2480 N N . GLY B 1 137 ? -5.645 5.254 -8.023 1 97.94 137 GLY B N 1
ATOM 2481 C CA . GLY B 1 137 ? -5.297 5.375 -9.43 1 97.94 137 GLY B CA 1
ATOM 2482 C C . GLY B 1 137 ? -3.938 6.008 -9.656 1 97.94 137 GLY B C 1
ATOM 2483 O O . GLY B 1 137 ? -3.195 5.59 -10.555 1 97.94 137 GLY B O 1
ATOM 2484 N N . THR B 1 138 ? -3.611 7.047 -8.93 1 97.94 138 THR B N 1
ATOM 2485 C CA . THR B 1 138 ? -2.303 7.68 -9.039 1 97.94 138 THR B CA 1
ATOM 2486 C C . THR B 1 138 ? -1.192 6.684 -8.711 1 97.94 138 THR B C 1
ATOM 2488 O O . THR B 1 138 ? -0.189 6.605 -9.422 1 97.94 138 THR B O 1
ATOM 2491 N N . PHE B 1 139 ? -1.32 5.898 -7.668 1 97.81 139 PHE B N 1
ATOM 2492 C CA . PHE B 1 139 ? -0.345 4.883 -7.289 1 97.81 139 PHE B CA 1
ATOM 2493 C C . PHE B 1 139 ? -0.171 3.859 -8.406 1 97.81 139 PHE B C 1
ATOM 2495 O O . PHE B 1 139 ? 0.955 3.561 -8.812 1 97.81 139 PHE B O 1
ATOM 2502 N N . VAL B 1 140 ? -1.293 3.326 -8.883 1 98.25 140 VAL B N 1
ATOM 2503 C CA . VAL B 1 140 ? -1.283 2.26 -9.875 1 98.25 140 VAL B CA 1
ATOM 2504 C C . VAL B 1 140 ? -0.695 2.777 -11.188 1 98.25 140 VAL B C 1
ATOM 2506 O O . VAL B 1 140 ? 0.076 2.08 -11.844 1 98.25 140 VAL B O 1
ATOM 2509 N N . MET B 1 141 ? -1.065 3.971 -11.547 1 97.75 141 MET B N 1
ATOM 2510 C CA . MET B 1 141 ? -0.533 4.559 -12.773 1 97.75 141 MET B CA 1
ATOM 2511 C C . MET B 1 141 ? 0.98 4.719 -12.688 1 97.75 141 MET B C 1
ATOM 2513 O O . MET B 1 141 ? 1.69 4.496 -13.672 1 97.75 141 MET B O 1
ATOM 2517 N N . LYS B 1 142 ? 1.443 5.141 -11.547 1 97.38 142 LYS B N 1
ATOM 2518 C CA . LYS B 1 142 ? 2.887 5.246 -11.352 1 97.38 142 LYS B CA 1
ATOM 2519 C C . LYS B 1 142 ? 3.564 3.889 -11.523 1 97.38 142 LYS B C 1
ATOM 2521 O O . LYS B 1 142 ? 4.617 3.791 -12.156 1 97.38 142 LYS B O 1
ATOM 2526 N N . GLN B 1 143 ? 2.994 2.828 -10.953 1 97.12 143 GLN B N 1
ATOM 2527 C CA . GLN B 1 143 ? 3.535 1.481 -11.109 1 97.12 143 GLN B CA 1
ATOM 2528 C C . GLN B 1 143 ? 3.584 1.069 -12.578 1 97.12 143 GLN B C 1
ATOM 2530 O O . GLN B 1 143 ? 4.602 0.567 -13.055 1 97.12 143 GLN B O 1
ATOM 2535 N N . LEU B 1 144 ? 2.506 1.32 -13.258 1 97.69 144 LEU B N 1
ATOM 2536 C CA . LEU B 1 144 ? 2.393 0.902 -14.648 1 97.69 144 LEU B CA 1
ATOM 2537 C C . LEU B 1 144 ? 3.352 1.692 -15.531 1 97.69 144 LEU B C 1
ATOM 2539 O O . LEU B 1 144 ? 3.986 1.128 -16.438 1 97.69 144 LEU B O 1
ATOM 2543 N N . LEU B 1 145 ? 3.408 2.982 -15.281 1 97.12 145 LEU B N 1
ATOM 2544 C CA . LEU B 1 145 ? 4.312 3.82 -16.062 1 97.12 145 LEU B CA 1
ATOM 2545 C C . LEU B 1 145 ? 5.766 3.4 -15.844 1 97.12 145 LEU B C 1
ATOM 2547 O O . LEU B 1 145 ? 6.57 3.434 -16.781 1 97.12 145 LEU B O 1
ATOM 2551 N N . ASN B 1 146 ? 6.082 3.068 -14.602 1 95.94 146 ASN B N 1
ATOM 2552 C CA . ASN B 1 146 ? 7.422 2.551 -14.328 1 95.94 146 ASN B CA 1
ATOM 2553 C C . ASN B 1 146 ? 7.699 1.275 -15.117 1 95.94 146 ASN B C 1
ATOM 2555 O O . ASN B 1 146 ? 8.789 1.102 -15.664 1 95.94 146 ASN B O 1
ATOM 2559 N N . GLU B 1 147 ? 6.762 0.382 -15.188 1 96.44 147 GLU B N 1
ATOM 2560 C CA . GLU B 1 147 ? 6.922 -0.845 -15.961 1 96.44 147 GLU B CA 1
ATOM 2561 C C . GLU B 1 147 ? 7.129 -0.54 -17.438 1 96.44 147 GLU B C 1
ATOM 2563 O O . GLU B 1 147 ? 7.977 -1.149 -18.094 1 96.44 147 GLU B O 1
ATOM 2568 N N . VAL B 1 148 ? 6.355 0.372 -17.969 1 96.69 148 VAL B N 1
ATOM 2569 C CA . VAL B 1 148 ? 6.465 0.757 -19.375 1 96.69 148 VAL B CA 1
ATOM 2570 C C . VAL B 1 148 ? 7.852 1.332 -19.641 1 96.69 148 VAL B C 1
ATOM 2572 O O . VAL B 1 148 ? 8.484 0.997 -20.641 1 96.69 148 VAL B O 1
ATOM 2575 N N . HIS B 1 149 ? 8.258 2.133 -18.75 1 95.94 149 HIS B N 1
ATOM 2576 C CA . HIS B 1 149 ? 9.578 2.736 -18.891 1 95.94 149 HIS B CA 1
ATOM 2577 C C . HIS B 1 149 ? 10.672 1.675 -18.891 1 95.94 149 HIS B C 1
ATOM 2579 O O . HIS B 1 149 ? 11.617 1.755 -19.672 1 95.94 149 HIS B O 1
ATOM 2585 N N . MET B 1 150 ? 10.523 0.729 -18.047 1 94.44 150 MET B N 1
ATOM 2586 C CA . MET B 1 150 ? 11.539 -0.321 -17.953 1 94.44 150 MET B CA 1
ATOM 2587 C C . MET B 1 150 ? 11.547 -1.192 -19.203 1 94.44 150 MET B C 1
ATOM 2589 O O . MET B 1 150 ? 12.609 -1.549 -19.703 1 94.44 150 MET B O 1
ATOM 2593 N N . VAL B 1 151 ? 10.445 -1.512 -19.734 1 93.19 151 VAL B N 1
ATOM 2594 C CA . VAL B 1 151 ? 10.352 -2.309 -20.953 1 93.19 151 VAL B CA 1
ATOM 2595 C C . VAL B 1 151 ? 10.93 -1.525 -22.125 1 93.19 151 VAL B C 1
ATOM 2597 O O . VAL B 1 151 ? 11.695 -2.07 -22.922 1 93.19 151 VAL B O 1
ATOM 2600 N N . SER B 1 152 ? 10.648 -0.234 -22.172 1 94.25 152 SER B N 1
ATOM 2601 C CA . SER B 1 152 ? 11.078 0.599 -23.297 1 94.25 152 SER B CA 1
ATOM 2602 C C . SER B 1 152 ? 12.578 0.86 -23.25 1 94.25 152 SER B C 1
ATOM 2604 O O . SER B 1 152 ? 13.219 0.993 -24.281 1 94.25 152 SER B O 1
ATOM 2606 N N . SER B 1 153 ? 13.117 0.912 -22.031 1 92.06 153 SER B N 1
ATOM 2607 C CA . SER B 1 153 ? 14.539 1.215 -21.875 1 92.06 153 SER B CA 1
ATOM 2608 C C . SER B 1 153 ? 15.383 -0.05 -21.969 1 92.06 153 SER B C 1
ATOM 2610 O O . SER B 1 153 ? 16.609 0.025 -22.109 1 92.06 153 SER B O 1
ATOM 2612 N N . GLY B 1 154 ? 14.766 -1.147 -21.891 1 85.06 154 GLY B N 1
ATOM 2613 C CA . GLY B 1 154 ? 15.484 -2.408 -21.922 1 85.06 154 GLY B CA 1
ATOM 2614 C C . GLY B 1 154 ? 16.266 -2.674 -20.641 1 85.06 154 GLY B C 1
ATOM 2615 O O . GLY B 1 154 ? 17.203 -3.469 -20.625 1 85.06 154 GLY B O 1
ATOM 2616 N N . ARG B 1 155 ? 15.922 -1.952 -19.703 1 80.62 155 ARG B N 1
ATOM 2617 C CA . ARG B 1 155 ? 16.625 -2.105 -18.438 1 80.62 155 ARG B CA 1
ATOM 2618 C C . ARG B 1 155 ? 16.062 -3.279 -17.641 1 80.62 155 ARG B C 1
ATOM 2620 O O . ARG B 1 155 ? 14.844 -3.49 -17.609 1 80.62 155 ARG B O 1
ATOM 2627 N N . ALA B 1 156 ? 17.031 -4.117 -17.219 1 75.56 156 ALA B N 1
ATOM 2628 C CA . ALA B 1 156 ? 16.656 -5.227 -16.344 1 75.56 156 ALA B CA 1
ATOM 2629 C C . ALA B 1 156 ? 16.891 -4.871 -14.875 1 75.56 156 ALA B C 1
ATOM 2631 O O . ALA B 1 156 ? 17.969 -4.383 -14.516 1 75.56 156 ALA B O 1
ATOM 2632 N N . LEU B 1 157 ? 15.797 -4.926 -14.141 1 80.5 157 LEU B N 1
ATOM 2633 C CA . LEU B 1 157 ? 15.93 -4.684 -12.703 1 80.5 157 LEU B CA 1
ATOM 2634 C C . LEU B 1 157 ? 15.867 -5.992 -11.93 1 80.5 157 LEU B C 1
ATOM 2636 O O . LEU B 1 157 ? 15.055 -6.867 -12.242 1 80.5 157 LEU B O 1
ATOM 2640 N N . THR B 1 158 ? 16.797 -6.113 -11.047 1 77.75 158 THR B N 1
ATOM 2641 C CA . THR B 1 158 ? 16.766 -7.25 -10.133 1 77.75 158 THR B CA 1
ATOM 2642 C C . THR B 1 158 ? 16.328 -6.812 -8.734 1 77.75 158 THR B C 1
ATOM 2644 O O . THR B 1 158 ? 16.859 -5.84 -8.188 1 77.75 158 THR B O 1
ATOM 2647 N N . LEU B 1 159 ? 15.289 -7.371 -8.328 1 73.75 159 LEU B N 1
ATOM 2648 C CA . LEU B 1 159 ? 14.789 -7.113 -6.98 1 73.75 159 LEU B CA 1
ATOM 2649 C C . LEU B 1 159 ? 14.836 -8.383 -6.137 1 73.75 159 LEU B C 1
ATOM 2651 O O . LEU B 1 159 ? 14.266 -9.406 -6.523 1 73.75 159 LEU B O 1
ATOM 2655 N N . ALA B 1 160 ? 15.578 -8.234 -5.008 1 71.25 160 ALA B N 1
ATOM 2656 C CA . ALA B 1 160 ? 15.664 -9.359 -4.078 1 71.25 160 ALA B CA 1
ATOM 2657 C C . ALA B 1 160 ? 16.188 -10.609 -4.777 1 71.25 160 ALA B C 1
ATOM 2659 O O . ALA B 1 160 ? 15.664 -11.711 -4.57 1 71.25 160 ALA B O 1
ATOM 2660 N N . GLY B 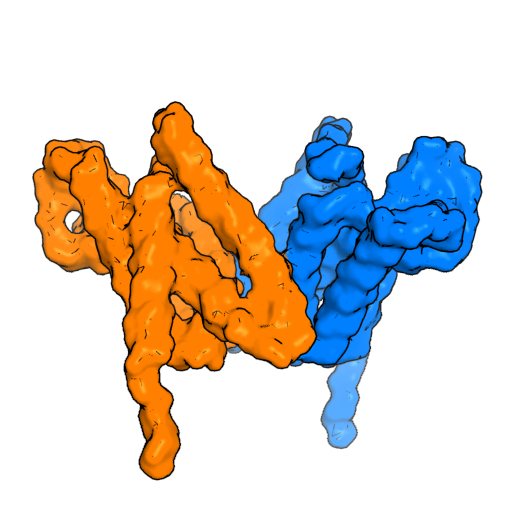1 161 ? 17.094 -10.508 -5.766 1 70.19 161 GLY B N 1
ATOM 2661 C CA . GLY B 1 161 ? 17.734 -11.617 -6.441 1 70.19 161 GLY B CA 1
ATOM 2662 C C . GLY B 1 161 ? 16.938 -12.141 -7.621 1 70.19 161 GLY B C 1
ATOM 2663 O O . GLY B 1 161 ? 17.281 -13.172 -8.211 1 70.19 161 GLY B O 1
ATOM 2664 N N . VAL B 1 162 ? 15.812 -11.492 -7.832 1 78.25 162 VAL B N 1
ATOM 2665 C CA . VAL B 1 162 ? 14.953 -11.953 -8.914 1 78.25 162 VAL B CA 1
ATOM 2666 C C . VAL B 1 162 ? 14.844 -10.867 -9.984 1 78.25 162 VAL B C 1
ATOM 2668 O O . VAL B 1 162 ? 14.656 -9.688 -9.672 1 78.25 162 VAL B O 1
ATOM 2671 N N . GLN B 1 163 ? 15.133 -11.344 -11.188 1 87.31 163 GLN B N 1
ATOM 2672 C CA . GLN B 1 163 ? 14.914 -10.398 -12.281 1 87.31 163 GLN B CA 1
ATOM 2673 C C . GLN B 1 163 ? 13.43 -10.086 -12.453 1 87.31 163 GLN B C 1
ATOM 2675 O O . GLN B 1 163 ? 12.602 -11 -12.5 1 87.31 163 GLN B O 1
ATOM 2680 N N . VAL B 1 164 ? 13.211 -8.844 -12.531 1 90.5 164 VAL B N 1
ATOM 2681 C CA . VAL B 1 164 ? 11.82 -8.398 -12.594 1 90.5 164 VAL B CA 1
ATOM 2682 C C . VAL B 1 164 ? 11.289 -8.57 -14.016 1 90.5 164 VAL B C 1
ATOM 2684 O O . VAL B 1 164 ? 11.938 -8.164 -14.984 1 90.5 164 VAL B O 1
ATOM 2687 N N . GLY B 1 165 ? 10.164 -9.297 -14.117 1 94.56 165 GLY B N 1
ATOM 2688 C CA . GLY B 1 165 ? 9.516 -9.484 -15.406 1 94.56 165 GLY B CA 1
ATOM 2689 C C . GLY B 1 165 ? 8.562 -8.367 -15.766 1 94.56 165 GLY B C 1
ATOM 2690 O O . GLY B 1 165 ? 7.344 -8.531 -15.68 1 94.56 165 GLY B O 1
ATOM 2691 N N . HIS B 1 166 ? 9.086 -7.273 -16.312 1 96.31 166 HIS B N 1
ATOM 2692 C CA . HIS B 1 166 ? 8.312 -6.066 -16.578 1 96.31 166 HIS B CA 1
ATOM 2693 C C . HIS B 1 166 ? 7.211 -6.332 -17.594 1 96.31 166 HIS B C 1
ATOM 2695 O O . HIS B 1 166 ? 6.094 -5.836 -17.453 1 96.31 166 HIS B O 1
ATOM 2701 N N . LEU B 1 167 ? 7.52 -7.125 -18.594 1 96.31 167 LEU B N 1
ATOM 2702 C CA . LEU B 1 167 ? 6.52 -7.473 -19.594 1 96.31 167 LEU B CA 1
ATOM 2703 C C . LEU B 1 167 ? 5.395 -8.305 -18.984 1 96.31 167 LEU B C 1
ATOM 2705 O O . LEU B 1 167 ? 4.227 -8.125 -19.328 1 96.31 167 LEU B O 1
ATOM 2709 N N . ALA B 1 168 ? 5.738 -9.219 -18.141 1 97.69 168 ALA B N 1
ATOM 2710 C CA . ALA B 1 168 ? 4.758 -10.047 -17.438 1 97.69 168 ALA B CA 1
ATOM 2711 C C . ALA B 1 168 ? 3.824 -9.18 -16.594 1 97.69 168 ALA B C 1
ATOM 2713 O O . ALA B 1 168 ? 2.619 -9.438 -16.531 1 97.69 168 ALA B O 1
ATOM 2714 N N . HIS B 1 169 ? 4.363 -8.156 -15.93 1 98.44 169 HIS B N 1
ATOM 2715 C CA . HIS B 1 169 ? 3.561 -7.242 -15.125 1 98.44 169 HIS B CA 1
ATOM 2716 C C . HIS B 1 169 ? 2.525 -6.52 -15.977 1 98.44 169 HIS B C 1
ATOM 2718 O O . HIS B 1 169 ? 1.346 -6.473 -15.617 1 98.44 169 HIS B O 1
ATOM 2724 N N . LEU B 1 170 ? 2.998 -6.051 -17.125 1 98.5 170 LEU B N 1
ATOM 2725 C CA . LEU B 1 170 ? 2.109 -5.316 -18.016 1 98.5 170 LEU B CA 1
ATOM 2726 C C . LEU B 1 170 ? 1.039 -6.234 -18.594 1 98.5 170 LEU B C 1
ATOM 2728 O O . LEU B 1 170 ? -0.118 -5.832 -18.734 1 98.5 170 LEU B O 1
ATOM 2732 N N . ALA B 1 171 ? 1.456 -7.41 -18.906 1 98.75 171 ALA B N 1
ATOM 2733 C CA . ALA B 1 171 ? 0.497 -8.391 -19.406 1 98.75 171 ALA B CA 1
ATOM 2734 C C . ALA B 1 171 ? -0.557 -8.711 -18.344 1 98.75 171 ALA B C 1
ATOM 2736 O O . ALA B 1 171 ? -1.747 -8.805 -18.656 1 98.75 171 ALA B O 1
ATOM 2737 N N . GLY B 1 172 ? -0.125 -8.914 -17.125 1 98.75 172 GLY B N 1
ATOM 2738 C CA . GLY B 1 172 ? -1.071 -9.117 -16.031 1 98.75 172 GLY B CA 1
ATOM 2739 C C . GLY B 1 172 ? -2.062 -7.98 -15.891 1 98.75 172 GLY B C 1
ATOM 2740 O O . GLY B 1 172 ? -3.266 -8.211 -15.758 1 98.75 172 GLY B O 1
ATOM 2741 N N . ALA B 1 173 ? -1.568 -6.797 -15.945 1 98.81 173 ALA B N 1
ATOM 2742 C CA . ALA B 1 173 ? -2.424 -5.617 -15.852 1 98.81 173 ALA B CA 1
ATOM 2743 C C . ALA B 1 173 ? -3.422 -5.57 -17.016 1 98.81 173 ALA B C 1
ATOM 2745 O O . ALA B 1 173 ? -4.598 -5.258 -16.812 1 98.81 173 ALA B O 1
ATOM 2746 N N . LEU B 1 174 ? -2.965 -5.844 -18.203 1 98.69 174 LEU B N 1
ATOM 2747 C CA . LEU B 1 174 ? -3.822 -5.836 -19.375 1 98.69 174 LEU B CA 1
ATOM 2748 C C . LEU B 1 174 ? -4.961 -6.84 -19.234 1 98.69 174 LEU B C 1
ATOM 2750 O O . LEU B 1 174 ? -6.109 -6.535 -19.562 1 98.69 174 LEU B O 1
ATOM 2754 N N . VAL B 1 175 ? -4.648 -8.031 -18.766 1 98.81 175 VAL B N 1
ATOM 2755 C CA . VAL B 1 175 ? -5.68 -9.039 -18.547 1 98.81 175 VAL B CA 1
ATOM 2756 C C . VAL B 1 175 ? -6.695 -8.523 -17.531 1 98.81 175 VAL B C 1
ATOM 2758 O O . VAL B 1 175 ? -7.898 -8.742 -17.688 1 98.81 175 VAL B O 1
ATOM 2761 N N . GLY B 1 176 ? -6.215 -7.844 -16.469 1 98.62 176 GLY B N 1
ATOM 2762 C CA . GLY B 1 176 ? -7.113 -7.23 -15.5 1 98.62 176 GLY B CA 1
ATOM 2763 C C . GLY B 1 176 ? -8.078 -6.242 -16.125 1 98.62 176 GLY B C 1
ATOM 2764 O O . GLY B 1 176 ? -9.273 -6.258 -15.828 1 98.62 176 GLY B O 1
ATOM 2765 N N . VAL B 1 177 ? -7.594 -5.426 -17.016 1 98 177 VAL B N 1
ATOM 2766 C CA . VAL B 1 177 ? -8.422 -4.449 -17.719 1 98 177 VAL B CA 1
ATOM 2767 C C . VAL B 1 177 ? -9.477 -5.168 -18.562 1 98 177 VAL B C 1
ATOM 2769 O O . VAL B 1 177 ? -10.656 -4.82 -18.516 1 98 177 VAL B O 1
ATOM 2772 N N . VAL B 1 178 ? -9.055 -6.16 -19.281 1 97.62 178 VAL B N 1
ATOM 2773 C CA . VAL B 1 178 ? -9.938 -6.922 -20.156 1 97.62 178 VAL B CA 1
ATOM 2774 C C . VAL B 1 178 ? -11.031 -7.598 -19.328 1 97.62 178 VAL B C 1
ATOM 2776 O O . VAL B 1 178 ? -12.195 -7.625 -19.734 1 97.62 178 VAL B O 1
ATOM 2779 N N . LEU B 1 179 ? -10.656 -8.117 -18.172 1 96.12 179 LEU B N 1
ATOM 2780 C CA . LEU B 1 179 ? -11.625 -8.766 -17.297 1 96.12 179 LEU B CA 1
ATOM 2781 C C . LEU B 1 179 ? -12.727 -7.797 -16.875 1 96.12 179 LEU B C 1
ATOM 2783 O O . LEU B 1 179 ? -13.906 -8.141 -16.906 1 96.12 179 LEU B O 1
ATOM 2787 N N . VAL B 1 180 ? -12.359 -6.625 -16.5 1 94.94 180 VAL B N 1
ATOM 2788 C CA . VAL B 1 180 ? -13.336 -5.629 -16.078 1 94.94 180 VAL B CA 1
ATOM 2789 C C . VAL B 1 180 ? -14.234 -5.25 -17.25 1 94.94 180 VAL B C 1
ATOM 2791 O O . VAL B 1 180 ? -15.445 -5.121 -17.094 1 94.94 180 VAL B O 1
ATOM 2794 N N . LEU B 1 181 ? -13.68 -5.102 -18.438 1 92.38 181 LEU B N 1
ATOM 2795 C CA . LEU B 1 181 ? -14.438 -4.73 -19.625 1 92.38 181 LEU B CA 1
ATOM 2796 C C . LEU B 1 181 ? -15.445 -5.816 -20 1 92.38 181 LEU B C 1
ATOM 2798 O O . LEU B 1 181 ? -16.578 -5.516 -20.391 1 92.38 181 LEU B O 1
ATOM 2802 N N . ILE B 1 182 ? -15.047 -7.035 -19.828 1 90.12 182 ILE B N 1
ATOM 2803 C CA . ILE B 1 182 ? -15.922 -8.156 -20.141 1 90.12 182 ILE B CA 1
ATOM 2804 C C . ILE B 1 182 ? -17.062 -8.227 -19.125 1 90.12 182 ILE B C 1
ATOM 2806 O O . ILE B 1 182 ? -18.219 -8.398 -19.5 1 90.12 182 ILE B O 1
ATOM 2810 N N . LEU B 1 183 ? -16.797 -8.039 -17.844 1 85.19 183 LEU B N 1
ATOM 2811 C CA . LEU B 1 183 ? -17.797 -8.164 -16.781 1 85.19 183 LEU B CA 1
ATOM 2812 C C . LEU B 1 183 ? -18.766 -6.992 -16.797 1 85.19 183 LEU B C 1
ATOM 2814 O O . LEU B 1 183 ? -19.922 -7.125 -16.391 1 85.19 183 LEU B O 1
ATOM 2818 N N . SER B 1 184 ? -18.25 -5.809 -17.172 1 81.81 184 SER B N 1
ATOM 2819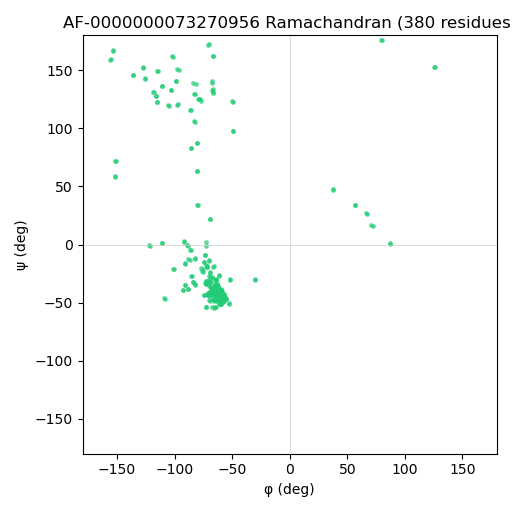 C CA . SER B 1 184 ? -19.109 -4.625 -17.266 1 81.81 184 SER B CA 1
ATOM 2820 C C . SER B 1 184 ? -20.141 -4.77 -18.375 1 81.81 184 SER B C 1
ATOM 2822 O O . SER B 1 184 ? -21.156 -4.059 -18.375 1 81.81 184 SER B O 1
ATOM 2824 N N . ARG B 1 185 ? -19.875 -5.672 -19.266 1 77.56 185 ARG B N 1
ATOM 2825 C CA . ARG B 1 185 ? -20.797 -5.895 -20.391 1 77.56 185 ARG B CA 1
ATOM 2826 C C . ARG B 1 185 ? -21.828 -6.969 -20.047 1 77.56 185 ARG B C 1
ATOM 2828 O O . ARG B 1 185 ? -22.844 -7.109 -20.734 1 77.56 185 ARG B O 1
ATOM 2835 N N . LEU B 1 186 ? -21.547 -7.742 -18.984 1 66.56 186 LEU B N 1
ATOM 2836 C CA . LEU B 1 186 ? -22.484 -8.781 -18.578 1 66.56 186 LEU B CA 1
ATOM 2837 C C . LEU B 1 186 ? -23.656 -8.188 -17.812 1 66.56 186 LEU B C 1
ATOM 2839 O O . LEU B 1 186 ? -23.469 -7.25 -17.016 1 66.56 186 LEU B O 1
ATOM 2843 N N . PRO B 1 187 ? -24.953 -8.461 -18.281 1 59.72 187 PRO B N 1
ATOM 2844 C CA . PRO B 1 187 ? -26.141 -7.91 -17.625 1 59.72 187 PRO B CA 1
ATOM 2845 C C . PRO B 1 187 ? -26.141 -8.156 -16.109 1 59.72 187 PRO B C 1
ATOM 2847 O O . PRO B 1 187 ? -25.609 -9.172 -15.648 1 59.72 187 PRO B O 1
ATOM 2850 N N . SER B 1 188 ? -26.234 -7.102 -15.32 1 56.75 188 SER B N 1
ATOM 2851 C CA . SER B 1 188 ? -26.359 -7.242 -13.875 1 56.75 188 SER B CA 1
ATOM 2852 C C . SER B 1 188 ? -27.453 -8.234 -13.508 1 56.75 188 SER B C 1
ATOM 2854 O O . SER B 1 188 ? -28.531 -8.234 -14.109 1 56.75 188 SER B O 1
ATOM 2856 N N . GLY B 1 189 ? -27.094 -9.391 -13.242 1 47.69 189 GLY B N 1
ATOM 2857 C CA . GLY B 1 189 ? -28.109 -10.359 -12.875 1 47.69 189 GLY B CA 1
ATOM 2858 C C . GLY B 1 189 ? -29.297 -9.734 -12.172 1 47.69 189 GLY B C 1
ATOM 2859 O O . GLY B 1 189 ? -30.297 -10.406 -11.914 1 47.69 189 GLY B O 1
ATOM 2860 N N . GLU B 1 190 ? -29.297 -8.758 -11.461 1 43.91 190 GLU B N 1
ATOM 2861 C CA . GLU B 1 190 ? -30.531 -8.406 -10.758 1 43.91 190 GLU B CA 1
ATOM 2862 C C . GLU B 1 190 ? -31.562 -7.832 -11.711 1 43.91 190 GLU B C 1
ATOM 2864 O O . GLU B 1 190 ? -32.656 -7.453 -11.297 1 43.91 190 GLU B O 1
ATOM 2869 N N . GLU B 1 191 ? -31.484 -7.688 -12.93 1 40.25 191 GLU B N 1
ATOM 2870 C CA . GLU B 1 191 ? -32.75 -7.266 -13.547 1 40.25 191 GLU B CA 1
ATOM 2871 C C . GLU B 1 191 ? -33.781 -8.383 -13.5 1 40.25 191 GLU B C 1
ATOM 2873 O O . GLU B 1 191 ? -34.844 -8.266 -14.102 1 40.25 191 GLU B O 1
ATOM 2878 N N . LYS B 1 192 ? -33.906 -9.391 -12.781 1 27.81 192 LYS B N 1
ATOM 2879 C CA . LYS B 1 192 ? -35.219 -10.039 -12.695 1 27.81 192 LYS B CA 1
ATOM 2880 C C . LYS B 1 192 ? -36.062 -9.406 -11.594 1 27.81 192 LYS B C 1
ATOM 2882 O O . LYS B 1 192 ? -35.562 -9.094 -10.516 1 27.81 192 LYS B O 1
#

Radius of gyration: 22.27 Å; Cα contacts (8 Å, |Δi|>4): 635; chains: 2; bounding box: 59×67×58 Å